Protein AF-A0A3D1EP72-F1 (afdb_monomer_lite)

pLDDT: mean 92.78, std 4.72, range [58.12, 98.5]

Radius of gyration: 27.72 Å; chains: 1; bounding box: 66×58×79 Å

Structure (mmCIF, N/CA/C/O backbone):
data_AF-A0A3D1EP72-F1
#
_entry.id   AF-A0A3D1EP72-F1
#
loop_
_atom_site.group_PDB
_atom_site.id
_atom_site.type_symbol
_atom_site.label_atom_id
_atom_site.label_alt_id
_atom_site.label_comp_id
_atom_site.label_asym_id
_atom_site.label_entity_id
_atom_site.label_seq_id
_atom_site.pdbx_PDB_ins_code
_atom_site.Cartn_x
_atom_site.Cartn_y
_atom_site.Cartn_z
_atom_site.occupancy
_atom_site.B_iso_or_equiv
_atom_site.auth_seq_id
_atom_site.auth_comp_id
_atom_site.auth_asym_id
_atom_site.auth_atom_id
_atom_site.pdbx_PDB_model_num
ATOM 1 N N . MET A 1 1 ? 26.477 16.596 -32.601 1.00 58.12 1 MET A N 1
ATOM 2 C CA . MET A 1 1 ? 25.358 15.646 -32.445 1.00 58.12 1 MET A CA 1
ATOM 3 C C . MET A 1 1 ? 25.048 15.569 -30.968 1.00 58.12 1 MET A C 1
ATOM 5 O O . MET A 1 1 ? 25.990 15.695 -30.195 1.00 58.12 1 MET A O 1
ATOM 9 N N . SER A 1 2 ? 23.780 15.452 -30.575 1.00 86.12 2 SER A N 1
ATOM 10 C CA . SER A 1 2 ? 23.451 15.186 -29.169 1.00 86.12 2 SER A CA 1
ATOM 11 C C . SER A 1 2 ? 23.993 13.808 -28.761 1.00 86.12 2 SER A C 1
ATOM 13 O O . SER A 1 2 ? 24.218 12.958 -29.628 1.00 86.12 2 SER A O 1
ATOM 15 N N . ALA A 1 3 ? 24.189 13.575 -27.459 1.00 90.81 3 ALA A N 1
ATOM 16 C CA . ALA A 1 3 ? 24.593 12.271 -26.920 1.00 90.81 3 ALA A CA 1
ATOM 17 C C . ALA A 1 3 ? 23.705 11.123 -27.440 1.00 90.81 3 ALA A C 1
ATOM 19 O O . ALA A 1 3 ? 24.202 10.058 -27.802 1.00 90.81 3 ALA A O 1
ATOM 20 N N . ILE A 1 4 ? 22.398 11.388 -27.559 1.00 96.12 4 ILE A N 1
ATOM 21 C CA . ILE A 1 4 ? 21.397 10.468 -28.111 1.00 96.12 4 ILE A CA 1
ATOM 22 C C . ILE A 1 4 ? 21.715 10.112 -29.570 1.00 96.12 4 ILE A C 1
ATOM 24 O O . ILE A 1 4 ? 21.797 8.931 -29.885 1.00 96.12 4 ILE A O 1
ATOM 28 N N . GLU A 1 5 ? 21.959 11.087 -30.457 1.00 96.56 5 GLU A N 1
ATOM 29 C CA . GLU A 1 5 ? 22.282 10.780 -31.864 1.00 96.56 5 GLU A CA 1
ATOM 30 C C . GLU A 1 5 ? 23.558 9.944 -32.001 1.00 96.56 5 GLU A C 1
ATOM 32 O O . GLU A 1 5 ? 23.618 9.043 -32.835 1.00 96.56 5 GLU A O 1
ATOM 37 N N . ASN A 1 6 ? 24.578 10.229 -31.182 1.00 94.81 6 ASN A N 1
ATOM 38 C CA . ASN A 1 6 ? 25.826 9.468 -31.201 1.00 94.81 6 ASN A CA 1
ATOM 39 C C . ASN A 1 6 ? 25.587 8.006 -30.791 1.00 94.81 6 ASN A C 1
ATOM 41 O O . ASN A 1 6 ? 26.115 7.098 -31.432 1.00 94.81 6 ASN A O 1
ATOM 45 N N . ALA A 1 7 ? 24.778 7.773 -29.754 1.00 97.19 7 ALA A N 1
ATOM 46 C CA . ALA A 1 7 ? 24.417 6.434 -29.299 1.00 97.19 7 ALA A CA 1
ATOM 47 C C . ALA A 1 7 ? 23.540 5.687 -30.322 1.00 97.19 7 ALA A C 1
ATOM 49 O O . ALA A 1 7 ? 23.811 4.526 -30.616 1.00 97.19 7 ALA A O 1
ATOM 50 N N . VAL A 1 8 ? 22.558 6.358 -30.935 1.00 97.94 8 VAL A N 1
ATOM 51 C CA . VAL A 1 8 ? 21.735 5.788 -32.019 1.00 97.94 8 VAL A CA 1
ATOM 52 C C . VAL A 1 8 ? 22.608 5.373 -33.203 1.00 97.94 8 VAL A C 1
ATOM 54 O O . VAL A 1 8 ? 22.496 4.251 -33.694 1.00 97.94 8 VAL A O 1
ATOM 57 N N . ALA A 1 9 ? 23.520 6.245 -33.640 1.00 96.88 9 ALA A N 1
ATOM 58 C CA . ALA A 1 9 ? 24.443 5.935 -34.728 1.00 96.88 9 ALA A CA 1
ATOM 59 C C . ALA A 1 9 ? 25.368 4.755 -34.385 1.00 96.88 9 ALA A C 1
ATOM 61 O O . ALA A 1 9 ? 25.644 3.930 -35.254 1.00 96.88 9 ALA A O 1
ATOM 62 N N . ALA A 1 10 ? 25.822 4.657 -33.131 1.00 96.62 10 ALA A N 1
ATOM 63 C CA . ALA A 1 10 ? 26.650 3.549 -32.666 1.00 96.62 10 ALA A CA 1
ATOM 64 C C . ALA A 1 10 ? 25.901 2.207 -32.729 1.00 96.62 10 ALA A C 1
ATOM 66 O O . ALA A 1 10 ? 26.446 1.245 -33.263 1.00 96.62 10 ALA A O 1
ATOM 67 N N . VAL A 1 11 ? 24.647 2.159 -32.262 1.00 97.31 11 VAL A N 1
ATOM 68 C CA . VAL A 1 11 ? 23.794 0.959 -32.337 1.00 97.31 11 VAL A CA 1
ATOM 69 C C . VAL A 1 11 ? 23.546 0.554 -33.792 1.00 97.31 11 VAL A C 1
ATOM 71 O O . VAL A 1 11 ? 23.787 -0.591 -34.165 1.00 97.31 11 VAL A O 1
ATOM 74 N N . LEU A 1 12 ? 23.123 1.493 -34.645 1.00 97.19 12 LEU A N 1
ATOM 75 C CA . LEU A 1 12 ? 22.796 1.211 -36.050 1.00 97.19 12 LEU A CA 1
ATOM 76 C C . LEU A 1 12 ? 24.017 0.807 -36.890 1.00 97.19 12 LEU A C 1
ATOM 78 O O . LEU A 1 12 ? 23.862 0.140 -37.914 1.00 97.19 12 LEU A O 1
ATOM 82 N N . ALA A 1 13 ? 25.230 1.180 -36.472 1.00 95.88 13 ALA A N 1
ATOM 83 C CA . ALA A 1 13 ? 26.457 0.739 -37.129 1.00 95.88 13 ALA A CA 1
ATOM 84 C C . ALA A 1 13 ? 26.689 -0.778 -36.984 1.00 95.88 13 ALA A C 1
ATOM 86 O O . ALA A 1 13 ? 27.198 -1.398 -37.917 1.00 95.88 13 ALA A O 1
ATOM 87 N N . GLU A 1 14 ? 26.299 -1.376 -35.853 1.00 93.38 14 GLU A N 1
ATOM 88 C CA . GLU A 1 14 ? 26.399 -2.826 -35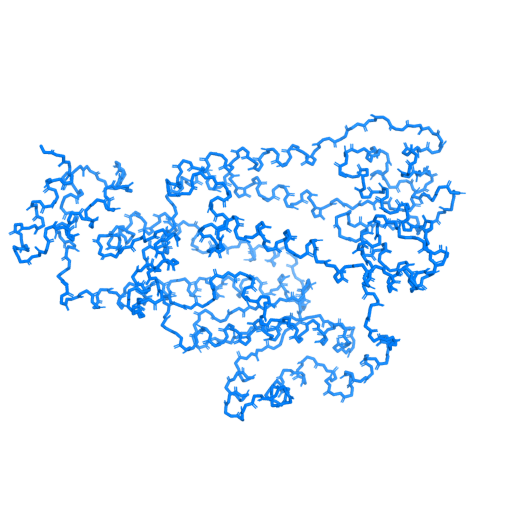.611 1.00 93.38 14 GLU A CA 1
ATOM 89 C C . GLU A 1 14 ? 25.090 -3.563 -35.956 1.00 93.38 14 GLU A C 1
ATOM 91 O O . GLU A 1 14 ? 25.120 -4.703 -36.418 1.00 93.38 14 GLU A O 1
ATOM 96 N N . HIS A 1 15 ? 23.946 -2.879 -35.849 1.00 92.06 15 HIS A N 1
ATOM 97 C CA . HIS A 1 15 ? 22.604 -3.418 -36.084 1.00 92.06 15 HIS A CA 1
ATOM 98 C C . HIS A 1 15 ? 21.866 -2.668 -37.201 1.00 92.06 15 HIS A C 1
ATOM 100 O O . HIS A 1 15 ? 20.798 -2.099 -36.997 1.00 92.06 15 HIS A O 1
ATOM 106 N N . SER A 1 16 ? 22.422 -2.687 -38.414 1.00 89.62 16 SER A N 1
ATOM 107 C CA . SER A 1 16 ? 21.894 -1.926 -39.567 1.00 89.62 16 SER A CA 1
ATOM 108 C C . SER A 1 16 ? 20.455 -2.254 -40.004 1.00 89.62 16 SER A C 1
ATOM 110 O O . SER A 1 16 ? 19.875 -1.496 -40.778 1.00 89.62 16 SER A O 1
ATOM 112 N N . GLN A 1 17 ? 19.885 -3.372 -39.542 1.00 89.38 17 GLN A N 1
ATOM 113 C CA . GLN A 1 17 ? 18.497 -3.767 -39.814 1.00 89.38 17 GLN A CA 1
ATOM 114 C C . GLN A 1 17 ? 17.515 -3.348 -38.710 1.00 89.38 17 GLN A C 1
ATOM 116 O O . GLN A 1 17 ? 16.314 -3.539 -38.884 1.00 89.38 17 GLN A O 1
ATOM 121 N N . ALA A 1 18 ? 18.004 -2.807 -37.590 1.00 91.75 18 ALA A N 1
ATOM 122 C CA . ALA A 1 18 ? 17.146 -2.346 -36.508 1.00 91.75 18 ALA A CA 1
ATOM 123 C C . ALA A 1 18 ? 16.313 -1.135 -36.946 1.00 91.75 18 ALA A C 1
ATOM 125 O O . ALA A 1 18 ? 16.773 -0.284 -37.717 1.00 91.75 18 ALA A O 1
ATOM 126 N N . ASP A 1 19 ? 15.094 -1.045 -36.423 1.00 94.69 19 ASP A N 1
ATOM 127 C CA . ASP A 1 19 ? 14.247 0.118 -36.638 1.00 94.69 19 ASP A CA 1
ATOM 128 C C . ASP A 1 19 ? 14.880 1.349 -35.966 1.00 94.69 19 ASP A C 1
ATOM 130 O O . ASP A 1 19 ? 15.217 1.350 -34.780 1.00 94.69 19 ASP A O 1
ATOM 134 N N . THR A 1 20 ? 15.082 2.413 -36.744 1.00 95.94 20 THR A N 1
ATOM 135 C CA . THR A 1 20 ? 15.734 3.635 -36.257 1.00 95.94 20 THR A CA 1
ATOM 136 C C . THR A 1 20 ? 14.903 4.355 -35.195 1.00 95.94 20 THR A C 1
ATOM 138 O O . THR A 1 20 ? 15.478 4.978 -34.299 1.00 95.94 20 THR A O 1
ATOM 141 N N . GLU A 1 21 ? 13.575 4.298 -35.282 1.00 95.94 21 GLU A N 1
ATOM 142 C CA . GLU A 1 21 ? 12.677 4.905 -34.300 1.00 95.94 21 GLU A CA 1
ATOM 143 C C . GLU A 1 21 ? 12.675 4.100 -32.995 1.00 95.94 21 GLU A C 1
ATOM 145 O O . GLU A 1 21 ? 12.781 4.705 -31.927 1.00 95.94 21 GLU A O 1
ATOM 150 N N . GLU A 1 22 ? 12.687 2.763 -33.066 1.00 94.75 22 GLU A N 1
ATOM 151 C CA . GLU A 1 22 ? 12.819 1.885 -31.887 1.00 94.75 22 GLU A CA 1
ATOM 152 C C . GLU A 1 22 ? 14.145 2.136 -31.154 1.00 94.75 22 GLU A C 1
ATOM 154 O O . GLU A 1 22 ? 14.159 2.395 -29.948 1.00 94.75 22 GLU A O 1
ATOM 159 N N . VAL A 1 23 ? 15.266 2.140 -31.889 1.00 97.00 23 VAL A N 1
ATOM 160 C CA . VAL A 1 23 ? 16.599 2.416 -31.324 1.00 97.00 23 VAL A CA 1
ATOM 161 C C . VAL A 1 23 ? 16.624 3.784 -30.651 1.00 97.00 23 VAL A C 1
ATOM 163 O O . VAL A 1 23 ? 17.111 3.934 -29.529 1.00 97.00 23 VAL A O 1
ATOM 166 N N . ARG A 1 24 ? 16.072 4.801 -31.315 1.00 97.31 24 ARG A N 1
ATOM 167 C CA . ARG A 1 24 ? 16.002 6.161 -30.782 1.00 97.31 24 ARG A CA 1
ATOM 168 C C . ARG A 1 24 ? 15.157 6.243 -29.517 1.00 97.31 24 ARG A C 1
ATOM 170 O O . ARG A 1 24 ? 15.577 6.915 -28.573 1.00 97.31 24 ARG A O 1
ATOM 177 N N . ALA A 1 25 ? 14.006 5.578 -29.481 1.00 95.31 25 ALA A N 1
ATOM 178 C CA . ALA A 1 25 ? 13.144 5.538 -28.307 1.00 95.31 25 ALA A CA 1
ATOM 179 C C . ALA A 1 25 ? 13.862 4.879 -27.118 1.00 95.31 25 ALA A C 1
ATOM 181 O O . ALA A 1 25 ? 13.932 5.469 -26.037 1.00 95.31 25 ALA A O 1
ATOM 182 N N . GLY A 1 26 ? 14.495 3.724 -27.340 1.00 96.12 26 GLY A N 1
ATOM 183 C CA . GLY A 1 26 ? 15.289 3.019 -26.334 1.00 96.12 26 GLY A CA 1
ATOM 184 C C . GLY A 1 26 ? 16.438 3.852 -25.769 1.00 96.12 26 GLY A C 1
ATOM 185 O O . GLY A 1 26 ? 16.554 4.029 -24.555 1.00 96.12 26 GLY A O 1
ATOM 186 N N . VAL A 1 27 ? 17.262 4.431 -26.647 1.00 97.62 27 VAL A N 1
ATOM 187 C CA . VAL A 1 27 ? 18.384 5.299 -26.251 1.00 97.62 27 VAL A CA 1
ATOM 188 C C . VAL A 1 27 ? 17.889 6.528 -25.486 1.00 97.62 27 VAL A C 1
ATOM 190 O O . VAL A 1 27 ? 18.516 6.937 -24.510 1.00 97.62 27 VAL A O 1
ATOM 193 N N . THR A 1 28 ? 16.752 7.105 -25.883 1.00 96.06 28 THR A N 1
ATOM 194 C CA . THR A 1 28 ? 16.162 8.253 -25.180 1.00 96.06 28 THR A CA 1
ATOM 195 C C . THR A 1 28 ? 15.764 7.876 -23.754 1.00 96.06 28 THR A C 1
ATOM 197 O O . THR A 1 28 ? 16.135 8.582 -22.819 1.00 96.06 28 THR A O 1
ATOM 200 N N . ARG A 1 29 ? 15.114 6.721 -23.551 1.00 93.62 29 ARG A N 1
ATOM 201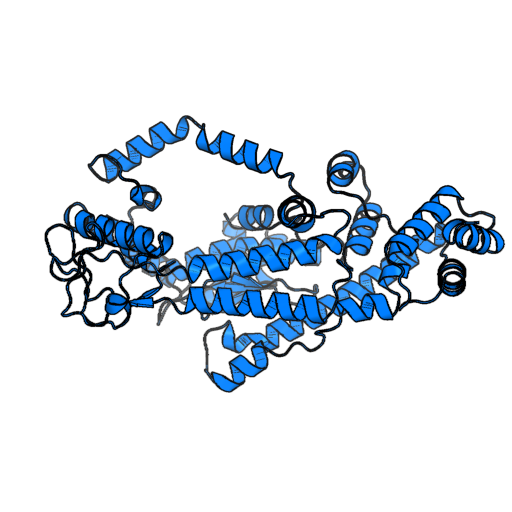 C CA . ARG A 1 29 ? 14.748 6.227 -22.210 1.00 93.62 29 ARG A CA 1
ATOM 202 C C . ARG A 1 29 ? 15.951 5.941 -21.313 1.00 93.62 29 ARG A C 1
ATOM 204 O O . ARG A 1 29 ? 15.831 6.064 -20.091 1.00 93.62 29 ARG A O 1
ATOM 211 N N . VAL A 1 30 ? 17.087 5.537 -21.889 1.00 95.69 30 VAL A N 1
ATOM 212 C CA . VAL A 1 30 ? 18.361 5.411 -21.162 1.00 95.69 30 VAL A CA 1
ATOM 213 C C . VAL A 1 30 ? 18.878 6.796 -20.777 1.00 95.69 30 VAL A C 1
ATOM 215 O O . VAL A 1 30 ? 19.142 7.037 -19.600 1.00 95.69 30 VAL A O 1
ATOM 218 N N . ALA A 1 31 ? 18.953 7.718 -21.739 1.00 94.81 31 ALA A N 1
ATOM 219 C CA . ALA A 1 31 ? 19.470 9.069 -21.539 1.00 94.81 31 ALA A CA 1
ATOM 220 C C . ALA A 1 31 ? 18.675 9.874 -20.495 1.00 94.81 31 ALA A C 1
ATOM 222 O O . ALA A 1 31 ? 19.276 10.601 -19.713 1.00 94.81 31 ALA A O 1
ATOM 223 N N . GLU A 1 32 ? 17.350 9.698 -20.419 1.00 91.00 32 GLU A N 1
ATOM 224 C CA . GLU A 1 32 ? 16.477 10.320 -19.404 1.00 91.00 32 GLU A CA 1
ATOM 225 C C . GLU A 1 32 ? 16.928 10.074 -17.962 1.00 91.00 32 GLU A C 1
ATOM 227 O O . GLU A 1 32 ? 16.617 10.860 -17.066 1.00 91.00 32 GLU A O 1
ATOM 232 N N . ARG A 1 33 ? 17.604 8.949 -17.722 1.00 89.62 33 ARG A N 1
ATOM 233 C CA . ARG A 1 33 ? 18.021 8.529 -16.387 1.00 89.62 33 ARG A CA 1
ATOM 234 C C . ARG A 1 33 ? 19.520 8.403 -16.242 1.00 89.62 33 ARG A C 1
ATOM 236 O O . ARG A 1 33 ? 19.943 8.089 -15.140 1.00 89.62 33 ARG A O 1
ATOM 243 N N . TRP A 1 34 ? 20.299 8.608 -17.297 1.00 93.50 34 TRP A N 1
ATOM 244 C CA . TRP A 1 34 ? 21.751 8.493 -17.257 1.00 93.50 34 TRP A CA 1
ATOM 245 C C . TRP A 1 34 ? 22.361 9.722 -16.582 1.00 93.50 34 TRP A C 1
ATOM 247 O O . TRP A 1 34 ? 22.047 10.856 -16.940 1.00 93.50 34 TRP A O 1
ATOM 257 N N . THR A 1 35 ? 23.231 9.507 -15.601 1.00 91.44 35 THR A N 1
ATOM 258 C CA . THR A 1 35 ? 23.919 10.574 -14.863 1.00 91.44 35 THR A CA 1
ATOM 259 C C . THR A 1 35 ? 25.431 10.379 -14.923 1.00 91.44 35 THR A C 1
ATOM 261 O O . THR A 1 35 ? 25.924 9.310 -15.281 1.00 91.44 35 THR A O 1
ATOM 264 N N . ASP A 1 36 ? 26.189 11.388 -14.489 1.00 91.94 36 ASP A N 1
ATOM 265 C CA . ASP A 1 36 ? 27.660 11.342 -14.452 1.00 91.94 36 ASP A CA 1
ATOM 266 C C . ASP A 1 36 ? 28.220 10.166 -13.623 1.00 91.94 36 ASP A C 1
ATOM 268 O O . ASP A 1 36 ? 29.367 9.760 -13.802 1.00 91.94 36 ASP A O 1
ATOM 272 N N . THR A 1 37 ? 27.418 9.590 -12.721 1.00 91.25 37 THR A N 1
ATOM 273 C CA . THR A 1 37 ? 27.792 8.400 -11.941 1.00 91.25 37 THR A CA 1
ATOM 274 C C . THR A 1 37 ? 27.775 7.105 -12.755 1.00 91.25 37 THR A C 1
ATOM 276 O O . THR A 1 37 ? 28.410 6.136 -12.347 1.00 91.25 37 THR A O 1
ATOM 279 N N . ASP A 1 38 ? 27.059 7.067 -13.882 1.00 94.12 38 ASP A N 1
ATOM 280 C CA . ASP A 1 38 ? 26.933 5.883 -14.747 1.00 94.12 38 ASP A CA 1
ATOM 281 C C . ASP A 1 38 ? 27.981 5.875 -15.879 1.00 94.12 38 ASP A C 1
ATOM 283 O O . ASP A 1 38 ? 28.318 4.814 -16.428 1.00 94.12 38 ASP A O 1
ATOM 287 N N . GLY A 1 39 ? 28.515 7.060 -16.197 1.00 95.94 39 GLY A N 1
ATOM 288 C CA . GLY A 1 39 ? 29.563 7.312 -17.181 1.00 95.94 39 GLY A CA 1
ATOM 289 C C . GLY A 1 39 ? 29.322 8.598 -17.976 1.00 95.94 39 GLY A C 1
ATOM 290 O O . GLY A 1 39 ? 28.270 9.222 -17.869 1.00 95.94 39 GLY A O 1
ATOM 291 N N . ASP A 1 40 ? 30.289 8.984 -18.801 1.00 96.31 40 ASP A N 1
ATOM 292 C CA . ASP A 1 40 ? 30.147 10.099 -19.741 1.00 96.31 40 ASP A CA 1
ATOM 293 C C . ASP A 1 40 ? 29.314 9.712 -20.986 1.00 96.31 40 ASP A C 1
ATOM 295 O O . ASP A 1 40 ? 28.867 8.571 -21.136 1.00 96.31 40 ASP A O 1
ATOM 299 N N . GLU A 1 41 ? 29.079 10.661 -21.903 1.00 95.69 41 GLU A N 1
ATOM 300 C CA . GLU A 1 41 ? 28.310 10.393 -23.132 1.00 95.69 41 GLU A CA 1
ATOM 301 C C . GLU A 1 41 ? 28.889 9.226 -23.969 1.00 95.69 41 GLU A C 1
ATOM 303 O O . GLU A 1 41 ? 28.107 8.384 -24.425 1.00 95.69 41 GLU A O 1
ATOM 308 N N . PRO A 1 42 ? 30.224 9.104 -24.165 1.00 96.38 42 PRO A N 1
ATOM 309 C CA . PRO A 1 42 ? 30.822 7.917 -24.776 1.00 96.38 42 PRO A CA 1
ATOM 310 C C . PRO A 1 42 ? 30.485 6.606 -24.058 1.00 96.38 42 PRO A C 1
ATOM 312 O O . PRO A 1 42 ? 30.192 5.615 -24.728 1.00 96.38 42 PRO A O 1
ATOM 315 N N . ALA A 1 43 ? 30.501 6.580 -22.722 1.00 97.44 43 ALA A N 1
ATOM 316 C CA . ALA A 1 43 ? 30.140 5.389 -21.956 1.00 97.44 43 ALA A CA 1
ATOM 317 C C . ALA A 1 43 ? 28.662 5.004 -22.133 1.00 97.44 43 ALA A C 1
ATOM 319 O O . ALA A 1 43 ? 28.355 3.815 -22.235 1.00 97.44 43 ALA A O 1
ATOM 320 N N . MET A 1 44 ? 27.756 5.984 -22.222 1.00 97.94 44 MET A N 1
ATOM 321 C CA . MET A 1 44 ? 26.342 5.736 -22.532 1.00 97.94 44 MET A CA 1
ATOM 322 C C . MET A 1 44 ? 26.172 5.147 -23.938 1.00 97.94 44 MET A C 1
ATOM 324 O O . MET A 1 44 ? 25.447 4.168 -24.119 1.00 97.94 44 MET A O 1
ATOM 328 N N . ALA A 1 45 ? 26.856 5.715 -24.936 1.00 97.25 45 ALA A N 1
ATOM 329 C CA . ALA A 1 45 ? 26.808 5.221 -26.310 1.00 97.25 45 ALA A CA 1
ATOM 330 C C . ALA A 1 45 ? 27.364 3.795 -26.426 1.00 97.25 45 ALA A C 1
ATOM 332 O O . ALA A 1 45 ? 26.753 2.953 -27.083 1.00 97.25 45 ALA A O 1
ATOM 333 N N . ALA A 1 46 ? 28.480 3.509 -25.746 1.00 97.50 46 ALA A N 1
ATOM 334 C CA . ALA A 1 46 ? 29.044 2.166 -25.664 1.00 97.50 46 ALA A CA 1
ATOM 335 C C . ALA A 1 46 ? 28.063 1.186 -25.010 1.00 97.50 46 ALA A C 1
ATOM 337 O O . ALA A 1 46 ? 27.817 0.124 -25.569 1.00 97.50 46 ALA A O 1
ATOM 338 N N . PHE A 1 47 ? 27.426 1.572 -23.898 1.00 98.25 47 PHE A N 1
ATOM 339 C CA . PHE A 1 47 ? 26.411 0.744 -23.248 1.00 98.25 47 PHE A CA 1
ATOM 340 C C . PHE A 1 47 ? 25.243 0.416 -24.187 1.00 98.25 47 PHE A C 1
ATOM 342 O O . PHE A 1 47 ? 24.893 -0.750 -24.339 1.00 98.25 47 PHE A O 1
ATOM 349 N N . CYS A 1 48 ? 24.654 1.421 -24.843 1.00 98.25 48 CYS A N 1
ATOM 350 C CA . CYS A 1 48 ? 23.514 1.198 -25.735 1.00 98.25 48 CYS A CA 1
ATOM 351 C C . CYS A 1 48 ? 23.879 0.266 -26.894 1.00 98.25 48 CYS A C 1
ATOM 353 O O . CYS A 1 48 ? 23.091 -0.602 -27.249 1.00 98.25 48 CYS A O 1
ATOM 355 N N . LYS A 1 49 ? 25.079 0.438 -27.455 1.00 97.38 49 LYS A N 1
ATOM 356 C CA . LYS A 1 49 ? 25.604 -0.385 -28.544 1.00 97.38 49 LYS A CA 1
ATOM 357 C C . LYS A 1 49 ? 25.867 -1.826 -28.099 1.00 97.38 49 LYS A C 1
ATOM 359 O O . LYS A 1 49 ? 25.324 -2.745 -28.695 1.00 97.38 49 LYS A O 1
ATOM 364 N N . ASP A 1 50 ? 26.642 -2.017 -27.033 1.00 97.38 50 ASP A N 1
ATOM 365 C CA . ASP A 1 50 ? 27.079 -3.340 -26.567 1.00 97.38 50 ASP A CA 1
ATOM 366 C C . ASP A 1 50 ? 25.921 -4.184 -25.998 1.00 97.38 50 ASP A C 1
ATOM 368 O O . ASP A 1 50 ? 26.012 -5.411 -25.936 1.00 97.38 50 ASP A O 1
ATOM 372 N N . HIS A 1 51 ? 24.833 -3.537 -25.570 1.00 97.44 51 HIS A N 1
ATOM 373 C CA . HIS A 1 51 ? 23.661 -4.189 -24.986 1.00 97.44 51 HIS A CA 1
ATOM 374 C C . HIS A 1 51 ? 22.408 -4.110 -25.864 1.00 97.44 51 HIS A C 1
ATOM 376 O O . HIS A 1 51 ? 21.313 -4.442 -25.390 1.00 97.44 51 HIS A O 1
ATOM 382 N N . TRP A 1 52 ? 22.532 -3.692 -27.128 1.00 97.81 52 TRP A N 1
ATOM 383 C CA . TRP A 1 52 ? 21.406 -3.755 -28.048 1.00 97.81 52 TRP A CA 1
ATOM 384 C C . TRP A 1 52 ? 21.048 -5.213 -28.351 1.00 97.81 52 TRP A C 1
ATOM 386 O O . TRP A 1 52 ? 21.903 -6.022 -28.702 1.00 97.81 52 TRP A O 1
ATOM 396 N N . VAL A 1 53 ? 19.769 -5.555 -28.207 1.00 96.69 53 VAL A N 1
ATOM 397 C CA . VAL A 1 53 ? 19.245 -6.888 -28.522 1.00 96.69 53 VAL A CA 1
ATOM 398 C C . VAL A 1 53 ? 18.268 -6.727 -29.691 1.00 96.69 53 VAL A C 1
ATOM 400 O O . VAL A 1 53 ? 17.402 -5.856 -29.611 1.00 96.69 53 VAL A O 1
ATOM 403 N N . PRO A 1 54 ? 18.406 -7.488 -30.790 1.00 93.56 54 PRO A N 1
ATOM 404 C CA . PRO A 1 54 ? 17.455 -7.462 -31.900 1.00 93.56 54 PRO A CA 1
ATOM 405 C C . PRO A 1 54 ? 16.049 -7.935 -31.501 1.00 93.56 54 PRO A C 1
ATOM 407 O O . PRO A 1 54 ? 15.875 -8.650 -30.511 1.00 93.56 54 PRO A O 1
ATOM 410 N N . ALA A 1 55 ? 15.038 -7.565 -32.291 1.00 91.06 55 ALA A N 1
ATOM 411 C CA . ALA A 1 55 ? 13.638 -7.885 -32.008 1.00 91.06 55 ALA A CA 1
ATOM 412 C C . ALA A 1 55 ? 13.381 -9.402 -31.910 1.00 91.06 55 ALA A C 1
ATOM 414 O O . ALA A 1 55 ? 12.614 -9.846 -31.057 1.00 91.06 55 ALA A O 1
ATOM 415 N N . GLU A 1 56 ? 14.063 -10.208 -32.727 1.00 92.38 56 GLU A N 1
ATOM 416 C CA . GLU A 1 56 ? 13.966 -11.670 -32.728 1.00 92.38 56 GLU A CA 1
ATOM 417 C C . GLU A 1 56 ? 14.462 -12.330 -31.430 1.00 92.38 56 GLU A C 1
ATOM 419 O O . GLU A 1 56 ? 13.962 -13.389 -31.055 1.00 92.38 56 GLU A O 1
ATOM 424 N N . ASP A 1 57 ? 15.382 -11.683 -30.709 1.00 95.25 57 ASP A N 1
ATOM 425 C CA . ASP A 1 57 ? 15.956 -12.176 -29.450 1.00 95.25 57 ASP A CA 1
ATOM 426 C C . ASP A 1 57 ? 15.314 -11.519 -28.211 1.00 95.25 57 ASP A C 1
ATOM 428 O O . ASP A 1 57 ? 15.610 -11.881 -27.065 1.00 95.25 57 ASP A O 1
ATOM 432 N N . ARG A 1 58 ? 14.398 -10.562 -28.421 1.00 94.25 58 ARG A N 1
ATOM 433 C CA . ARG A 1 58 ? 13.768 -9.747 -27.371 1.00 94.25 58 ARG A CA 1
ATOM 434 C C . ARG A 1 58 ? 13.028 -10.584 -26.333 1.00 94.25 58 ARG A C 1
ATOM 436 O O . ARG A 1 58 ? 13.130 -10.302 -25.140 1.00 94.25 58 ARG A O 1
ATOM 443 N N . GLN A 1 59 ? 12.337 -11.638 -26.768 1.00 96.25 59 GLN A N 1
ATOM 444 C CA . GLN A 1 59 ? 11.646 -12.561 -25.864 1.00 96.25 59 GLN A CA 1
ATOM 445 C C . GLN A 1 59 ? 12.629 -13.220 -24.886 1.00 96.25 59 GLN A C 1
ATOM 447 O O . GLN A 1 59 ? 12.386 -13.259 -23.684 1.00 96.25 59 GLN A O 1
ATOM 452 N N . GLY A 1 60 ? 13.791 -13.663 -25.376 1.00 97.38 60 GLY A N 1
ATOM 453 C CA . GLY A 1 60 ? 14.809 -14.273 -24.526 1.00 97.38 60 GLY A CA 1
ATOM 454 C C . GLY A 1 60 ? 15.388 -13.301 -23.494 1.00 97.38 60 GLY A C 1
ATOM 455 O O . GLY A 1 60 ? 15.770 -13.728 -22.400 1.00 97.38 60 GLY A O 1
ATOM 456 N N . LEU A 1 61 ? 15.464 -12.008 -23.815 1.00 97.12 61 LEU A N 1
ATOM 457 C CA . LEU A 1 61 ? 15.847 -10.982 -22.849 1.00 97.12 61 LEU A CA 1
ATOM 458 C C . LEU A 1 61 ? 14.750 -10.760 -21.799 1.00 97.12 61 LEU A C 1
ATOM 460 O O . LEU A 1 61 ? 15.063 -10.713 -20.608 1.00 97.12 61 LEU A O 1
ATOM 464 N N . ARG A 1 62 ? 13.488 -10.658 -22.234 1.00 97.06 62 ARG A N 1
ATOM 465 C CA . ARG A 1 62 ? 12.319 -10.493 -21.358 1.00 97.06 62 ARG A CA 1
ATOM 466 C C . ARG A 1 62 ? 12.273 -11.588 -20.302 1.00 97.06 62 ARG A C 1
ATOM 468 O O . ARG A 1 62 ? 12.275 -11.278 -19.117 1.00 97.06 62 ARG A O 1
ATOM 475 N N . ASP A 1 63 ? 12.335 -12.848 -20.724 1.00 96.75 63 ASP A N 1
ATOM 476 C CA . ASP A 1 63 ? 12.221 -13.997 -19.821 1.00 96.75 63 ASP A CA 1
ATOM 477 C C . ASP A 1 63 ? 13.366 -14.029 -18.793 1.00 96.75 63 ASP A C 1
ATOM 479 O O . ASP A 1 63 ? 13.160 -14.371 -17.629 1.00 96.75 63 ASP A O 1
ATOM 483 N N . ARG A 1 64 ? 14.582 -13.613 -19.183 1.00 97.06 64 ARG A N 1
ATOM 484 C CA . ARG A 1 64 ? 15.732 -13.514 -18.265 1.00 97.06 64 ARG A CA 1
ATOM 485 C C . ARG A 1 64 ? 15.559 -12.404 -17.236 1.00 97.06 64 ARG A C 1
ATOM 487 O O . ARG A 1 64 ? 15.869 -12.622 -16.068 1.00 97.06 64 ARG A O 1
ATOM 494 N N . LEU A 1 65 ? 15.107 -11.226 -17.665 1.00 96.38 65 LEU A N 1
ATOM 495 C CA . LEU A 1 65 ? 14.885 -10.086 -16.776 1.00 96.38 65 LEU A CA 1
ATOM 496 C C . LEU A 1 65 ? 13.721 -10.344 -15.821 1.00 96.38 65 LEU A C 1
ATOM 498 O O . LEU A 1 65 ? 13.861 -10.105 -14.626 1.00 96.38 65 LEU A O 1
ATOM 502 N N . GLU A 1 66 ? 12.620 -10.895 -16.328 1.00 96.19 66 GLU A N 1
ATOM 503 C CA . GLU A 1 66 ? 11.473 -11.308 -15.523 1.00 96.19 66 GLU A CA 1
ATOM 504 C C . GLU A 1 66 ? 11.877 -12.339 -14.469 1.00 96.19 66 GLU A C 1
ATOM 506 O O . GLU A 1 66 ? 11.638 -12.113 -13.285 1.00 96.19 66 GLU A O 1
ATOM 511 N N . THR A 1 67 ? 12.577 -13.403 -14.873 1.00 95.88 67 THR A N 1
ATOM 512 C CA . THR A 1 67 ? 13.086 -14.416 -13.936 1.00 95.88 67 THR A CA 1
ATOM 513 C C . THR A 1 67 ? 14.014 -13.789 -12.896 1.00 95.88 67 THR A C 1
ATOM 515 O O . THR A 1 67 ? 13.879 -14.046 -11.706 1.00 95.88 67 THR A O 1
ATOM 518 N N . ALA A 1 68 ? 14.968 -12.948 -13.306 1.00 95.31 68 ALA A N 1
ATOM 519 C CA . ALA A 1 68 ? 15.909 -12.340 -12.369 1.00 95.31 68 ALA A CA 1
ATOM 520 C C . ALA A 1 68 ? 15.200 -11.454 -11.331 1.00 95.31 68 ALA A C 1
ATOM 522 O O . ALA A 1 68 ? 15.483 -11.565 -10.138 1.00 95.31 68 ALA A O 1
ATOM 523 N N . LEU A 1 69 ? 14.271 -10.601 -11.772 1.00 94.44 69 LEU A N 1
ATOM 524 C CA . LEU A 1 69 ? 13.525 -9.708 -10.886 1.00 94.44 69 LEU A CA 1
ATOM 525 C C . LEU A 1 69 ? 12.595 -10.482 -9.952 1.00 94.44 69 LEU A C 1
ATOM 527 O O . LEU A 1 69 ? 12.594 -10.205 -8.754 1.00 94.44 69 LEU A O 1
ATOM 531 N N . GLU A 1 70 ? 11.874 -11.480 -10.468 1.00 95.38 70 GLU A N 1
ATOM 532 C CA . GLU A 1 70 ? 11.052 -12.384 -9.662 1.00 95.38 70 GLU A CA 1
ATOM 533 C C . GLU A 1 70 ? 11.892 -13.029 -8.558 1.00 95.38 70 GLU A C 1
ATOM 535 O O . GLU A 1 70 ? 11.569 -12.903 -7.380 1.00 95.38 70 GLU A O 1
ATOM 540 N N . GLN A 1 71 ? 13.000 -13.675 -8.924 1.00 96.06 71 GLN A N 1
ATOM 541 C CA . GLN A 1 71 ? 13.817 -14.428 -7.979 1.00 96.06 71 GLN A CA 1
ATOM 542 C C . GLN A 1 71 ? 14.436 -13.517 -6.913 1.00 96.06 71 GLN A C 1
ATOM 544 O O . GLN A 1 71 ? 14.386 -13.851 -5.730 1.00 96.06 71 GLN A O 1
ATOM 549 N N . ILE A 1 72 ? 14.965 -12.347 -7.290 1.00 94.69 72 ILE A N 1
ATOM 550 C CA . ILE A 1 72 ? 15.531 -11.388 -6.330 1.00 94.69 72 ILE A CA 1
ATOM 551 C C . ILE A 1 72 ? 14.445 -10.886 -5.375 1.00 94.69 72 ILE A C 1
ATOM 553 O O . ILE A 1 72 ? 14.613 -10.942 -4.156 1.00 94.69 72 ILE A O 1
ATOM 557 N N . HIS A 1 73 ? 13.333 -10.384 -5.914 1.00 93.44 73 HIS A N 1
ATOM 558 C CA . HIS A 1 73 ? 12.313 -9.726 -5.103 1.00 93.44 73 HIS A CA 1
ATOM 559 C C . HIS A 1 73 ? 11.589 -10.729 -4.212 1.00 93.44 73 HIS A C 1
ATOM 561 O O . HIS A 1 73 ? 11.345 -10.439 -3.040 1.00 93.44 73 HIS A O 1
ATOM 567 N N . ALA A 1 74 ? 11.292 -11.918 -4.732 1.00 94.81 74 ALA A N 1
ATOM 568 C CA . ALA A 1 74 ? 10.551 -12.916 -3.991 1.00 94.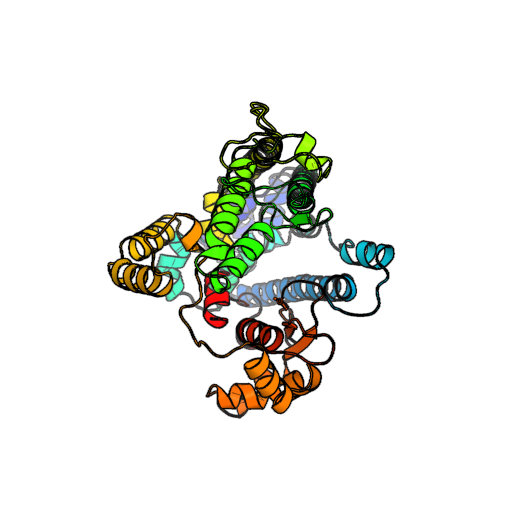81 74 ALA A CA 1
ATOM 569 C C . ALA A 1 74 ? 11.362 -13.515 -2.838 1.00 94.81 74 ALA A C 1
ATOM 571 O O . ALA A 1 74 ? 10.857 -13.601 -1.724 1.00 94.81 74 ALA A O 1
ATOM 572 N N . HIS A 1 75 ? 12.646 -13.824 -3.041 1.00 95.69 75 HIS A N 1
ATOM 573 C CA . HIS A 1 75 ? 13.487 -14.322 -1.948 1.00 95.69 75 HIS A CA 1
ATOM 574 C C . HIS A 1 75 ? 13.707 -13.272 -0.854 1.00 95.69 75 HIS A C 1
ATOM 576 O O . HIS A 1 75 ? 13.729 -13.609 0.329 1.00 95.69 75 HIS A O 1
ATOM 582 N N . LEU A 1 76 ? 13.835 -11.993 -1.222 1.00 95.19 76 LEU A N 1
ATOM 583 C CA . LEU A 1 76 ? 13.922 -10.908 -0.243 1.00 95.19 76 LEU A CA 1
ATOM 584 C C . LEU A 1 76 ? 12.602 -10.711 0.511 1.00 95.19 76 LEU A C 1
ATOM 586 O O . LEU A 1 76 ? 12.622 -10.446 1.714 1.00 95.19 76 LEU A O 1
ATOM 590 N N . TYR A 1 77 ? 11.465 -10.860 -0.174 1.00 93.88 77 TYR A N 1
ATOM 591 C CA . TYR A 1 77 ? 10.145 -10.821 0.449 1.00 93.88 77 TYR A CA 1
ATOM 592 C C . TYR A 1 77 ? 9.983 -11.947 1.477 1.00 93.88 77 TYR A C 1
ATOM 594 O O . TYR A 1 77 ? 9.631 -11.681 2.625 1.00 93.88 77 TYR A O 1
ATOM 602 N N . GLU A 1 78 ? 10.323 -13.181 1.108 1.00 93.94 78 GLU A N 1
ATOM 603 C CA . GLU A 1 78 ? 10.232 -14.338 2.002 1.00 93.94 78 GLU A CA 1
ATOM 604 C C . GLU A 1 78 ? 11.207 -14.251 3.176 1.00 93.94 78 GLU A C 1
ATOM 606 O O . GLU A 1 78 ? 10.827 -14.521 4.316 1.00 93.94 78 GLU A O 1
ATOM 611 N N . ALA A 1 79 ? 12.442 -13.793 2.940 1.00 94.69 79 ALA A N 1
ATOM 612 C CA . ALA A 1 79 ? 13.391 -13.528 4.017 1.00 94.69 79 ALA A CA 1
ATOM 613 C C . ALA A 1 79 ? 12.811 -12.520 5.021 1.00 94.69 79 ALA A C 1
ATOM 615 O O . ALA A 1 79 ? 12.844 -12.758 6.229 1.00 94.69 79 ALA A O 1
ATOM 616 N N . ARG A 1 80 ? 12.211 -11.426 4.530 1.00 93.31 80 ARG A N 1
ATOM 617 C CA . ARG A 1 80 ? 11.551 -10.425 5.378 1.00 93.31 80 ARG A CA 1
ATOM 618 C C . ARG A 1 80 ? 10.360 -11.012 6.136 1.00 93.31 80 ARG A C 1
ATOM 620 O O . ARG A 1 80 ? 10.213 -10.720 7.320 1.00 93.31 80 ARG A O 1
ATOM 627 N N . ARG A 1 81 ? 9.534 -11.842 5.495 1.00 92.12 81 ARG A N 1
ATOM 628 C CA . ARG A 1 81 ? 8.401 -12.516 6.148 1.00 92.12 81 ARG A CA 1
ATOM 629 C C . ARG A 1 81 ? 8.869 -13.376 7.321 1.00 92.12 81 ARG A C 1
ATOM 631 O O . ARG A 1 81 ? 8.298 -13.283 8.403 1.00 92.12 81 ARG A O 1
ATOM 638 N N . VAL A 1 82 ? 9.926 -14.168 7.129 1.00 92.38 82 VAL A N 1
ATOM 639 C CA . VAL A 1 82 ? 10.505 -15.009 8.190 1.00 92.38 82 VAL A CA 1
ATOM 640 C C . VAL A 1 82 ? 11.055 -14.156 9.333 1.00 92.38 82 VAL A C 1
ATOM 642 O O . VAL A 1 82 ? 10.743 -14.419 10.490 1.00 92.38 82 VAL A O 1
ATOM 645 N N . LEU A 1 83 ? 11.826 -13.111 9.021 1.00 93.50 83 LEU A N 1
ATOM 646 C CA . LEU A 1 83 ? 12.423 -12.217 10.021 1.00 93.50 83 LEU A CA 1
ATOM 647 C C . LEU A 1 83 ? 11.382 -11.481 10.873 1.00 93.50 83 LEU A C 1
ATOM 649 O O . LEU A 1 83 ? 11.642 -11.177 12.033 1.00 93.50 83 LEU A O 1
ATOM 653 N N . ARG A 1 84 ? 10.202 -11.221 10.307 1.00 91.56 84 ARG A N 1
ATOM 654 C CA . ARG A 1 84 ? 9.087 -10.547 10.980 1.00 91.56 84 ARG A CA 1
ATOM 655 C C . ARG A 1 84 ? 8.085 -11.489 11.640 1.00 91.56 84 ARG A C 1
ATOM 657 O O . ARG A 1 84 ? 7.147 -11.016 12.279 1.00 91.56 84 ARG A O 1
ATOM 664 N N . LYS A 1 85 ? 8.252 -12.810 11.512 1.00 90.81 85 LYS A N 1
ATOM 665 C CA . LYS A 1 85 ? 7.262 -13.780 12.003 1.00 90.81 85 LYS A CA 1
ATOM 666 C C . LYS A 1 85 ? 6.899 -13.530 13.469 1.00 90.81 85 LYS A C 1
ATOM 668 O O . LYS A 1 85 ? 5.718 -13.465 13.789 1.00 90.81 85 LYS A O 1
ATOM 673 N N . TRP A 1 86 ? 7.888 -13.334 14.336 1.00 91.31 86 TRP A N 1
ATOM 674 C CA . TRP A 1 86 ? 7.670 -13.199 15.782 1.00 91.31 86 TRP A CA 1
ATOM 675 C C . TRP A 1 86 ? 7.027 -11.873 16.198 1.00 91.31 86 TRP A C 1
ATOM 677 O O . TRP A 1 86 ? 6.283 -11.841 17.176 1.00 91.31 86 TRP A O 1
ATOM 687 N N . THR A 1 87 ? 7.243 -10.795 15.440 1.00 88.31 87 THR A N 1
ATOM 688 C CA . THR A 1 87 ? 6.570 -9.511 15.689 1.00 88.31 87 THR A CA 1
ATOM 689 C C . THR A 1 87 ? 5.140 -9.499 15.161 1.00 88.31 87 THR A C 1
ATOM 691 O O . THR A 1 87 ? 4.279 -8.838 15.738 1.00 88.31 87 THR A O 1
ATOM 694 N N . ASP A 1 88 ? 4.879 -10.223 14.070 1.00 89.56 88 ASP A N 1
ATOM 695 C CA . ASP A 1 88 ? 3.585 -10.190 13.391 1.00 89.56 88 ASP A CA 1
ATOM 696 C C . ASP A 1 88 ? 2.600 -11.258 13.914 1.00 89.56 88 ASP A C 1
ATOM 698 O O . ASP A 1 88 ? 1.387 -11.056 13.836 1.00 89.56 88 ASP A O 1
ATOM 702 N N . THR A 1 89 ? 3.092 -12.381 14.454 1.00 91.94 89 THR A N 1
ATOM 703 C CA . THR A 1 89 ? 2.269 -13.517 14.918 1.00 91.94 89 THR A CA 1
ATOM 704 C C . THR A 1 89 ? 2.250 -13.642 16.441 1.00 91.94 89 THR A C 1
ATOM 706 O O . THR A 1 89 ? 3.156 -13.187 17.146 1.00 91.94 89 THR A O 1
ATOM 709 N N . ARG A 1 90 ? 1.181 -14.236 16.974 1.00 89.12 90 ARG A N 1
ATOM 710 C CA . ARG A 1 90 ? 1.053 -14.557 18.397 1.00 89.12 90 ARG A CA 1
ATOM 711 C C . ARG A 1 90 ? 1.876 -15.809 18.712 1.00 89.12 90 ARG A C 1
ATOM 713 O O . ARG A 1 90 ? 1.771 -16.813 18.016 1.00 89.12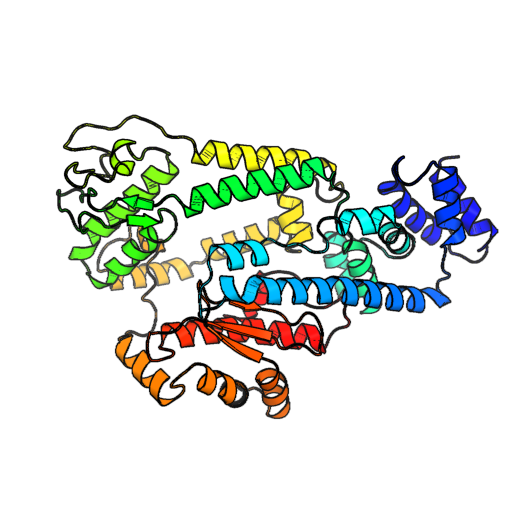 90 ARG A O 1
ATOM 720 N N . GLY A 1 91 ? 2.661 -15.767 19.785 1.00 86.44 91 GLY A N 1
ATOM 721 C CA . GLY A 1 91 ? 3.518 -16.876 20.207 1.00 86.44 91 GLY A CA 1
ATOM 722 C C . GLY A 1 91 ? 4.439 -16.482 21.361 1.00 86.44 91 GLY A C 1
ATOM 723 O O . GLY A 1 91 ? 4.144 -15.530 22.087 1.00 86.44 91 GLY A O 1
ATOM 724 N N . ASP A 1 92 ? 5.544 -17.212 21.517 1.00 83.94 92 ASP A N 1
ATOM 725 C CA . ASP A 1 92 ? 6.616 -16.855 22.454 1.00 83.94 92 ASP A CA 1
ATOM 726 C C . ASP A 1 92 ? 7.242 -15.502 22.071 1.00 83.94 92 ASP A C 1
ATOM 728 O O . ASP A 1 92 ? 7.441 -15.223 20.889 1.00 83.94 92 ASP A O 1
ATOM 732 N N . ASP A 1 93 ? 7.555 -14.671 23.072 1.00 81.94 93 ASP A N 1
ATOM 733 C CA . ASP A 1 93 ? 7.973 -13.277 22.874 1.00 81.94 93 ASP A CA 1
ATOM 734 C C . ASP A 1 93 ? 9.391 -13.026 23.406 1.00 81.94 93 ASP A C 1
ATOM 736 O O . ASP A 1 93 ? 9.692 -13.287 24.578 1.00 81.94 93 ASP A O 1
ATOM 740 N N . LEU A 1 94 ? 10.258 -12.480 22.551 1.00 92.19 94 LEU A N 1
ATOM 741 C CA . LEU A 1 94 ? 11.593 -11.990 22.888 1.00 92.19 94 LEU A CA 1
ATOM 742 C C . LEU A 1 94 ? 11.744 -10.548 22.368 1.00 92.19 94 LEU A C 1
ATOM 744 O O . LEU A 1 94 ? 12.537 -10.316 21.453 1.00 92.19 94 LEU A O 1
ATOM 748 N N . PRO A 1 95 ? 11.060 -9.554 22.974 1.00 85.62 95 PRO A N 1
ATOM 749 C CA . PRO A 1 95 ? 10.794 -8.252 22.355 1.00 85.62 95 PRO A CA 1
ATOM 750 C C . PRO A 1 95 ? 12.014 -7.573 21.733 1.00 85.62 95 PRO A C 1
ATOM 752 O O . PRO A 1 95 ? 11.986 -7.164 20.580 1.00 85.62 95 PRO A O 1
ATOM 755 N N . GLN A 1 96 ? 13.132 -7.497 22.465 1.00 90.06 96 GLN A N 1
ATOM 756 C CA . GLN A 1 96 ? 14.329 -6.818 21.960 1.00 90.06 96 GLN A CA 1
ATOM 757 C C . GLN A 1 96 ? 15.006 -7.568 20.805 1.00 90.06 96 GLN A C 1
ATOM 759 O O . GLN A 1 96 ? 15.672 -6.945 19.981 1.00 90.06 96 GLN A O 1
ATOM 764 N N . SER A 1 97 ? 14.899 -8.898 20.773 1.00 94.12 97 SER A N 1
ATOM 765 C CA . SER A 1 97 ? 15.473 -9.717 19.699 1.00 94.12 97 SER A CA 1
ATOM 766 C C . SER A 1 97 ? 14.550 -9.739 18.486 1.00 94.12 97 SER A C 1
ATOM 768 O O . SER A 1 97 ? 15.026 -9.585 17.364 1.00 94.12 97 SER A O 1
ATOM 770 N N . ASP A 1 98 ? 13.247 -9.853 18.720 1.00 92.81 98 ASP A N 1
ATOM 771 C CA . ASP A 1 98 ? 12.220 -9.859 17.682 1.00 92.81 98 ASP A CA 1
ATOM 772 C C . ASP A 1 98 ? 12.195 -8.516 16.942 1.00 92.81 98 ASP A C 1
ATOM 774 O O . ASP A 1 98 ? 12.245 -8.491 15.713 1.00 92.81 98 ASP A O 1
ATOM 778 N N . ASP A 1 99 ? 12.257 -7.398 17.675 1.00 87.31 99 ASP A N 1
ATOM 779 C CA . ASP A 1 99 ? 12.365 -6.056 17.092 1.00 87.31 99 ASP A CA 1
ATOM 780 C C . ASP A 1 99 ? 13.635 -5.893 16.248 1.00 87.31 99 ASP A C 1
ATOM 782 O O . ASP A 1 99 ? 13.604 -5.248 15.197 1.00 87.31 99 ASP A O 1
ATOM 786 N N . LEU A 1 100 ? 14.764 -6.458 16.695 1.00 91.19 100 LEU A N 1
ATOM 787 C CA . LEU A 1 100 ? 16.027 -6.394 15.959 1.00 91.19 100 LEU A CA 1
ATOM 788 C C . LEU A 1 100 ? 15.958 -7.205 14.657 1.00 91.19 100 LEU A C 1
ATOM 790 O O . LEU A 1 100 ? 16.432 -6.733 13.624 1.00 91.19 100 LEU A O 1
ATOM 794 N N . LEU A 1 101 ? 15.365 -8.402 14.696 1.00 93.81 101 LEU A N 1
ATOM 795 C CA . LEU A 1 101 ? 15.165 -9.248 13.517 1.00 93.81 101 LEU A CA 1
ATOM 796 C C . LEU A 1 101 ? 14.210 -8.588 12.517 1.00 93.81 101 LEU A C 1
ATOM 798 O O . LEU A 1 101 ? 14.536 -8.503 11.334 1.00 93.81 101 LEU A O 1
ATOM 802 N N . ALA A 1 102 ? 13.082 -8.052 12.986 1.00 90.00 102 ALA A N 1
ATOM 803 C CA . ALA A 1 102 ? 12.080 -7.407 12.141 1.00 90.00 102 ALA A CA 1
ATOM 804 C C . ALA A 1 102 ? 12.602 -6.149 11.420 1.00 90.00 102 ALA A C 1
ATOM 806 O O . ALA A 1 102 ? 12.106 -5.801 10.346 1.00 90.00 102 ALA A O 1
ATOM 807 N N . GLN A 1 103 ? 13.606 -5.474 11.990 1.00 87.19 103 GLN A N 1
ATOM 808 C CA . GLN A 1 103 ? 14.256 -4.296 11.402 1.00 87.19 103 GLN A CA 1
ATOM 809 C C . GLN A 1 103 ? 15.391 -4.632 10.424 1.00 87.19 103 GLN A C 1
ATOM 811 O O . GLN A 1 103 ? 15.892 -3.735 9.743 1.00 87.19 103 GLN A O 1
ATOM 816 N N . PHE A 1 104 ? 15.823 -5.892 10.337 1.00 89.81 104 PHE A N 1
ATOM 817 C CA . PHE A 1 104 ? 16.922 -6.276 9.460 1.00 89.81 104 PHE A CA 1
ATOM 818 C C . PHE A 1 104 ? 16.482 -6.302 7.987 1.00 89.81 104 PHE A C 1
ATOM 820 O O . PHE A 1 104 ? 15.642 -7.107 7.586 1.00 89.81 104 PHE A O 1
ATOM 827 N N . ASP A 1 105 ? 17.088 -5.442 7.163 1.00 88.44 105 ASP A N 1
ATOM 828 C CA . ASP A 1 105 ? 16.930 -5.460 5.706 1.00 88.44 105 ASP A CA 1
ATOM 829 C C . ASP A 1 105 ? 18.216 -5.989 5.041 1.00 88.44 105 ASP A C 1
ATOM 831 O O . ASP A 1 105 ? 19.233 -5.287 5.037 1.00 88.44 105 ASP A O 1
ATOM 835 N N . PRO A 1 106 ? 18.205 -7.209 4.466 1.00 90.88 106 PRO A N 1
ATOM 836 C CA . PRO A 1 106 ? 19.389 -7.795 3.843 1.00 90.88 106 PRO A CA 1
ATOM 837 C C . PRO A 1 106 ? 19.821 -7.099 2.542 1.00 90.88 106 PRO A C 1
ATOM 839 O O . PRO A 1 106 ? 20.917 -7.380 2.058 1.00 90.88 106 PRO A O 1
ATOM 842 N N . ALA A 1 107 ? 18.991 -6.225 1.958 1.00 90.50 107 ALA A N 1
ATOM 843 C CA . ALA A 1 107 ? 19.266 -5.576 0.676 1.00 90.50 107 ALA A CA 1
ATOM 844 C C . ALA A 1 107 ? 18.769 -4.117 0.638 1.00 90.50 107 ALA A C 1
ATOM 846 O O . ALA A 1 107 ? 18.105 -3.690 -0.310 1.00 90.50 107 ALA A O 1
ATOM 847 N N . ALA A 1 108 ? 19.113 -3.339 1.669 1.00 83.62 108 ALA A N 1
ATOM 848 C CA . ALA A 1 108 ? 18.649 -1.959 1.857 1.00 83.62 108 ALA A CA 1
ATOM 849 C C . ALA A 1 108 ? 18.993 -0.993 0.697 1.00 83.62 108 ALA A C 1
ATOM 851 O O . ALA A 1 108 ? 18.315 0.023 0.517 1.00 83.62 108 ALA A O 1
ATOM 852 N N . ASP A 1 109 ? 20.023 -1.298 -0.098 1.00 84.50 109 ASP A N 1
ATOM 853 C CA . ASP A 1 109 ? 20.481 -0.511 -1.247 1.00 84.50 109 ASP A CA 1
ATOM 854 C C . ASP A 1 109 ? 20.102 -1.125 -2.608 1.00 84.50 109 ASP A C 1
ATOM 856 O O . ASP A 1 109 ? 20.534 -0.614 -3.643 1.00 84.50 109 ASP A O 1
ATOM 860 N N . LEU A 1 110 ? 19.265 -2.175 -2.645 1.00 87.69 110 LEU A N 1
ATOM 861 C CA . LEU A 1 110 ? 18.929 -2.904 -3.877 1.00 87.69 110 LEU A CA 1
ATOM 862 C C . LEU A 1 110 ? 18.498 -1.974 -5.014 1.00 87.69 110 LEU A C 1
ATOM 864 O O . LEU A 1 110 ? 18.997 -2.093 -6.129 1.00 87.69 110 LEU A O 1
ATOM 868 N N . SER A 1 111 ? 17.601 -1.025 -4.734 1.00 84.69 111 SER A N 1
ATOM 869 C CA . SER A 1 111 ? 17.123 -0.077 -5.746 1.00 84.69 111 SER A CA 1
ATOM 870 C C . SER A 1 111 ? 18.275 0.703 -6.389 1.00 84.69 111 SER A C 1
ATOM 872 O O . SER A 1 111 ? 18.309 0.844 -7.609 1.00 84.69 111 SER A O 1
ATOM 874 N N . GLU A 1 112 ? 19.256 1.149 -5.603 1.00 84.25 112 GLU A N 1
ATOM 875 C CA . GLU A 1 112 ? 20.434 1.848 -6.116 1.00 84.25 112 GLU A CA 1
ATOM 876 C C . GLU A 1 112 ? 21.350 0.894 -6.898 1.00 84.25 112 GLU A C 1
ATOM 878 O O . GLU A 1 112 ? 21.843 1.246 -7.973 1.00 84.25 112 GLU A O 1
ATOM 883 N N . GLN A 1 113 ? 21.540 -0.332 -6.398 1.00 88.69 113 GLN A N 1
ATOM 884 C CA . GLN A 1 113 ? 22.349 -1.358 -7.058 1.00 88.69 113 GLN A CA 1
ATOM 885 C C . GLN A 1 113 ? 21.802 -1.729 -8.439 1.00 88.69 113 GLN A C 1
ATOM 887 O O . GLN A 1 113 ? 22.581 -1.856 -9.381 1.00 88.69 113 GLN A O 1
ATOM 892 N N . LEU A 1 114 ? 20.481 -1.819 -8.616 1.00 90.94 114 LEU A N 1
ATOM 893 C CA . LEU A 1 114 ? 19.878 -2.106 -9.923 1.00 90.94 114 LEU A CA 1
ATOM 894 C C . LEU A 1 114 ? 20.236 -1.048 -10.989 1.00 90.94 114 LEU A C 1
ATOM 896 O O . LEU A 1 114 ? 20.356 -1.380 -12.172 1.00 90.94 114 LEU A O 1
ATOM 900 N N . TRP A 1 115 ? 20.455 0.208 -10.582 1.00 91.44 115 TRP A N 1
ATOM 901 C CA . TRP A 1 115 ? 20.937 1.277 -11.466 1.00 91.44 115 TRP A CA 1
ATOM 902 C C . TRP A 1 115 ? 22.456 1.255 -11.630 1.00 91.44 115 TRP A C 1
ATOM 904 O O . TRP A 1 115 ? 22.935 1.281 -12.762 1.00 91.44 115 TRP A O 1
ATOM 914 N N . LYS A 1 116 ? 23.218 1.139 -10.531 1.00 90.81 116 LYS A N 1
ATOM 915 C CA . LYS A 1 116 ? 24.694 1.074 -10.561 1.00 90.81 116 LYS A CA 1
ATOM 916 C C . LYS A 1 116 ? 25.209 -0.079 -11.426 1.00 90.81 116 LYS A C 1
ATOM 918 O O . LYS A 1 116 ? 26.181 0.087 -12.156 1.00 90.81 116 LYS A O 1
ATOM 923 N N . GLN A 1 117 ? 24.535 -1.228 -11.376 1.00 93.19 117 GLN A N 1
ATOM 924 C CA . GLN A 1 117 ? 24.852 -2.415 -12.179 1.00 93.19 117 GLN A CA 1
ATOM 925 C C . GLN A 1 117 ? 24.190 -2.400 -13.569 1.00 93.19 117 GLN A C 1
ATOM 927 O O . GLN A 1 117 ? 24.279 -3.372 -14.312 1.00 93.19 117 GLN A O 1
ATOM 932 N N . LYS A 1 118 ? 23.532 -1.292 -13.936 1.00 95.62 118 LYS A N 1
ATOM 933 C CA . LYS A 1 118 ? 22.936 -1.018 -15.253 1.00 95.62 118 LYS A CA 1
ATOM 934 C C . LYS A 1 118 ? 21.793 -1.946 -15.688 1.00 95.62 118 LYS A C 1
ATOM 936 O O . LYS A 1 118 ? 21.398 -1.913 -16.852 1.00 95.62 118 LYS A O 1
ATOM 941 N N . LEU A 1 119 ? 21.189 -2.702 -14.767 1.00 94.94 119 LEU A N 1
ATOM 942 C CA . LEU A 1 119 ? 20.016 -3.538 -15.059 1.00 94.94 119 LEU A CA 1
ATOM 943 C C . LEU A 1 119 ? 18.797 -2.690 -15.444 1.00 94.94 119 LEU A C 1
ATOM 945 O O . LEU A 1 119 ? 18.119 -3.000 -16.423 1.00 94.94 119 LEU A O 1
ATOM 949 N N . GLY A 1 120 ? 18.570 -1.575 -14.741 1.00 94.44 120 GLY A N 1
ATOM 950 C CA . GLY A 1 120 ? 17.493 -0.641 -15.088 1.00 94.44 120 GLY A CA 1
ATOM 951 C C . GLY A 1 120 ? 17.663 -0.028 -16.483 1.00 94.44 120 GLY A C 1
ATOM 952 O O . GLY A 1 120 ? 16.687 0.128 -17.216 1.00 94.44 120 GLY A O 1
ATOM 953 N N . PHE A 1 121 ? 18.904 0.260 -16.894 1.00 96.25 121 PHE A N 1
ATOM 954 C CA . PHE A 1 121 ? 19.198 0.759 -18.241 1.00 96.25 121 PHE A CA 1
ATOM 955 C C . PHE A 1 121 ? 19.018 -0.315 -19.312 1.00 96.25 121 PHE A C 1
ATOM 957 O O . PHE A 1 121 ? 18.474 -0.012 -20.369 1.00 96.25 121 PHE A O 1
ATOM 964 N N . LEU A 1 122 ? 19.413 -1.563 -19.036 1.00 97.06 122 LEU A N 1
ATOM 965 C CA . LEU A 1 122 ? 19.200 -2.685 -19.954 1.00 97.06 122 LEU A CA 1
ATOM 966 C C . LEU A 1 122 ? 17.707 -2.885 -20.236 1.00 97.06 122 LEU A C 1
ATOM 968 O O . LEU A 1 122 ? 17.316 -3.063 -21.384 1.00 97.06 122 LEU A O 1
ATOM 972 N N . CYS A 1 123 ? 16.878 -2.811 -19.194 1.00 95.94 123 CYS A N 1
ATOM 973 C CA . CYS A 1 123 ? 15.430 -2.906 -19.326 1.00 95.94 123 CYS A CA 1
ATOM 974 C C . CYS A 1 123 ? 14.859 -1.732 -20.137 1.00 95.94 123 CYS A C 1
ATOM 976 O O . CYS A 1 123 ? 14.169 -1.941 -21.133 1.00 95.94 123 CYS A O 1
ATOM 978 N N . ARG A 1 124 ? 15.196 -0.488 -19.765 1.00 94.44 124 ARG A N 1
ATOM 979 C CA . ARG A 1 124 ? 14.682 0.723 -20.434 1.00 94.44 124 ARG A CA 1
ATOM 980 C C . ARG A 1 124 ? 15.156 0.889 -21.871 1.00 94.44 124 ARG A C 1
ATOM 982 O O . ARG A 1 124 ? 14.452 1.522 -22.651 1.00 94.44 124 ARG A O 1
ATOM 989 N N . LEU A 1 125 ? 16.308 0.335 -22.242 1.00 97.12 125 LEU A N 1
ATOM 990 C CA . LEU A 1 125 ? 16.761 0.350 -23.632 1.00 97.12 125 LEU A CA 1
ATOM 991 C C . LEU A 1 125 ? 15.764 -0.371 -24.550 1.00 97.12 125 LEU A C 1
ATOM 993 O O . LEU A 1 125 ? 15.613 0.012 -25.703 1.00 97.12 125 LEU A O 1
ATOM 997 N N . HIS A 1 126 ? 15.036 -1.355 -24.020 1.00 96.88 126 HIS A N 1
ATOM 998 C CA . HIS A 1 126 ? 14.300 -2.327 -24.825 1.00 96.88 126 HIS A CA 1
ATOM 999 C C . HIS A 1 126 ? 12.798 -2.333 -24.594 1.00 96.88 126 HIS A C 1
ATOM 1001 O O . HIS A 1 126 ? 12.056 -2.650 -25.516 1.00 96.88 126 HIS A O 1
ATOM 1007 N N . PHE A 1 127 ? 12.351 -1.968 -23.396 1.00 95.69 127 PHE A N 1
ATOM 1008 C CA . PHE A 1 127 ? 10.946 -2.041 -23.023 1.00 95.69 127 PHE A CA 1
ATOM 1009 C C . PHE A 1 127 ? 10.372 -0.665 -22.725 1.00 95.69 127 PHE A C 1
ATOM 1011 O O . PHE A 1 127 ? 10.985 0.160 -22.032 1.00 95.69 127 PHE A O 1
ATOM 1018 N N . ASP A 1 128 ? 9.185 -0.431 -23.272 1.00 90.62 128 ASP A N 1
ATOM 1019 C CA . ASP A 1 128 ? 8.462 0.815 -23.098 1.00 90.62 128 ASP A CA 1
ATOM 1020 C C . ASP A 1 128 ? 8.056 1.026 -21.636 1.00 90.62 128 ASP A C 1
ATOM 1022 O O . ASP A 1 128 ? 7.908 0.094 -20.851 1.00 90.62 128 ASP A O 1
ATOM 1026 N N . ASP A 1 129 ? 7.904 2.293 -21.271 1.00 88.81 129 ASP A N 1
ATOM 1027 C CA . ASP A 1 129 ? 7.498 2.740 -19.939 1.00 88.81 129 ASP A CA 1
ATOM 1028 C C . ASP A 1 129 ? 6.270 3.649 -20.122 1.00 88.81 129 ASP A C 1
ATOM 1030 O O . ASP A 1 129 ? 6.407 4.876 -20.045 1.00 88.81 129 ASP A O 1
ATOM 1034 N N . PRO A 1 130 ? 5.111 3.087 -20.519 1.00 92.50 130 PRO A N 1
ATOM 1035 C CA . PRO A 1 130 ? 3.920 3.869 -20.836 1.00 92.50 130 PRO A CA 1
ATOM 1036 C C . PRO A 1 130 ? 3.388 4.583 -19.589 1.00 92.50 130 PRO A C 1
ATOM 1038 O O . PRO A 1 130 ? 3.553 4.105 -18.465 1.00 92.50 130 PRO A O 1
ATOM 1041 N N . ASP A 1 131 ? 2.762 5.742 -19.789 1.00 92.19 131 ASP A N 1
ATOM 1042 C CA . ASP A 1 131 ? 2.006 6.409 -18.729 1.00 92.19 131 ASP A CA 1
ATOM 1043 C C . ASP A 1 131 ? 0.614 5.779 -18.559 1.00 92.19 131 ASP A C 1
ATOM 1045 O O . ASP A 1 131 ? 0.155 4.991 -19.393 1.00 92.19 131 ASP A O 1
ATOM 1049 N N . LEU A 1 132 ? -0.074 6.135 -17.469 1.00 93.75 132 LEU A N 1
ATOM 1050 C CA . LEU A 1 132 ? -1.395 5.583 -17.172 1.00 93.75 132 LEU A CA 1
ATOM 1051 C C . LEU A 1 132 ? -2.409 5.877 -18.289 1.00 93.75 132 LEU A C 1
ATOM 1053 O O . LEU A 1 132 ? -3.222 5.018 -18.618 1.00 93.75 132 LEU A O 1
ATOM 1057 N N . ALA A 1 133 ? -2.357 7.062 -18.903 1.00 94.75 133 ALA A N 1
ATOM 1058 C CA . ALA A 1 133 ? -3.275 7.424 -19.982 1.00 94.75 133 ALA A CA 1
ATOM 1059 C C . ALA A 1 133 ? -3.135 6.475 -21.184 1.00 94.75 133 ALA A C 1
ATOM 1061 O O . ALA A 1 133 ? -4.139 6.003 -21.719 1.00 94.75 133 ALA A O 1
ATOM 1062 N N . THR A 1 134 ? -1.899 6.144 -21.557 1.00 95.19 134 THR A N 1
ATOM 1063 C CA . THR A 1 134 ? -1.595 5.174 -22.613 1.00 95.19 134 THR A CA 1
ATOM 1064 C C . THR A 1 134 ? -2.046 3.769 -22.209 1.00 95.19 134 THR A C 1
ATOM 1066 O O . THR A 1 134 ? -2.715 3.091 -22.987 1.00 95.19 134 THR A O 1
ATOM 1069 N N . MET A 1 135 ? -1.755 3.344 -20.973 1.00 94.88 135 MET A N 1
ATOM 1070 C CA . MET A 1 135 ? -2.178 2.036 -20.452 1.00 94.88 135 MET A CA 1
ATOM 1071 C C . MET A 1 135 ? -3.705 1.870 -20.475 1.00 94.88 135 MET A C 1
ATOM 1073 O O . MET A 1 135 ? -4.197 0.823 -20.884 1.00 94.88 135 MET A O 1
ATOM 1077 N N . LEU A 1 136 ? -4.467 2.897 -20.091 1.00 95.25 136 LEU A N 1
ATOM 1078 C CA . LEU A 1 136 ? -5.933 2.858 -20.111 1.00 95.25 136 LEU A CA 1
ATOM 1079 C C . LEU A 1 136 ? -6.498 2.867 -21.538 1.00 95.25 136 LEU A C 1
ATOM 1081 O O . LEU A 1 136 ? -7.466 2.162 -21.821 1.00 95.25 136 LEU A O 1
ATOM 1085 N N . ALA A 1 137 ? -5.907 3.654 -22.440 1.00 97.00 137 ALA A N 1
ATOM 1086 C CA . ALA A 1 137 ? -6.387 3.782 -23.813 1.00 97.00 137 ALA A CA 1
ATOM 1087 C C . ALA A 1 137 ? -6.067 2.552 -24.678 1.00 97.00 137 ALA A C 1
ATOM 1089 O O . ALA A 1 137 ? -6.888 2.142 -25.499 1.00 97.00 137 ALA A O 1
ATOM 1090 N N . GLU A 1 138 ? -4.881 1.967 -24.506 1.00 96.94 138 GLU A N 1
ATOM 1091 C CA . GLU A 1 138 ? -4.344 0.950 -25.415 1.00 96.94 138 GLU A CA 1
ATOM 1092 C C . GLU A 1 138 ? -4.209 -0.431 -24.766 1.00 96.94 138 GLU A C 1
ATOM 1094 O O . GLU A 1 138 ? -4.246 -1.445 -25.469 1.00 96.94 138 GLU A O 1
ATOM 1099 N N . GLY A 1 139 ? -4.115 -0.500 -23.435 1.00 95.12 139 GLY A N 1
ATOM 1100 C CA . GLY A 1 139 ? -3.791 -1.718 -22.689 1.00 95.12 139 GLY A CA 1
ATOM 1101 C C . GLY A 1 139 ? -4.788 -2.862 -22.859 1.00 95.12 139 GLY A C 1
ATOM 1102 O O . GLY A 1 139 ? -4.404 -4.029 -22.797 1.00 95.12 139 GLY A O 1
ATOM 1103 N N . GLY A 1 140 ? -6.052 -2.556 -23.174 1.00 95.75 140 GLY A N 1
ATOM 1104 C CA . GLY A 1 140 ? -7.056 -3.569 -23.520 1.00 95.75 140 GLY A CA 1
ATOM 1105 C C . GLY A 1 140 ? -6.750 -4.341 -24.814 1.00 95.75 140 GLY A C 1
ATOM 1106 O O . GLY A 1 140 ? -7.321 -5.406 -25.037 1.00 95.75 140 GLY A O 1
ATOM 1107 N N . SER A 1 141 ? -5.853 -3.824 -25.661 1.00 96.94 141 SER A N 1
ATOM 1108 C CA . SER A 1 141 ? -5.393 -4.467 -26.901 1.00 96.94 141 SER A CA 1
ATOM 1109 C C . SER A 1 141 ? -4.013 -5.120 -26.782 1.00 96.94 141 SER A C 1
ATOM 1111 O O . SER A 1 141 ? -3.588 -5.827 -27.699 1.00 96.94 141 SER A O 1
ATOM 1113 N N . TRP A 1 142 ? -3.306 -4.893 -25.672 1.00 96.56 142 TRP A N 1
ATOM 1114 C CA . TRP A 1 142 ? -1.957 -5.403 -25.470 1.00 96.56 142 TRP A CA 1
ATOM 1115 C C . TRP A 1 142 ? -1.956 -6.902 -25.177 1.00 96.56 142 TRP A C 1
ATOM 1117 O O . TRP A 1 142 ? -2.759 -7.430 -24.407 1.00 96.56 142 TRP A O 1
ATOM 1127 N N . SER A 1 143 ? -0.990 -7.593 -25.770 1.00 95.38 143 SER A N 1
ATOM 1128 C CA . SER A 1 143 ? -0.640 -8.961 -25.401 1.00 95.38 143 SER A CA 1
ATOM 1129 C C . SER A 1 143 ? -0.040 -9.031 -23.988 1.00 95.38 143 SER A C 1
ATOM 1131 O O . SER A 1 143 ? 0.467 -8.043 -23.455 1.00 95.38 143 SER A O 1
ATOM 1133 N N . SER A 1 144 ? -0.017 -10.228 -23.390 1.00 94.44 144 SER A N 1
ATOM 1134 C CA . SER A 1 144 ? 0.665 -10.465 -22.105 1.00 94.44 144 SER A CA 1
ATOM 1135 C C . SER A 1 144 ? 2.160 -10.131 -22.145 1.00 94.44 144 SER A C 1
ATOM 1137 O O . SER A 1 144 ? 2.749 -9.818 -21.117 1.00 94.44 144 SER A O 1
ATOM 1139 N N . ASP A 1 145 ? 2.777 -10.200 -23.323 1.00 95.00 145 ASP A N 1
ATOM 1140 C CA . ASP A 1 145 ? 4.169 -9.815 -23.545 1.00 95.00 145 ASP A CA 1
ATOM 1141 C C . ASP A 1 145 ? 4.365 -8.297 -23.473 1.00 95.00 145 ASP A C 1
ATOM 1143 O O . ASP A 1 145 ? 5.269 -7.835 -22.787 1.00 95.00 145 ASP A O 1
ATOM 1147 N N . GLN A 1 146 ? 3.483 -7.522 -24.106 1.00 95.25 146 GLN A N 1
ATOM 1148 C CA . GLN A 1 146 ? 3.524 -6.056 -24.040 1.00 95.25 146 GLN A CA 1
ATOM 1149 C C . GLN A 1 146 ? 3.236 -5.543 -22.626 1.00 95.25 146 GLN A C 1
ATOM 1151 O O . GLN A 1 146 ? 3.898 -4.626 -22.147 1.00 95.25 146 GLN A O 1
ATOM 1156 N N . TRP A 1 147 ? 2.294 -6.177 -21.923 1.00 95.44 147 TRP A N 1
ATOM 1157 C CA . TRP A 1 147 ? 2.070 -5.888 -20.510 1.00 95.44 147 TRP A CA 1
ATOM 1158 C C . TRP A 1 147 ? 3.305 -6.205 -19.660 1.00 95.44 147 TRP A C 1
ATOM 1160 O O . TRP A 1 147 ? 3.665 -5.410 -18.794 1.00 95.44 147 TRP A O 1
ATOM 1170 N N . ALA A 1 148 ? 3.980 -7.332 -19.909 1.00 95.56 148 ALA A N 1
ATOM 1171 C CA . ALA A 1 148 ? 5.206 -7.672 -19.192 1.00 95.56 148 ALA A CA 1
ATOM 1172 C C . ALA A 1 148 ? 6.309 -6.641 -19.441 1.00 95.56 148 ALA A C 1
ATOM 1174 O O . ALA A 1 148 ? 6.957 -6.218 -18.491 1.00 95.56 148 ALA A O 1
ATOM 1175 N N . ASP A 1 149 ? 6.478 -6.191 -20.684 1.00 95.25 149 ASP A N 1
ATOM 1176 C CA . ASP A 1 149 ? 7.460 -5.167 -21.047 1.00 95.25 149 ASP A CA 1
ATOM 1177 C C . ASP A 1 149 ? 7.241 -3.875 -20.247 1.00 95.25 149 ASP A C 1
ATOM 1179 O O . ASP A 1 149 ? 8.176 -3.376 -19.611 1.00 95.25 149 ASP A O 1
ATOM 1183 N N . ALA A 1 150 ? 5.994 -3.397 -20.180 1.00 94.25 150 ALA A N 1
ATOM 1184 C CA . ALA A 1 150 ? 5.635 -2.231 -19.376 1.00 94.25 150 ALA A CA 1
ATOM 1185 C C . ALA A 1 150 ? 5.967 -2.433 -17.884 1.00 94.25 150 ALA A C 1
ATOM 1187 O O . ALA A 1 150 ? 6.613 -1.583 -17.266 1.00 94.25 150 ALA A O 1
ATOM 1188 N N . ARG A 1 151 ? 5.593 -3.583 -17.302 1.00 93.75 151 ARG A N 1
ATOM 1189 C CA . ARG A 1 151 ? 5.835 -3.890 -15.880 1.00 93.75 151 ARG A CA 1
ATOM 1190 C C . ARG A 1 151 ? 7.313 -4.038 -15.539 1.00 93.75 151 ARG A C 1
ATOM 1192 O O . ARG A 1 151 ? 7.756 -3.524 -14.512 1.00 93.75 151 ARG A O 1
ATOM 1199 N N . LEU A 1 152 ? 8.093 -4.678 -16.408 1.00 94.50 152 LEU A N 1
ATOM 1200 C CA . LEU A 1 152 ? 9.540 -4.806 -16.239 1.00 94.50 152 LEU A CA 1
ATOM 1201 C C . LEU A 1 152 ? 10.214 -3.432 -16.248 1.00 94.50 152 LEU A C 1
ATOM 1203 O O . LEU A 1 152 ? 11.051 -3.156 -15.388 1.00 94.50 152 LEU A O 1
ATOM 1207 N N . SER A 1 153 ? 9.817 -2.543 -17.164 1.00 91.00 153 SER A N 1
ATOM 1208 C CA . SER A 1 153 ? 10.370 -1.185 -17.244 1.00 91.00 153 SER A CA 1
ATOM 1209 C C . SER A 1 153 ? 10.051 -0.348 -15.995 1.00 91.00 153 SER A C 1
ATOM 1211 O O . SER A 1 153 ? 10.906 0.396 -15.500 1.00 91.00 153 SER A O 1
ATOM 1213 N N . GLN A 1 154 ? 8.852 -0.523 -15.429 1.00 90.00 154 GLN A N 1
ATOM 1214 C CA . GLN A 1 154 ? 8.386 0.167 -14.220 1.00 90.00 154 GLN A CA 1
ATOM 1215 C C . GLN A 1 154 ? 9.019 -0.367 -12.917 1.00 90.00 154 GLN A C 1
ATOM 1217 O O . GLN A 1 154 ? 9.159 0.389 -11.950 1.00 90.00 154 GLN A O 1
ATOM 1222 N N . ALA A 1 155 ? 9.465 -1.630 -12.883 1.00 90.00 155 ALA A N 1
ATOM 1223 C CA . ALA A 1 155 ? 9.943 -2.313 -11.671 1.00 90.00 155 ALA A CA 1
ATOM 1224 C C . ALA A 1 155 ? 11.152 -1.647 -10.977 1.00 90.00 155 ALA A C 1
ATOM 1226 O O . ALA A 1 155 ? 11.385 -1.854 -9.786 1.00 90.00 155 ALA A O 1
ATOM 1227 N N . PHE A 1 156 ? 11.920 -0.825 -11.695 1.00 87.88 156 PHE A N 1
ATOM 1228 C CA . PHE A 1 156 ? 13.146 -0.197 -11.190 1.00 87.88 156 PHE A CA 1
ATOM 1229 C C . PHE A 1 156 ? 12.916 1.109 -10.402 1.00 87.88 156 PHE A C 1
ATOM 1231 O O . PHE A 1 156 ? 13.862 1.647 -9.815 1.00 87.88 156 PHE A O 1
ATOM 1238 N N . GLY A 1 157 ? 11.678 1.624 -10.363 1.00 83.50 157 GLY A N 1
ATOM 1239 C CA . GLY A 1 157 ? 11.293 2.791 -9.557 1.00 83.50 157 GLY A CA 1
ATOM 1240 C C . GLY A 1 157 ? 12.003 4.089 -9.956 1.00 83.50 157 GLY A C 1
ATOM 1241 O O . GLY A 1 157 ? 12.539 4.195 -11.054 1.00 83.50 157 GLY A O 1
ATOM 1242 N N . ALA A 1 158 ? 11.999 5.109 -9.093 1.00 85.38 158 ALA A N 1
ATOM 1243 C CA . ALA A 1 158 ? 12.732 6.370 -9.288 1.00 85.38 158 ALA A CA 1
ATOM 1244 C C . ALA A 1 158 ? 14.170 6.295 -8.736 1.00 85.38 158 ALA A C 1
ATOM 1246 O O . ALA A 1 158 ? 14.427 5.581 -7.769 1.00 85.38 158 ALA A O 1
ATOM 1247 N N . ARG A 1 159 ? 15.105 7.072 -9.308 1.00 85.56 159 ARG A N 1
ATOM 1248 C CA . ARG A 1 159 ? 16.499 7.173 -8.824 1.00 85.56 159 ARG A CA 1
ATOM 1249 C C . ARG A 1 159 ? 16.611 8.200 -7.692 1.00 85.56 159 ARG A C 1
ATOM 1251 O O . ARG A 1 159 ? 17.062 9.319 -7.915 1.00 85.56 159 ARG A O 1
ATOM 1258 N N . ILE A 1 160 ? 16.162 7.838 -6.493 1.00 85.81 160 ILE A N 1
ATOM 1259 C CA . ILE A 1 160 ? 16.204 8.727 -5.321 1.00 85.81 160 ILE A CA 1
ATOM 1260 C C . ILE A 1 160 ? 17.582 8.624 -4.639 1.00 85.81 160 ILE A C 1
ATOM 1262 O O . ILE A 1 160 ? 18.018 7.505 -4.360 1.00 85.81 160 ILE A O 1
ATOM 1266 N N . PRO A 1 161 ? 18.255 9.745 -4.316 1.00 86.25 161 PRO A N 1
ATOM 1267 C CA . PRO A 1 161 ? 19.485 9.737 -3.527 1.00 86.25 161 PRO A CA 1
ATOM 1268 C C . PRO A 1 161 ? 19.310 9.034 -2.177 1.00 86.25 161 PRO A C 1
ATOM 1270 O O . PRO A 1 161 ? 18.277 9.181 -1.517 1.00 86.25 161 PRO A O 1
ATOM 1273 N N . ALA A 1 162 ? 20.324 8.277 -1.756 1.00 83.19 162 ALA A N 1
ATOM 1274 C CA . ALA A 1 162 ? 20.258 7.467 -0.541 1.00 83.19 162 ALA A CA 1
ATOM 1275 C C . ALA A 1 162 ? 19.967 8.306 0.716 1.00 83.19 162 ALA A C 1
ATOM 1277 O O . ALA A 1 162 ? 19.125 7.918 1.524 1.00 83.19 162 ALA A O 1
ATOM 1278 N N . ASP A 1 163 ? 20.581 9.485 0.837 1.00 88.44 163 ASP A N 1
ATOM 1279 C CA . ASP A 1 163 ? 20.387 10.424 1.947 1.00 88.44 163 ASP A CA 1
ATOM 1280 C C . ASP A 1 163 ? 18.956 10.986 1.993 1.00 88.44 163 ASP A C 1
ATOM 1282 O O . ASP A 1 163 ? 18.341 11.054 3.060 1.00 88.44 163 ASP A O 1
ATOM 1286 N N . LEU A 1 164 ? 18.381 11.328 0.834 1.00 90.69 164 LEU A N 1
ATOM 1287 C CA . LEU A 1 164 ? 16.987 11.766 0.737 1.00 90.69 164 LEU A CA 1
ATOM 1288 C C . LEU A 1 164 ? 16.019 10.624 1.081 1.00 90.69 164 LEU A C 1
ATOM 1290 O O . LEU A 1 164 ? 15.034 10.839 1.792 1.00 90.69 164 LEU A O 1
ATOM 1294 N N . SER A 1 165 ? 16.307 9.410 0.606 1.00 87.06 165 SER A N 1
ATOM 1295 C CA . SER A 1 165 ? 15.524 8.208 0.901 1.00 87.06 165 SER A CA 1
ATOM 1296 C C . SER A 1 165 ? 15.537 7.879 2.399 1.00 87.06 165 SER A C 1
ATOM 1298 O O . SER A 1 165 ? 14.479 7.693 3.003 1.00 87.06 165 SER A O 1
ATOM 1300 N N . GLU A 1 166 ? 16.712 7.875 3.032 1.00 87.31 166 GLU A N 1
ATOM 1301 C CA . GLU A 1 166 ? 16.881 7.670 4.476 1.00 87.31 166 GLU A CA 1
ATOM 1302 C C . GLU A 1 166 ? 16.150 8.746 5.286 1.00 87.31 166 GLU A C 1
ATOM 1304 O O . GLU A 1 166 ? 15.356 8.427 6.173 1.00 87.31 166 GLU A O 1
ATOM 1309 N N . ARG A 1 167 ? 16.321 10.024 4.929 1.00 93.75 167 ARG A N 1
ATOM 1310 C CA . ARG A 1 167 ? 15.633 11.127 5.607 1.00 93.75 167 ARG A CA 1
ATOM 1311 C C . ARG A 1 167 ? 14.113 11.018 5.490 1.00 93.75 167 ARG A C 1
ATOM 1313 O O . ARG A 1 167 ? 13.413 11.252 6.473 1.00 93.75 167 ARG A O 1
ATOM 1320 N N . SER A 1 168 ? 13.600 10.632 4.321 1.00 92.81 168 SER A N 1
ATOM 1321 C CA . SER A 1 168 ? 12.172 10.363 4.117 1.00 92.81 168 SER A CA 1
ATOM 1322 C C . SER A 1 168 ? 11.672 9.241 5.035 1.00 92.81 168 SER A C 1
ATOM 1324 O O . SER A 1 168 ? 10.657 9.415 5.712 1.00 92.81 168 SER A O 1
ATOM 1326 N N . ARG A 1 169 ? 12.425 8.135 5.160 1.00 88.88 169 ARG A N 1
ATOM 1327 C CA . ARG A 1 169 ? 12.104 7.047 6.102 1.00 88.88 169 ARG A CA 1
ATOM 1328 C C . ARG A 1 169 ? 12.108 7.521 7.555 1.00 88.88 169 ARG A C 1
ATOM 1330 O O . ARG A 1 169 ? 11.172 7.203 8.280 1.00 88.88 169 ARG A O 1
ATOM 1337 N N . HIS A 1 170 ? 13.096 8.311 7.979 1.00 90.69 170 HIS A N 1
ATOM 1338 C CA . HIS A 1 170 ? 13.155 8.850 9.344 1.00 90.69 170 HIS A CA 1
ATOM 1339 C C . HIS A 1 170 ? 11.982 9.790 9.653 1.00 90.69 170 HIS A C 1
ATOM 1341 O O . HIS A 1 170 ? 11.370 9.670 10.713 1.00 90.69 170 HIS A O 1
ATOM 1347 N N . ILE A 1 171 ? 11.621 10.683 8.725 1.00 96.06 171 ILE A N 1
ATOM 1348 C CA . ILE A 1 171 ? 10.454 11.569 8.867 1.00 96.06 171 ILE A CA 1
ATOM 1349 C C . ILE A 1 171 ? 9.157 10.739 8.923 1.00 96.06 171 ILE A C 1
ATOM 1351 O O . ILE A 1 171 ? 8.295 11.001 9.765 1.00 96.06 171 ILE A O 1
ATOM 1355 N N . GLY A 1 172 ? 9.045 9.702 8.078 1.00 93.38 172 GLY A N 1
ATOM 1356 C CA . GLY A 1 172 ? 8.004 8.659 8.099 1.00 93.38 172 GLY A CA 1
ATOM 1357 C C . GLY A 1 172 ? 7.841 7.992 9.456 1.00 93.38 172 GLY A C 1
ATOM 1358 O O . GLY A 1 172 ? 6.753 7.986 10.036 1.00 93.38 172 GLY A O 1
ATOM 1359 N N . HIS A 1 173 ? 8.943 7.457 9.970 1.00 87.94 173 HIS A N 1
ATOM 1360 C CA . HIS A 1 173 ? 8.986 6.742 11.233 1.00 87.94 173 HIS A CA 1
ATOM 1361 C C . HIS A 1 173 ? 8.647 7.656 12.413 1.00 87.94 173 HIS A C 1
ATOM 1363 O O . HIS A 1 173 ? 7.804 7.296 13.226 1.00 87.94 173 HIS A O 1
ATOM 1369 N N . ALA A 1 174 ? 9.224 8.861 12.480 1.00 91.75 174 ALA A N 1
ATOM 1370 C CA . ALA A 1 174 ? 8.934 9.821 13.543 1.00 91.75 174 ALA A CA 1
ATOM 1371 C C . ALA A 1 174 ? 7.446 10.207 13.591 1.00 91.75 174 ALA A C 1
ATOM 1373 O O . ALA A 1 174 ? 6.861 10.236 14.671 1.00 91.75 174 ALA A O 1
ATOM 1374 N N . ALA A 1 175 ? 6.820 10.450 12.433 1.00 93.75 175 ALA A N 1
ATOM 1375 C CA . ALA A 1 175 ? 5.387 10.736 12.366 1.00 93.75 175 ALA A CA 1
ATOM 1376 C C . ALA A 1 175 ? 4.537 9.523 12.787 1.00 93.75 175 ALA A C 1
ATOM 1378 O O . ALA A 1 175 ? 3.610 9.672 13.580 1.00 93.75 175 ALA A O 1
ATOM 1379 N N . SER A 1 176 ? 4.874 8.323 12.303 1.00 88.69 176 SER A N 1
ATOM 1380 C CA . SER A 1 176 ? 4.146 7.087 12.632 1.00 88.69 176 SER A CA 1
ATOM 1381 C C . SER A 1 176 ? 4.230 6.767 14.124 1.00 88.69 176 SER A C 1
ATOM 1383 O O . SER A 1 176 ? 3.206 6.529 14.759 1.00 88.69 176 SER A O 1
ATOM 1385 N N . LYS A 1 177 ? 5.439 6.854 14.693 1.00 86.50 177 LYS A N 1
ATOM 1386 C CA . LYS A 1 177 ? 5.705 6.672 16.120 1.00 86.50 177 LYS A CA 1
ATOM 1387 C C . LYS A 1 177 ? 4.913 7.666 16.963 1.00 86.50 177 LYS A C 1
ATOM 1389 O O . LYS A 1 177 ? 4.241 7.266 17.909 1.00 86.50 177 LYS A O 1
ATOM 1394 N N . TRP A 1 178 ? 4.947 8.948 16.591 1.00 90.69 178 TRP A N 1
ATOM 1395 C CA . TRP A 1 178 ? 4.184 9.976 17.291 1.00 90.69 178 TRP A CA 1
ATOM 1396 C C . TRP A 1 178 ? 2.692 9.621 17.323 1.00 90.69 178 TRP A C 1
ATOM 1398 O O . TRP A 1 178 ? 2.111 9.583 18.405 1.00 90.69 178 TRP A O 1
ATOM 1408 N N . VAL A 1 179 ? 2.098 9.265 16.175 1.00 87.81 179 VAL A N 1
ATOM 1409 C CA . VAL A 1 179 ? 0.679 8.877 16.073 1.00 87.81 179 VAL A CA 1
ATOM 1410 C C . VAL A 1 179 ? 0.347 7.647 16.927 1.00 87.81 179 VAL A C 1
ATOM 1412 O O . VAL A 1 179 ? -0.689 7.663 17.599 1.00 87.81 179 VAL A O 1
ATOM 1415 N N . SER A 1 180 ? 1.197 6.612 16.924 1.00 84.69 180 SER A N 1
ATOM 1416 C CA . SER A 1 180 ? 0.977 5.360 17.667 1.00 84.69 180 SER A CA 1
ATOM 1417 C C . SER A 1 180 ? 1.163 5.491 19.180 1.00 84.69 180 SER A C 1
ATOM 1419 O O . SER A 1 180 ? 0.598 4.708 19.934 1.00 84.69 180 SER A O 1
ATOM 1421 N N . GLU A 1 181 ? 1.947 6.466 19.644 1.00 86.69 181 GLU A N 1
ATOM 1422 C CA . GLU A 1 181 ? 2.233 6.650 21.073 1.00 86.69 181 GLU A CA 1
ATOM 1423 C C . GLU A 1 181 ? 1.243 7.594 21.776 1.00 86.69 181 GLU A C 1
ATOM 1425 O O . GLU A 1 181 ? 1.160 7.581 23.006 1.00 86.69 181 GLU A O 1
ATOM 1430 N N . GLN A 1 182 ? 0.444 8.362 21.027 1.00 89.88 182 GLN A N 1
ATOM 1431 C CA . GLN A 1 182 ? -0.532 9.320 21.564 1.00 89.88 182 GLN A CA 1
ATOM 1432 C C . GLN A 1 182 ? -1.737 8.628 22.243 1.00 89.88 182 GLN A C 1
ATOM 1434 O O . GLN A 1 182 ? -2.823 8.481 21.674 1.00 89.88 182 GLN A O 1
ATOM 1439 N N . HIS A 1 183 ? -1.562 8.226 23.499 1.00 92.94 183 HIS A N 1
ATOM 1440 C CA . HIS A 1 183 ? -2.615 7.650 24.333 1.00 92.94 183 HIS A CA 1
ATOM 1441 C C . HIS A 1 183 ? -3.209 8.715 25.254 1.00 92.94 183 HIS A C 1
ATOM 1443 O O . HIS A 1 183 ? -2.548 9.161 26.191 1.00 92.94 183 HIS A O 1
ATOM 1449 N N . ILE A 1 184 ? -4.461 9.102 25.012 1.00 93.88 184 ILE A N 1
ATOM 1450 C CA . ILE A 1 184 ? -5.179 10.078 25.835 1.00 93.88 184 ILE A CA 1
ATOM 1451 C C . ILE A 1 184 ? -5.587 9.404 27.148 1.00 93.88 184 ILE A C 1
ATOM 1453 O O . ILE A 1 184 ? -6.309 8.402 27.108 1.00 93.88 184 ILE A O 1
ATOM 1457 N N . PRO A 1 185 ? -5.178 9.935 28.314 1.00 94.81 185 PRO A N 1
ATOM 1458 C CA . PRO A 1 185 ? -5.692 9.490 29.604 1.00 94.81 185 PRO A CA 1
ATOM 1459 C C . PRO A 1 185 ? -7.140 9.956 29.776 1.00 94.81 185 PRO A C 1
ATOM 1461 O O . PRO A 1 185 ? -7.412 11.118 30.070 1.00 94.81 185 PRO A O 1
ATOM 1464 N N . VAL A 1 186 ? -8.091 9.050 29.559 1.00 96.19 186 VAL A N 1
ATOM 1465 C CA . VAL A 1 186 ? -9.520 9.390 29.566 1.00 96.19 186 VAL A CA 1
ATOM 1466 C C . VAL A 1 186 ? -10.148 9.348 30.958 1.00 96.19 186 VAL A C 1
ATOM 1468 O O . VAL A 1 186 ? -11.254 9.844 31.121 1.00 96.19 186 VAL A O 1
ATOM 1471 N N . GLY A 1 187 ? -9.448 8.859 31.988 1.00 95.69 187 GLY A N 1
ATOM 1472 C CA . GLY A 1 187 ? -9.967 8.820 33.367 1.00 95.69 187 GLY A CA 1
ATOM 1473 C C . GLY A 1 187 ? -10.367 10.186 33.958 1.00 95.69 187 GLY A C 1
ATOM 1474 O O . GLY A 1 187 ? -11.197 10.262 34.864 1.00 95.69 187 GLY A O 1
ATOM 1475 N N . GLY A 1 188 ? -9.803 11.284 33.439 1.00 95.00 188 GLY A N 1
ATOM 1476 C CA . GLY A 1 188 ? -10.184 12.658 33.796 1.00 95.00 188 GLY A CA 1
ATOM 1477 C C . GLY A 1 188 ? -11.268 13.275 32.903 1.00 95.00 188 GLY A C 1
ATOM 1478 O O . GLY A 1 188 ? -11.751 14.364 33.209 1.00 95.00 188 GLY A O 1
ATOM 1479 N N . VAL A 1 189 ? -11.659 12.620 31.804 1.00 96.94 189 VAL A N 1
ATOM 1480 C CA . VAL A 1 189 ? -12.667 13.139 30.868 1.00 96.94 189 VAL A CA 1
ATOM 1481 C C . VAL A 1 189 ? -14.040 13.104 31.525 1.00 96.94 189 VAL A C 1
ATOM 1483 O O . VAL A 1 189 ? -14.451 12.081 32.074 1.00 96.94 189 VAL A O 1
ATOM 1486 N N . VAL A 1 190 ? -14.763 14.218 31.430 1.00 97.62 190 VAL A N 1
ATOM 1487 C CA . VAL A 1 190 ? -16.157 14.316 31.858 1.00 97.62 190 VAL A CA 1
ATOM 1488 C C . VAL A 1 190 ? -17.079 14.709 30.715 1.00 97.62 190 VAL A C 1
ATOM 1490 O O . VAL A 1 190 ? -16.697 15.429 29.791 1.00 97.62 190 VAL A O 1
ATOM 1493 N N . THR A 1 191 ? -18.318 14.244 30.789 1.00 97.25 191 THR A N 1
ATOM 1494 C CA . THR A 1 191 ? -19.398 14.650 29.892 1.00 97.25 191 THR A CA 1
ATOM 1495 C C . THR A 1 191 ? -19.810 16.105 30.149 1.00 97.25 191 THR A C 1
ATOM 1497 O O . THR A 1 191 ? -19.406 16.733 31.131 1.00 97.25 191 THR A O 1
ATOM 1500 N N . ALA A 1 192 ? -20.639 16.672 29.266 1.00 94.12 192 ALA A N 1
ATOM 1501 C CA . ALA A 1 192 ? -21.108 18.054 29.404 1.00 94.12 192 ALA A CA 1
ATOM 1502 C C . ALA A 1 192 ? -21.903 18.303 30.703 1.00 94.12 192 ALA A C 1
ATOM 1504 O O . ALA A 1 192 ? -21.861 19.405 31.246 1.00 94.12 192 ALA A O 1
ATOM 1505 N N . ASP A 1 193 ? -22.591 17.280 31.206 1.00 92.94 193 ASP A N 1
ATOM 1506 C CA . ASP A 1 193 ? -23.317 17.259 32.478 1.00 92.94 193 ASP A CA 1
ATOM 1507 C C . ASP A 1 193 ? -22.439 16.870 33.686 1.00 92.94 193 ASP A C 1
ATOM 1509 O O . ASP A 1 193 ? -22.918 16.873 34.819 1.00 92.94 193 ASP A O 1
ATOM 1513 N N . GLY A 1 194 ? -21.146 16.603 33.471 1.00 93.25 194 GLY A N 1
ATOM 1514 C CA . GLY A 1 194 ? -20.154 16.391 34.526 1.00 93.25 194 GLY A CA 1
ATOM 1515 C C . GLY A 1 194 ? -19.986 14.943 34.993 1.00 93.25 194 GLY A C 1
ATOM 1516 O O . GLY A 1 194 ? -19.319 14.717 36.003 1.00 93.25 194 GLY A O 1
ATOM 1517 N N . GLN A 1 195 ? -20.556 13.961 34.290 1.00 94.25 195 GLN A N 1
ATOM 1518 C CA . GLN A 1 195 ? -20.315 12.547 34.583 1.00 94.25 195 GLN A CA 1
ATOM 1519 C C . GLN A 1 195 ? -18.898 12.145 34.175 1.00 94.25 195 GLN A C 1
ATOM 1521 O O . GLN A 1 195 ? -18.390 12.615 33.162 1.00 94.25 195 GLN A O 1
ATOM 1526 N N . ALA A 1 196 ? -18.272 11.251 34.942 1.00 94.31 196 ALA A N 1
ATOM 1527 C CA . ALA A 1 196 ? -16.957 10.682 34.648 1.00 94.31 196 ALA A CA 1
ATOM 1528 C C . ALA A 1 196 ? -17.126 9.197 34.267 1.00 94.31 196 ALA A C 1
ATOM 1530 O O . ALA A 1 196 ? -17.252 8.367 35.167 1.00 94.31 196 ALA A O 1
ATOM 1531 N N . PRO A 1 197 ? -17.187 8.855 32.967 1.00 93.38 197 PRO A N 1
ATOM 1532 C CA . PRO A 1 197 ? -17.576 7.514 32.520 1.00 93.38 197 PRO A CA 1
ATOM 1533 C C . PRO A 1 197 ? -16.418 6.504 32.457 1.00 93.38 197 PRO A C 1
ATOM 1535 O O . PRO A 1 197 ? -16.649 5.340 32.140 1.00 93.38 197 PRO A O 1
ATOM 1538 N N . PHE A 1 198 ? -15.178 6.927 32.726 1.00 95.69 198 PHE A N 1
ATOM 1539 C CA . PHE A 1 198 ? -13.983 6.094 32.577 1.00 95.69 198 PHE A CA 1
ATOM 1540 C C . PHE A 1 198 ? -13.284 5.835 33.908 1.00 95.69 198 PHE A C 1
ATOM 1542 O O . PHE A 1 198 ? -13.236 6.703 34.782 1.00 95.69 198 PHE A O 1
ATOM 1549 N N . GLU A 1 199 ? -12.667 4.658 34.013 1.00 95.50 199 GLU A N 1
ATOM 1550 C CA . GLU A 1 199 ? -11.777 4.331 35.124 1.00 95.50 199 GLU A CA 1
ATOM 1551 C C . GLU A 1 199 ? -10.570 5.290 35.173 1.00 95.50 199 GLU A C 1
ATOM 1553 O O . GLU A 1 199 ? -10.073 5.702 34.117 1.00 95.50 199 GLU A O 1
ATOM 1558 N N . PRO A 1 200 ? -10.065 5.648 36.371 1.00 93.94 200 PRO A N 1
ATOM 1559 C CA . PRO A 1 200 ? -9.033 6.675 36.531 1.00 93.94 200 PRO A CA 1
ATOM 1560 C C . PRO A 1 200 ? -7.746 6.453 35.722 1.00 93.94 200 PRO A C 1
ATOM 1562 O O . PRO A 1 200 ? -7.124 7.414 35.280 1.00 93.94 200 PRO A O 1
ATOM 1565 N N . ASP A 1 201 ? -7.332 5.205 35.525 1.00 93.88 201 ASP A N 1
ATOM 1566 C CA . ASP A 1 201 ? -6.099 4.825 34.831 1.00 93.88 201 ASP A CA 1
ATOM 1567 C C . ASP A 1 201 ? -6.305 4.504 33.341 1.00 93.88 201 ASP A C 1
ATOM 1569 O O . ASP A 1 201 ? -5.336 4.225 32.626 1.00 93.88 201 ASP A O 1
ATOM 1573 N N . ARG A 1 202 ? -7.548 4.578 32.843 1.00 95.25 202 ARG A N 1
ATOM 1574 C CA . ARG A 1 202 ? -7.882 4.244 31.457 1.00 95.25 202 ARG A CA 1
ATOM 1575 C C . ARG A 1 202 ? -7.206 5.209 30.487 1.00 95.25 202 ARG A C 1
ATOM 1577 O O . ARG A 1 202 ? -7.329 6.433 30.587 1.00 95.25 202 ARG A O 1
ATOM 1584 N N . LYS A 1 203 ? -6.553 4.634 29.479 1.00 94.88 203 LYS A N 1
ATOM 1585 C CA . LYS A 1 203 ? -5.959 5.353 28.353 1.00 94.88 203 LYS A CA 1
ATOM 1586 C C . LYS A 1 203 ? -6.488 4.795 27.045 1.00 94.88 203 LYS A C 1
ATOM 1588 O O . LYS A 1 203 ? -6.622 3.583 26.908 1.00 94.88 203 LYS A O 1
ATOM 1593 N N . LEU A 1 204 ? -6.755 5.678 26.092 1.00 94.19 204 LEU A N 1
ATOM 1594 C CA . LEU A 1 204 ? -7.201 5.309 24.753 1.00 94.19 204 LEU A CA 1
ATOM 1595 C C . LEU A 1 204 ? -6.262 5.923 23.721 1.00 94.19 204 LEU A C 1
ATOM 1597 O O . LEU A 1 204 ? -5.971 7.117 23.767 1.00 94.19 204 LEU A O 1
ATOM 1601 N N . LEU A 1 205 ? -5.805 5.112 22.769 1.00 90.69 205 LEU A N 1
ATOM 1602 C CA . LEU A 1 205 ? -5.108 5.601 21.586 1.00 90.69 205 LEU A CA 1
ATOM 1603 C C . LEU A 1 205 ? -6.029 6.557 20.820 1.00 90.69 205 LEU A C 1
ATOM 1605 O O . LEU A 1 205 ? -7.106 6.178 20.359 1.00 90.69 205 LEU A O 1
ATOM 1609 N N . TRP A 1 206 ? -5.602 7.808 20.699 1.00 86.81 206 TRP A N 1
ATOM 1610 C CA . TRP A 1 206 ? -6.468 8.918 20.303 1.00 86.81 206 TRP A CA 1
ATOM 1611 C C . TRP A 1 206 ? -7.130 8.792 18.925 1.00 86.81 206 TRP A C 1
ATOM 1613 O O . TRP A 1 206 ? -8.261 9.229 18.748 1.00 86.81 206 TRP A O 1
ATOM 1623 N N . HIS A 1 207 ? -6.426 8.222 17.944 1.00 78.94 207 HIS A N 1
ATOM 1624 C CA . HIS A 1 207 ? -6.865 8.162 16.549 1.00 78.94 207 HIS A CA 1
ATOM 1625 C C . HIS A 1 207 ? -7.625 6.872 16.214 1.00 78.94 207 HIS A C 1
ATOM 1627 O O . HIS A 1 207 ? -8.163 6.760 15.116 1.00 78.94 207 HIS A O 1
ATOM 1633 N N . TRP A 1 208 ? -7.649 5.906 17.138 1.00 84.56 208 TRP A N 1
ATOM 1634 C CA . TRP A 1 208 ? -8.268 4.600 16.924 1.00 84.56 208 TRP A CA 1
ATOM 1635 C C . TRP A 1 208 ? -9.179 4.211 18.088 1.00 84.56 208 TRP A C 1
ATOM 1637 O O . TRP A 1 208 ? -10.396 4.250 17.948 1.00 84.56 208 TRP A O 1
ATOM 1647 N N . LEU A 1 209 ? -8.626 3.948 19.274 1.00 91.25 209 LEU A N 1
ATOM 1648 C CA . LEU A 1 209 ? -9.398 3.443 20.416 1.00 91.25 209 LEU A CA 1
ATOM 1649 C C . LEU A 1 209 ? -10.435 4.435 20.968 1.00 91.25 209 LEU A C 1
ATOM 1651 O O . LEU A 1 209 ? -11.414 4.005 21.562 1.00 91.25 209 LEU A O 1
ATOM 1655 N N . VAL A 1 210 ? -10.271 5.747 20.765 1.00 94.44 210 VAL A N 1
ATOM 1656 C CA . VAL A 1 210 ? -11.318 6.734 21.113 1.00 94.44 210 VAL A CA 1
ATOM 1657 C C . VAL A 1 210 ? -12.561 6.563 20.233 1.00 94.44 210 VAL A C 1
ATOM 1659 O O . VAL A 1 210 ? -13.680 6.653 20.736 1.00 94.44 210 VAL A O 1
ATOM 1662 N N . ARG A 1 211 ? -12.374 6.288 18.935 1.00 93.00 211 ARG A N 1
ATOM 1663 C CA . ARG A 1 211 ? -13.468 5.974 18.007 1.00 93.00 211 ARG A CA 1
ATOM 1664 C C . ARG A 1 211 ? -14.126 4.648 18.380 1.00 93.00 211 ARG A C 1
ATOM 1666 O O . ARG A 1 211 ? -15.347 4.584 18.412 1.00 93.00 211 ARG A O 1
ATOM 1673 N N . GLU A 1 212 ? -13.331 3.623 18.683 1.00 90.62 212 GLU A N 1
ATOM 1674 C CA . GLU A 1 212 ? -13.841 2.308 19.102 1.00 90.62 212 GLU A CA 1
ATOM 1675 C C . GLU A 1 212 ? -14.672 2.396 20.379 1.00 90.62 212 GLU A C 1
ATOM 1677 O O . GLU A 1 212 ? -15.777 1.866 20.447 1.00 90.62 212 GLU A O 1
ATOM 1682 N N . GLU A 1 213 ? -14.178 3.137 21.370 1.00 92.94 213 GLU A N 1
ATOM 1683 C CA . GLU A 1 213 ? -14.920 3.396 22.597 1.00 92.94 213 GLU A CA 1
ATOM 1684 C C . GLU A 1 213 ? -16.225 4.146 22.300 1.00 92.94 213 GLU A C 1
ATOM 1686 O O . GLU A 1 213 ? -17.257 3.768 22.836 1.00 92.94 213 GLU A O 1
ATOM 1691 N N . LEU A 1 214 ? -16.217 5.156 21.417 1.00 94.12 214 LEU A N 1
ATOM 1692 C CA . LEU A 1 214 ? -17.430 5.874 20.997 1.00 94.12 214 LEU A CA 1
ATOM 1693 C C . LEU A 1 214 ? -18.447 4.934 20.342 1.00 94.12 214 LEU A C 1
ATOM 1695 O O . LEU A 1 214 ? -19.634 4.987 20.672 1.00 94.12 214 LEU A O 1
ATOM 1699 N N . ARG A 1 215 ? -17.978 4.077 19.433 1.00 91.19 215 ARG A N 1
ATOM 1700 C CA . ARG A 1 215 ? -18.789 3.087 18.720 1.00 91.19 215 ARG A CA 1
ATOM 1701 C C . ARG A 1 215 ? -19.422 2.089 19.687 1.00 91.19 215 ARG A C 1
ATOM 1703 O O . ARG A 1 215 ? -20.627 1.877 19.637 1.00 91.19 215 ARG A O 1
ATOM 1710 N N . GLY A 1 216 ? -18.651 1.593 20.654 1.00 88.19 216 GLY A N 1
ATOM 1711 C CA . GLY A 1 216 ? -19.144 0.686 21.693 1.00 88.19 216 GLY A CA 1
ATOM 1712 C C . GLY A 1 216 ? -20.264 1.263 22.569 1.00 88.19 216 GLY A C 1
ATOM 1713 O O . GLY A 1 216 ? -20.961 0.502 23.231 1.00 88.19 216 GLY A O 1
ATOM 1714 N N . ARG A 1 217 ? -20.485 2.586 22.563 1.00 91.94 217 ARG A N 1
ATOM 1715 C CA . ARG A 1 217 ? -21.573 3.234 23.318 1.00 91.94 217 ARG A CA 1
ATOM 1716 C C . ARG A 1 217 ? -22.923 3.258 22.607 1.00 91.94 217 ARG A C 1
ATOM 1718 O O . ARG A 1 217 ? -23.889 3.684 23.234 1.00 91.94 217 ARG A O 1
ATOM 1725 N N . TYR A 1 218 ? -23.036 2.811 21.351 1.00 90.50 218 TYR A N 1
ATOM 1726 C CA . TYR A 1 218 ? -24.353 2.721 20.700 1.00 90.50 218 TYR A CA 1
ATOM 1727 C C . TYR A 1 218 ? -25.271 1.706 21.392 1.00 90.50 218 TYR A C 1
ATOM 1729 O O . TYR A 1 218 ? -26.447 2.007 21.604 1.00 90.50 218 TYR A O 1
ATOM 1737 N N . GLY A 1 219 ? -24.719 0.584 21.864 1.00 85.25 219 GLY A N 1
ATOM 1738 C CA . GLY A 1 219 ? -25.460 -0.428 22.626 1.00 85.25 219 GLY A CA 1
ATOM 1739 C C . GLY A 1 219 ? -26.013 0.059 23.975 1.00 85.25 219 GLY A C 1
ATOM 1740 O O . GLY A 1 219 ? -26.979 -0.512 24.480 1.00 85.25 219 GLY A O 1
ATOM 1741 N N . ASP A 1 220 ? -25.465 1.148 24.531 1.00 87.06 220 ASP A N 1
ATOM 1742 C CA . ASP A 1 220 ? -25.933 1.772 25.781 1.00 87.06 220 ASP A CA 1
ATOM 1743 C C . ASP A 1 220 ? -27.148 2.710 25.553 1.00 87.06 220 ASP A C 1
ATOM 1745 O O . ASP A 1 220 ? -27.681 3.318 26.489 1.00 87.06 220 ASP A O 1
ATOM 1749 N N . GLY A 1 221 ? -27.600 2.875 24.304 1.00 87.31 221 GLY A N 1
ATOM 1750 C CA . GLY A 1 221 ? -28.755 3.696 23.944 1.00 87.31 221 GLY A CA 1
ATOM 1751 C C . GLY A 1 221 ? -28.637 5.153 24.415 1.00 87.31 221 GLY A C 1
ATOM 1752 O O . GLY A 1 221 ? -27.618 5.821 24.231 1.00 87.31 221 GLY A O 1
ATOM 1753 N N . ALA A 1 222 ? -29.699 5.677 25.034 1.00 89.75 222 ALA A N 1
ATOM 1754 C CA . ALA A 1 222 ? -29.750 7.073 25.478 1.00 89.75 222 ALA A CA 1
ATOM 1755 C C . ALA A 1 222 ? -28.715 7.416 26.570 1.00 89.75 222 ALA A C 1
ATOM 1757 O O . ALA A 1 222 ? -28.315 8.577 26.675 1.00 89.75 222 ALA A O 1
ATOM 1758 N N . GLU A 1 223 ? -28.276 6.433 27.363 1.00 90.38 223 GLU A N 1
ATOM 1759 C CA . GLU A 1 223 ? -27.276 6.627 28.423 1.00 90.38 223 GLU A CA 1
ATOM 1760 C C . GLU A 1 223 ? -25.851 6.735 27.858 1.00 90.38 223 GLU A C 1
ATOM 1762 O O . GLU A 1 223 ? -25.016 7.432 28.433 1.00 90.38 223 GLU A O 1
ATOM 1767 N N . GLY A 1 224 ? -25.582 6.125 26.698 1.00 93.06 224 GLY A N 1
ATOM 1768 C CA . GLY A 1 224 ? -24.288 6.212 26.014 1.00 93.06 224 GLY A CA 1
ATOM 1769 C C . GLY A 1 224 ? -24.032 7.558 25.329 1.00 93.06 224 GLY A C 1
ATOM 1770 O O . GLY A 1 224 ? -22.884 7.992 25.201 1.00 93.06 224 GLY A O 1
ATOM 1771 N N . LEU A 1 225 ? -25.088 8.270 24.921 1.00 95.75 225 LEU A N 1
ATOM 1772 C CA . LEU A 1 225 ? -24.983 9.482 24.099 1.00 95.75 225 LEU A CA 1
ATOM 1773 C C . LEU A 1 225 ? -24.127 10.615 24.713 1.00 95.75 225 LEU A C 1
ATOM 1775 O O . LEU A 1 225 ? -23.320 11.208 23.987 1.00 95.75 225 LEU A O 1
ATOM 1779 N N . PRO A 1 226 ? -24.232 10.957 26.015 1.00 97.31 226 PRO A N 1
ATOM 1780 C CA . PRO A 1 226 ? -23.352 11.957 26.624 1.00 97.31 226 PRO A CA 1
ATOM 1781 C C . PRO A 1 226 ? -21.865 11.590 26.521 1.00 97.31 226 PRO A C 1
ATOM 1783 O O . PRO A 1 226 ? -21.029 12.470 26.295 1.00 97.31 226 PRO A O 1
ATOM 1786 N N . VAL A 1 227 ? -21.540 10.297 26.633 1.00 97.00 227 VAL A N 1
ATOM 1787 C CA . VAL A 1 227 ? -20.172 9.774 26.504 1.00 97.00 227 VAL A CA 1
ATOM 1788 C C . VAL A 1 227 ? -19.703 9.856 25.052 1.00 97.00 227 VAL A C 1
ATOM 1790 O O . VAL A 1 227 ? -18.596 10.333 24.800 1.00 97.00 227 VAL A O 1
ATOM 1793 N N . GLN A 1 228 ? -20.560 9.495 24.089 1.00 96.81 228 GLN A N 1
ATOM 1794 C CA . GLN A 1 228 ? -20.267 9.629 22.656 1.00 96.81 228 GLN A CA 1
ATOM 1795 C C . GLN A 1 228 ? -19.909 11.069 22.280 1.00 96.81 228 GLN A C 1
ATOM 1797 O O . GLN A 1 228 ? -18.870 11.311 21.668 1.00 96.81 228 GLN A O 1
ATOM 1802 N N . ARG A 1 229 ? -20.711 12.049 22.717 1.00 97.62 229 ARG A N 1
ATOM 1803 C CA . ARG A 1 229 ? -20.453 13.480 22.472 1.00 97.62 229 ARG A CA 1
ATOM 1804 C C . ARG A 1 229 ? -19.149 13.962 23.109 1.00 97.62 229 ARG A C 1
ATOM 1806 O O . ARG A 1 229 ? -18.431 14.775 22.515 1.00 97.62 229 ARG A O 1
ATOM 1813 N N . ALA A 1 230 ? -18.831 13.472 24.309 1.00 97.56 230 ALA A N 1
ATOM 1814 C CA . ALA A 1 230 ? -17.569 13.782 24.970 1.00 97.56 230 ALA A CA 1
ATOM 1815 C C . ALA A 1 230 ? -16.382 13.247 24.154 1.00 97.56 230 ALA A C 1
ATOM 1817 O O . ALA A 1 230 ? -15.479 14.015 23.833 1.00 97.56 230 ALA A O 1
ATOM 1818 N N . LEU A 1 231 ? -16.417 11.977 23.737 1.00 97.19 231 LEU A N 1
ATOM 1819 C CA . LEU A 1 231 ? -15.368 11.353 22.920 1.00 97.19 231 LEU A CA 1
ATOM 1820 C C . LEU A 1 231 ? -15.243 11.987 21.525 1.00 97.19 231 LEU A C 1
ATOM 1822 O O . LEU A 1 231 ? -14.129 12.219 21.057 1.00 97.19 231 LEU A O 1
ATOM 1826 N N . ALA A 1 232 ? -16.358 12.356 20.890 1.00 96.38 232 ALA A N 1
ATOM 1827 C CA . ALA A 1 232 ? -16.354 13.112 19.637 1.00 96.38 232 ALA A CA 1
ATOM 1828 C C . ALA A 1 232 ? -15.638 14.463 19.800 1.00 96.38 232 ALA A C 1
ATOM 1830 O O . ALA A 1 232 ? -14.809 14.843 18.970 1.00 96.38 232 ALA A O 1
ATOM 1831 N N . SER A 1 233 ? -15.889 15.153 20.917 1.00 96.56 233 SER A N 1
ATOM 1832 C CA . SER A 1 233 ? -15.186 16.392 21.257 1.00 96.56 233 SER A CA 1
ATOM 1833 C C . SER A 1 233 ? -13.700 16.144 21.522 1.00 96.56 233 SER A C 1
ATOM 1835 O O . SER A 1 233 ? -12.879 16.924 21.051 1.00 96.56 233 SER A O 1
ATOM 1837 N N . VAL A 1 234 ? -13.329 15.053 22.208 1.00 96.00 234 VAL A N 1
ATOM 1838 C CA . VAL A 1 234 ? -11.919 14.661 22.404 1.00 96.00 234 VAL A CA 1
ATOM 1839 C C . VAL A 1 234 ? -11.208 14.522 21.056 1.00 96.00 234 VAL A C 1
ATOM 1841 O O . VAL A 1 234 ? -10.154 15.131 20.871 1.00 96.00 234 VAL A O 1
ATOM 1844 N N . MET A 1 235 ? -11.795 13.795 20.096 1.00 94.62 235 MET A N 1
ATOM 1845 C CA . MET A 1 235 ? -11.231 13.657 18.746 1.00 94.62 235 MET A CA 1
ATOM 1846 C C . MET A 1 235 ? -11.080 15.016 18.050 1.00 94.62 235 MET A C 1
ATOM 1848 O O . MET A 1 235 ? -10.017 15.308 17.500 1.00 94.62 235 MET A O 1
ATOM 1852 N N . GLY A 1 236 ? -12.103 15.874 18.128 1.00 93.50 236 GLY A N 1
ATOM 1853 C CA . GLY A 1 236 ? -12.059 17.234 17.586 1.00 93.50 236 GLY A CA 1
ATOM 1854 C C . GLY A 1 236 ? -10.926 18.073 18.185 1.00 93.50 236 GLY A C 1
ATOM 1855 O O . GLY A 1 236 ? -10.107 18.618 17.447 1.00 93.50 236 GLY A O 1
ATOM 1856 N N . ARG A 1 237 ? -10.797 18.102 19.520 1.00 94.19 237 ARG A N 1
ATOM 1857 C CA . ARG A 1 237 ? -9.716 18.830 20.214 1.00 94.19 237 ARG A CA 1
ATOM 1858 C C . ARG A 1 237 ? -8.341 18.311 19.841 1.00 94.19 237 ARG A C 1
ATOM 1860 O O . ARG A 1 237 ? -7.398 19.091 19.752 1.00 94.19 237 ARG A O 1
ATOM 1867 N N . ALA A 1 238 ? -8.215 17.015 19.605 1.00 91.88 238 ALA A N 1
ATOM 1868 C CA . ALA A 1 238 ? -6.955 16.434 19.192 1.00 91.88 238 ALA A CA 1
ATOM 1869 C C . ALA A 1 238 ? -6.554 16.862 17.769 1.00 91.88 238 ALA A C 1
ATOM 1871 O O . ALA A 1 238 ? -5.381 17.124 17.511 1.00 91.88 238 ALA A O 1
ATOM 1872 N N . ILE A 1 239 ? -7.517 16.968 16.846 1.00 91.88 239 ILE A N 1
ATOM 1873 C CA . ILE A 1 239 ? -7.283 17.494 15.490 1.00 91.88 239 ILE A CA 1
ATOM 1874 C C . ILE A 1 239 ? -6.911 18.979 15.546 1.00 91.88 239 ILE A C 1
ATOM 1876 O O . ILE A 1 239 ? -5.993 19.411 14.853 1.00 91.88 239 ILE A O 1
ATOM 1880 N N . GLU A 1 240 ? -7.589 19.756 16.387 1.00 92.25 240 GLU A N 1
ATOM 1881 C CA . GLU A 1 240 ? -7.306 21.181 16.585 1.00 92.25 240 GLU A CA 1
ATOM 1882 C C . GLU A 1 240 ? -5.959 21.445 17.278 1.00 92.25 240 GLU A C 1
ATOM 1884 O O . GLU A 1 240 ? -5.488 22.578 17.258 1.00 92.25 240 GLU A O 1
ATOM 1889 N N . GLY A 1 241 ? -5.348 20.436 17.911 1.00 92.19 241 GLY A N 1
ATOM 1890 C CA . GLY A 1 241 ? -4.176 20.640 18.761 1.00 92.19 241 GLY A CA 1
ATOM 1891 C C . GLY A 1 241 ? -4.517 21.361 20.066 1.00 92.19 241 GLY A C 1
ATOM 1892 O O . GLY A 1 241 ? -3.734 22.153 20.562 1.00 92.19 241 GLY A O 1
ATOM 1893 N N . ARG A 1 242 ? -5.718 21.160 20.616 1.00 93.75 242 ARG A N 1
ATOM 1894 C CA . ARG A 1 242 ? -6.246 21.915 21.770 1.00 93.75 242 ARG A CA 1
ATOM 1895 C C . ARG A 1 242 ? -6.508 21.070 23.009 1.00 93.75 242 ARG A C 1
ATOM 1897 O O . ARG A 1 242 ? -7.138 21.554 23.954 1.00 93.75 242 ARG A O 1
ATOM 1904 N N . ILE A 1 243 ? -6.026 19.826 23.020 1.00 92.50 243 ILE A N 1
ATOM 1905 C CA . ILE A 1 243 ? -6.000 19.014 24.239 1.00 92.50 243 ILE A CA 1
ATOM 1906 C C . ILE A 1 243 ? -5.056 19.700 25.238 1.00 92.50 243 ILE A C 1
ATOM 1908 O O . ILE A 1 243 ? -3.889 19.917 24.909 1.00 92.50 243 ILE A O 1
ATOM 1912 N N . PRO A 1 244 ? -5.524 20.052 26.446 1.00 92.50 244 PRO A N 1
ATOM 1913 C CA . PRO A 1 244 ? -4.669 20.694 27.435 1.00 92.50 244 PRO A CA 1
ATOM 1914 C C . PRO A 1 244 ? -3.464 19.821 27.808 1.00 92.50 244 PRO A C 1
ATOM 1916 O O . PRO A 1 244 ? -3.612 18.621 28.037 1.00 92.50 244 PRO A O 1
ATOM 1919 N N . ALA A 1 245 ? -2.288 20.434 27.978 1.00 89.50 245 ALA A N 1
ATOM 1920 C CA . ALA A 1 245 ? -1.057 19.731 28.364 1.00 89.50 245 ALA A CA 1
ATOM 1921 C C . ALA A 1 245 ? -1.224 18.868 29.632 1.00 89.50 245 ALA A C 1
ATOM 1923 O O . ALA A 1 245 ? -0.697 17.764 29.728 1.00 89.50 245 ALA A O 1
ATOM 1924 N N . THR A 1 246 ? -2.018 19.349 30.587 1.00 89.31 246 THR A N 1
ATOM 1925 C CA . THR A 1 246 ? -2.301 18.673 31.857 1.00 89.31 246 THR A CA 1
ATOM 1926 C C . THR A 1 246 ? -3.182 17.432 31.724 1.00 89.31 246 THR A C 1
ATOM 1928 O O . THR A 1 246 ? -3.161 16.594 32.619 1.00 89.31 246 THR A O 1
ATOM 1931 N N . VAL A 1 247 ? -3.934 17.266 30.629 1.00 91.50 247 VAL A N 1
ATOM 1932 C CA . VAL A 1 247 ? -4.662 16.012 30.360 1.00 91.50 247 VAL A CA 1
ATOM 1933 C C . VAL A 1 247 ? -3.671 14.882 30.088 1.00 91.50 247 VAL A C 1
ATOM 1935 O O . VAL A 1 247 ? -3.855 13.768 30.574 1.00 91.50 247 VAL A O 1
ATOM 1938 N N . TRP A 1 248 ? -2.572 15.176 29.389 1.00 90.00 248 TRP A N 1
ATOM 1939 C CA . TRP A 1 248 ? -1.522 14.199 29.091 1.00 90.00 248 TRP A CA 1
ATOM 1940 C C . TRP A 1 248 ? -0.744 13.740 30.331 1.00 90.00 248 TRP A C 1
ATOM 1942 O O . TRP A 1 248 ? -0.180 12.648 30.321 1.00 90.00 248 TRP A O 1
ATOM 1952 N N . GLU A 1 249 ? -0.759 14.519 31.420 1.00 88.25 249 GLU A N 1
ATOM 1953 C CA . GLU A 1 249 ? -0.199 14.107 32.718 1.00 88.25 249 GLU A CA 1
ATOM 1954 C C . GLU A 1 249 ? -0.955 12.909 33.320 1.00 88.25 249 GLU A C 1
ATOM 1956 O O . GLU A 1 249 ? -0.401 12.183 34.145 1.00 88.25 249 GLU A O 1
ATOM 1961 N N . GLY A 1 250 ? -2.206 12.680 32.901 1.00 88.00 250 GLY A N 1
ATOM 1962 C CA . GLY A 1 250 ? -3.015 11.545 33.339 1.00 88.00 250 GLY A CA 1
ATOM 1963 C C . GLY A 1 250 ? -3.559 11.649 34.761 1.00 88.00 250 GLY A C 1
ATOM 1964 O O . GLY A 1 250 ? -3.906 10.631 35.355 1.00 88.00 250 GLY A O 1
ATOM 1965 N N . ASP A 1 251 ? -3.646 12.858 35.315 1.00 89.56 251 ASP A N 1
ATOM 1966 C CA . ASP A 1 251 ? -4.268 13.085 36.618 1.00 89.56 251 ASP A CA 1
ATOM 1967 C C . ASP A 1 251 ? -5.800 13.069 36.504 1.00 89.56 251 ASP A C 1
ATOM 1969 O O . ASP A 1 251 ? -6.432 14.078 36.194 1.00 89.56 251 ASP A O 1
ATOM 1973 N N . ALA A 1 252 ? -6.408 11.917 36.795 1.00 90.31 252 ALA A N 1
ATOM 1974 C CA . ALA A 1 252 ? -7.859 11.733 36.757 1.00 90.31 252 ALA A CA 1
ATOM 1975 C C . ALA A 1 252 ? -8.641 12.595 37.770 1.00 90.31 252 ALA A C 1
ATOM 1977 O O . ALA A 1 252 ? -9.875 12.644 37.700 1.00 90.31 252 ALA A O 1
ATOM 1978 N N . GLN A 1 253 ? -7.972 13.259 38.724 1.00 90.69 253 GLN A N 1
ATOM 1979 C CA . GLN A 1 253 ? -8.628 14.214 39.624 1.00 90.69 253 GLN A CA 1
ATOM 1980 C C . GLN A 1 253 ? -8.963 15.528 38.918 1.00 90.69 253 GLN A C 1
ATOM 1982 O O . GLN A 1 253 ? -9.952 16.161 39.279 1.00 90.69 253 GLN A O 1
ATOM 1987 N N . LYS A 1 254 ? -8.192 15.902 37.893 1.00 92.56 254 LYS A N 1
ATOM 1988 C CA . LYS A 1 254 ? -8.472 17.067 37.051 1.00 92.56 254 LYS A CA 1
ATOM 1989 C C . LYS A 1 254 ? -9.579 16.706 36.066 1.00 92.56 254 LYS A C 1
ATOM 1991 O O . LYS A 1 254 ? -9.381 15.867 35.185 1.00 92.56 254 LYS A O 1
ATOM 1996 N N . LYS A 1 255 ? -10.757 17.312 36.211 1.00 95.88 255 LYS A N 1
ATOM 1997 C CA . LYS A 1 255 ? -11.921 16.993 35.376 1.00 95.88 255 LYS A CA 1
ATOM 1998 C C . LYS A 1 255 ? -11.916 17.837 34.115 1.00 95.88 255 LYS A C 1
ATOM 2000 O O . LYS A 1 255 ? -12.142 19.045 34.161 1.00 95.88 255 LYS A O 1
ATOM 2005 N N . TRP A 1 256 ? -11.663 17.194 32.980 1.00 97.19 256 TRP A N 1
ATOM 2006 C CA . TRP A 1 256 ? -11.631 17.839 31.675 1.00 97.19 256 TRP A CA 1
ATOM 2007 C C . TRP A 1 256 ? -12.952 17.644 30.934 1.00 97.19 256 TRP A C 1
ATOM 2009 O O . TRP A 1 256 ? -13.321 16.524 30.589 1.00 97.19 256 TRP A O 1
ATOM 2019 N N . ASN A 1 257 ? -13.652 18.744 30.662 1.00 97.50 257 ASN A N 1
ATOM 2020 C CA . ASN A 1 257 ? -14.806 18.769 29.773 1.00 97.50 257 ASN A CA 1
ATOM 2021 C C . ASN A 1 257 ? -14.319 19.107 28.350 1.00 97.50 257 ASN A C 1
ATOM 2023 O O . ASN A 1 257 ? -13.991 20.270 28.086 1.00 97.50 257 ASN A O 1
ATOM 2027 N N . PRO A 1 258 ? -14.276 18.141 27.415 1.00 96.56 258 PRO A N 1
ATOM 2028 C CA . PRO A 1 258 ? -13.718 18.350 26.080 1.00 96.56 258 PRO A CA 1
ATOM 2029 C C . PRO A 1 258 ? -14.600 19.246 25.197 1.00 96.56 258 PRO A C 1
ATOM 2031 O O . PRO A 1 258 ? -14.087 19.942 24.317 1.00 96.56 258 PRO A O 1
ATOM 2034 N N . ALA A 1 259 ? -15.914 19.289 25.451 1.00 95.56 259 ALA A N 1
ATOM 2035 C CA . ALA A 1 259 ? -16.843 20.133 24.704 1.00 95.56 259 ALA A CA 1
ATOM 2036 C C . ALA A 1 259 ? -16.578 21.620 24.991 1.00 95.56 259 ALA A C 1
ATOM 2038 O O . ALA A 1 259 ? -16.367 22.404 24.065 1.00 95.56 259 ALA A O 1
ATOM 2039 N N . ALA A 1 260 ? -16.491 21.996 26.270 1.00 95.88 260 ALA A N 1
ATOM 2040 C CA . ALA A 1 260 ? -16.139 23.356 26.692 1.00 95.88 260 ALA A CA 1
ATOM 2041 C C . ALA A 1 260 ? -14.625 23.647 26.630 1.00 95.88 260 ALA A C 1
ATOM 2043 O O . ALA A 1 260 ? -14.216 24.801 26.720 1.00 95.88 260 ALA A O 1
ATOM 2044 N N . ASN A 1 261 ? -13.807 22.602 26.485 1.00 95.88 261 ASN A N 1
ATOM 2045 C CA . ASN A 1 261 ? -12.354 22.610 26.642 1.00 95.88 261 ASN A CA 1
ATOM 2046 C C . ASN A 1 261 ? -11.881 23.231 27.967 1.00 95.88 261 ASN A C 1
ATOM 2048 O O . ASN A 1 261 ? -10.975 24.066 27.995 1.00 95.88 261 ASN A O 1
ATOM 2052 N N . THR A 1 262 ? -12.520 22.841 29.070 1.00 96.06 262 THR A N 1
ATOM 2053 C CA . THR A 1 262 ? -12.218 23.355 30.411 1.00 96.06 262 THR A CA 1
ATOM 2054 C C . THR A 1 262 ? -11.687 22.258 31.322 1.00 96.06 262 THR A C 1
ATOM 2056 O O . THR A 1 262 ? -12.154 21.123 31.264 1.00 96.06 262 THR A O 1
ATOM 2059 N N . ILE A 1 263 ? -10.737 22.601 32.189 1.00 95.19 263 ILE A N 1
ATOM 2060 C CA . ILE A 1 263 ? -10.280 21.750 33.293 1.00 95.19 263 ILE A CA 1
ATOM 2061 C C . ILE A 1 263 ? -10.785 22.356 34.589 1.00 95.19 263 ILE A C 1
ATOM 2063 O O . ILE A 1 263 ? -10.465 23.504 34.892 1.00 95.19 263 ILE A O 1
ATOM 2067 N N . ASP A 1 264 ? -11.605 21.607 35.322 1.00 93.81 264 ASP A N 1
ATOM 2068 C CA . ASP A 1 264 ? -12.238 22.055 36.567 1.00 93.81 264 ASP A CA 1
ATOM 2069 C C . ASP A 1 264 ? -12.937 23.425 36.410 1.00 93.81 264 ASP A C 1
ATOM 2071 O O . ASP A 1 264 ? -12.934 24.273 37.302 1.00 93.81 264 ASP A O 1
ATOM 2075 N N . GLY A 1 265 ? -13.521 23.662 35.228 1.00 92.31 265 GLY A N 1
ATOM 2076 C CA . GLY A 1 265 ? -14.206 24.907 34.865 1.00 92.31 265 GLY A CA 1
ATOM 2077 C C . GLY A 1 265 ? -13.308 26.030 34.327 1.00 92.31 265 GLY A C 1
ATOM 2078 O O . GLY A 1 265 ? -13.831 27.047 33.875 1.00 92.31 265 GLY A O 1
ATOM 2079 N N . VAL A 1 266 ? -11.985 25.858 34.311 1.00 94.00 266 VAL A N 1
ATOM 2080 C CA . VAL A 1 266 ? -11.031 26.830 33.753 1.00 94.00 266 VAL A CA 1
ATOM 2081 C C . VAL A 1 266 ? -10.764 26.518 32.283 1.00 94.00 266 VAL A C 1
ATOM 2083 O O . VAL A 1 266 ? -10.380 25.401 31.948 1.00 94.00 266 VAL A O 1
ATOM 2086 N N . ALA A 1 267 ? -10.967 27.493 31.395 1.00 93.56 267 ALA A N 1
ATOM 2087 C CA . ALA A 1 267 ? -10.760 27.320 29.956 1.00 93.56 267 ALA A CA 1
ATOM 2088 C C . ALA A 1 267 ? -9.284 27.080 29.602 1.00 93.56 267 ALA A C 1
ATOM 2090 O O . ALA A 1 267 ? -8.397 27.752 30.129 1.00 93.56 267 ALA A O 1
ATOM 2091 N N . ASN A 1 268 ? -9.039 26.150 28.676 1.00 89.88 268 ASN A N 1
ATOM 2092 C CA . ASN A 1 268 ? -7.745 25.973 28.030 1.00 89.88 268 ASN A CA 1
ATOM 2093 C C . ASN A 1 268 ? -7.737 26.647 26.651 1.00 89.88 268 ASN A C 1
ATOM 2095 O O . ASN A 1 268 ? -8.493 26.263 25.757 1.00 89.88 268 ASN A O 1
ATOM 2099 N N . GLU A 1 269 ? -6.833 27.609 26.477 1.00 87.44 269 GLU A N 1
ATOM 2100 C CA . GLU A 1 269 ? -6.589 28.301 25.203 1.00 87.44 269 GLU A CA 1
ATOM 2101 C C . GLU A 1 269 ? -5.247 27.906 24.566 1.00 87.44 269 GLU A C 1
ATOM 2103 O O . GLU A 1 269 ? -4.907 28.406 23.497 1.00 87.44 269 GLU A O 1
ATOM 2108 N N . ALA A 1 270 ? -4.470 27.028 25.213 1.00 88.88 270 ALA A N 1
ATOM 2109 C CA . ALA A 1 270 ? -3.181 26.590 24.694 1.00 88.88 270 ALA A CA 1
ATOM 2110 C C . ALA A 1 270 ? -3.341 25.696 23.456 1.00 88.88 270 ALA A C 1
ATOM 2112 O O . ALA A 1 270 ? -4.260 24.873 23.386 1.00 88.88 270 ALA A O 1
ATOM 2113 N N . GLU A 1 271 ? -2.399 25.840 22.526 1.00 89.88 271 GLU A N 1
ATOM 2114 C CA . GLU A 1 271 ? -2.313 25.060 21.294 1.00 89.88 271 GLU A CA 1
ATOM 2115 C C . GLU A 1 271 ? -1.021 24.232 21.276 1.00 89.88 271 GLU A C 1
ATOM 2117 O O . GLU A 1 271 ? 0.059 24.725 21.602 1.00 89.88 271 GLU A O 1
ATOM 2122 N N . ASP A 1 272 ? -1.149 22.975 20.869 1.00 89.75 272 ASP A N 1
ATOM 2123 C CA . ASP A 1 272 ? -0.086 22.030 20.561 1.00 89.75 272 ASP A CA 1
ATOM 2124 C C . ASP A 1 272 ? -0.191 21.648 19.081 1.00 89.75 272 ASP A C 1
ATOM 2126 O O . ASP A 1 272 ? -1.076 20.904 18.650 1.00 89.75 272 ASP A O 1
ATOM 2130 N N . LEU A 1 273 ? 0.727 22.190 18.285 1.00 91.25 273 LEU A N 1
ATOM 2131 C CA . LEU A 1 273 ? 0.738 22.020 16.838 1.00 91.25 273 LEU A CA 1
ATOM 2132 C C . LEU A 1 273 ? 1.646 20.870 16.378 1.00 91.25 273 LEU A C 1
ATOM 2134 O O . LEU A 1 273 ? 1.856 20.735 15.171 1.00 91.25 273 LEU A O 1
ATOM 2138 N N . ALA A 1 274 ? 2.133 20.006 17.282 1.00 91.75 274 ALA A N 1
ATOM 2139 C CA . ALA A 1 274 ? 3.030 18.895 16.942 1.00 91.75 274 ALA A CA 1
ATOM 2140 C C . ALA A 1 274 ? 2.482 18.016 15.801 1.00 91.75 274 ALA A C 1
ATOM 2142 O O . ALA A 1 274 ? 3.218 17.641 14.883 1.00 91.75 274 ALA A O 1
ATOM 2143 N N . ARG A 1 275 ? 1.160 17.764 15.779 1.00 91.44 275 ARG A N 1
ATOM 2144 C CA . ARG A 1 275 ? 0.478 17.059 14.673 1.00 91.44 275 ARG A CA 1
ATOM 2145 C C . ARG A 1 275 ? 0.783 17.700 13.314 1.00 91.44 275 ARG A C 1
ATOM 2147 O O . ARG A 1 275 ? 1.116 17.010 12.350 1.00 91.44 275 ARG A O 1
ATOM 2154 N N . TYR A 1 276 ? 0.638 19.020 13.235 1.00 93.81 276 TYR A N 1
ATOM 2155 C CA . TYR A 1 276 ? 0.822 19.791 12.008 1.00 93.81 276 TYR A CA 1
ATOM 2156 C C . TYR A 1 276 ? 2.299 19.936 11.643 1.00 93.81 276 TYR A C 1
ATOM 2158 O O . TYR A 1 276 ? 2.624 19.949 10.460 1.00 93.81 276 TYR A O 1
ATOM 2166 N N . GLU A 1 277 ? 3.204 19.976 12.622 1.00 96.00 277 GLU A N 1
ATOM 2167 C CA . GLU A 1 277 ? 4.650 19.953 12.379 1.00 96.00 277 GLU A CA 1
ATOM 2168 C C . GLU A 1 277 ? 5.087 18.642 11.715 1.00 96.00 277 GLU A C 1
ATOM 2170 O O . GLU A 1 277 ? 5.782 18.671 10.694 1.00 96.00 277 GLU A O 1
ATOM 2175 N N . HIS A 1 278 ? 4.616 17.498 12.225 1.00 95.50 278 HIS A N 1
ATOM 2176 C CA . HIS A 1 278 ? 4.847 16.194 11.600 1.00 95.50 278 HIS A CA 1
ATOM 2177 C C . HIS A 1 278 ? 4.260 16.129 10.187 1.00 95.50 278 HIS A C 1
ATOM 2179 O O . HIS A 1 278 ? 4.937 15.679 9.257 1.00 95.50 278 HIS A O 1
ATOM 2185 N N . TRP A 1 279 ? 3.032 16.618 9.994 1.00 94.62 279 TRP A N 1
ATOM 2186 C CA . TRP A 1 279 ? 2.409 16.655 8.670 1.00 94.62 279 TRP A CA 1
ATOM 2187 C C . TRP A 1 279 ? 3.176 17.557 7.693 1.00 94.62 279 TRP A C 1
ATOM 2189 O O . TRP A 1 279 ? 3.418 17.175 6.548 1.00 94.62 279 TRP A O 1
ATOM 2199 N N . LEU A 1 280 ? 3.636 18.725 8.138 1.00 97.06 280 LEU A N 1
ATOM 2200 C CA . LEU A 1 280 ? 4.397 19.650 7.306 1.00 97.06 280 LEU A CA 1
ATOM 2201 C C . LEU A 1 280 ? 5.787 19.100 6.958 1.00 97.06 280 LEU A C 1
ATOM 2203 O O . LEU A 1 280 ? 6.266 19.314 5.844 1.00 97.06 280 LEU A O 1
ATOM 2207 N N . ALA A 1 281 ? 6.428 18.367 7.871 1.00 97.31 281 ALA A N 1
ATOM 2208 C CA . ALA A 1 281 ? 7.676 17.661 7.587 1.00 97.31 281 ALA A CA 1
ATOM 2209 C C . ALA A 1 281 ? 7.484 16.593 6.496 1.00 97.31 281 ALA A C 1
ATOM 2211 O O . ALA A 1 281 ? 8.276 16.541 5.554 1.00 97.31 281 ALA A O 1
ATOM 2212 N N . GLN A 1 282 ? 6.404 15.804 6.579 1.00 95.81 282 GLN A N 1
ATOM 2213 C CA . GLN A 1 282 ? 6.006 14.850 5.534 1.00 95.81 282 GLN A CA 1
ATOM 2214 C C . GLN A 1 282 ? 5.767 15.552 4.195 1.00 95.81 282 GLN A C 1
ATOM 2216 O O . GLN A 1 282 ? 6.296 15.137 3.168 1.00 95.81 282 GLN A O 1
ATOM 2221 N N . PHE A 1 283 ? 5.006 16.646 4.201 1.00 95.94 283 PHE A N 1
ATOM 2222 C CA . PHE A 1 283 ? 4.712 17.414 2.996 1.00 95.94 283 PHE A CA 1
ATOM 2223 C C . PHE A 1 283 ? 5.992 17.928 2.321 1.00 95.94 283 PHE A C 1
ATOM 2225 O O . PHE A 1 283 ? 6.197 17.697 1.132 1.00 95.94 283 PHE A O 1
ATOM 2232 N N . ARG A 1 284 ? 6.891 18.556 3.086 1.00 97.25 284 ARG A N 1
ATOM 2233 C CA . ARG A 1 284 ? 8.149 19.115 2.566 1.00 97.25 284 ARG A CA 1
ATOM 2234 C C . ARG A 1 284 ? 9.060 18.047 1.969 1.00 97.25 284 ARG A C 1
ATOM 2236 O O . ARG A 1 284 ? 9.546 18.234 0.859 1.00 97.25 284 ARG A O 1
ATOM 2243 N N . VAL A 1 285 ? 9.258 16.915 2.654 1.00 96.50 285 VAL A N 1
ATOM 2244 C CA . VAL A 1 285 ? 10.125 15.854 2.111 1.00 96.50 285 VAL A CA 1
ATOM 2245 C C . VAL A 1 285 ? 9.534 15.234 0.845 1.00 96.50 285 VAL A C 1
ATOM 2247 O O . VAL A 1 285 ? 10.275 14.870 -0.064 1.00 96.50 285 VAL A O 1
ATOM 2250 N N . GLN A 1 286 ? 8.205 15.166 0.735 1.00 95.12 286 GLN A N 1
ATOM 2251 C CA . GLN A 1 286 ? 7.562 14.725 -0.497 1.00 95.12 286 GLN A CA 1
ATOM 2252 C C . GLN A 1 286 ? 7.756 15.707 -1.660 1.00 95.12 286 GLN A C 1
ATOM 2254 O O . GLN A 1 286 ? 7.975 15.244 -2.776 1.00 95.12 286 GLN A O 1
ATOM 2259 N N . GLN A 1 287 ? 7.752 17.022 -1.412 1.00 95.50 287 GLN A N 1
ATOM 2260 C CA . GLN A 1 287 ? 8.078 18.017 -2.444 1.00 95.50 287 GLN A CA 1
ATOM 2261 C C . GLN A 1 287 ? 9.515 17.870 -2.957 1.00 95.50 287 GLN A C 1
ATOM 2263 O O . GLN A 1 287 ? 9.777 18.037 -4.143 1.00 95.50 287 GLN A O 1
ATOM 2268 N N . GLU A 1 288 ? 10.460 17.528 -2.081 1.00 95.75 288 GLU A N 1
ATOM 2269 C CA . GLU A 1 288 ? 11.839 17.250 -2.500 1.00 95.75 288 GLU A CA 1
ATOM 2270 C C . GLU A 1 288 ? 11.938 15.974 -3.350 1.00 95.75 288 GLU A C 1
ATOM 2272 O O . GLU A 1 288 ? 12.741 15.909 -4.282 1.00 95.75 288 GLU A O 1
ATOM 2277 N N . LEU A 1 289 ? 11.099 14.971 -3.066 1.00 94.06 289 LEU A N 1
ATOM 2278 C CA . LEU A 1 289 ? 11.019 13.747 -3.862 1.00 94.06 289 LEU A CA 1
ATOM 2279 C C . LEU A 1 289 ? 10.433 13.986 -5.258 1.00 94.06 289 LEU A C 1
ATOM 2281 O O . LEU A 1 289 ? 10.825 13.274 -6.178 1.00 94.06 289 LEU A O 1
ATOM 2285 N N . ASP A 1 290 ? 9.551 14.974 -5.441 1.00 94.94 290 ASP A N 1
ATOM 2286 C CA . ASP A 1 290 ? 8.880 15.258 -6.720 1.00 94.94 290 ASP A CA 1
ATOM 2287 C C . ASP A 1 290 ? 9.869 15.410 -7.896 1.00 94.94 290 ASP A C 1
ATOM 2289 O O . ASP A 1 290 ? 9.592 14.941 -9.001 1.00 94.94 290 ASP A O 1
ATOM 2293 N N . LEU A 1 291 ? 11.064 15.962 -7.648 1.00 92.19 291 LEU A N 1
ATOM 2294 C CA . LEU A 1 291 ? 12.130 16.140 -8.647 1.00 92.19 291 LEU A CA 1
ATOM 2295 C C . LEU A 1 291 ? 12.633 14.827 -9.267 1.00 92.19 291 LEU A C 1
ATOM 2297 O O . LEU A 1 291 ? 13.147 14.829 -10.384 1.00 92.19 291 LEU A O 1
ATOM 2301 N N . TYR A 1 292 ? 12.488 13.709 -8.556 1.00 90.56 292 TYR A N 1
ATOM 2302 C CA . TYR A 1 292 ? 12.962 12.392 -8.989 1.00 90.56 292 TYR A CA 1
ATOM 2303 C C . TYR A 1 292 ? 11.877 11.576 -9.705 1.00 90.56 2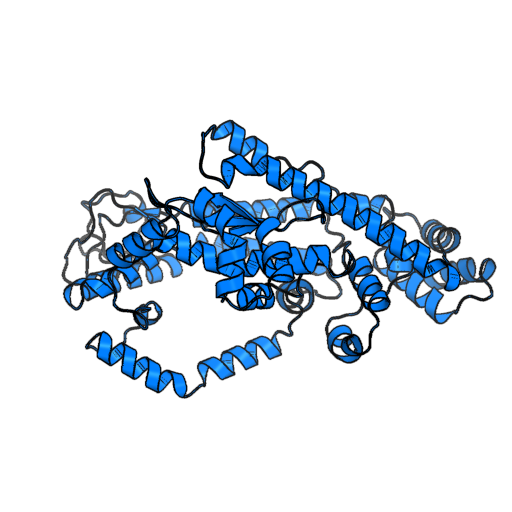92 TYR A C 1
ATOM 2305 O O . TYR A 1 292 ? 12.145 10.466 -10.169 1.00 90.56 292 TYR A O 1
ATOM 2313 N N . TYR A 1 293 ? 10.668 12.129 -9.837 1.00 90.75 293 TYR A N 1
ATOM 2314 C CA . TYR A 1 293 ? 9.538 11.520 -10.535 1.00 90.75 293 TYR A CA 1
ATOM 2315 C C . TYR A 1 293 ? 9.077 12.419 -11.690 1.00 90.75 293 TYR A C 1
ATOM 2317 O O . TYR A 1 293 ? 7.996 12.996 -11.621 1.00 90.75 293 TYR A O 1
ATOM 2325 N N . PRO A 1 294 ? 9.844 12.530 -12.788 1.00 87.00 294 PRO A N 1
ATOM 2326 C CA . PRO A 1 294 ? 9.527 13.462 -13.875 1.00 87.00 294 PRO A CA 1
ATOM 2327 C C . PRO A 1 294 ? 8.160 13.205 -14.531 1.00 87.00 294 PRO A C 1
ATOM 2329 O O . PRO A 1 294 ? 7.515 14.147 -14.978 1.00 87.00 294 PRO A O 1
ATOM 2332 N N . LYS A 1 295 ? 7.692 11.948 -14.544 1.00 87.69 295 LYS A N 1
ATOM 2333 C CA . LYS A 1 295 ? 6.353 11.571 -15.033 1.00 87.69 295 LYS A CA 1
ATOM 2334 C C . LYS A 1 295 ? 5.230 11.828 -14.021 1.00 87.69 295 LYS A C 1
ATOM 2336 O O . LYS A 1 295 ? 4.085 11.985 -14.417 1.00 87.69 295 LYS A O 1
ATOM 2341 N N . HIS A 1 296 ? 5.560 11.898 -12.730 1.00 92.62 296 HIS A N 1
ATOM 2342 C CA . HIS A 1 296 ? 4.606 12.083 -11.632 1.00 92.62 296 HIS A CA 1
ATOM 2343 C C . HIS A 1 296 ? 5.169 13.069 -10.587 1.00 92.62 296 HIS A C 1
ATOM 2345 O O . HIS A 1 296 ? 5.466 12.669 -9.452 1.00 92.62 296 HIS A O 1
ATOM 2351 N N . PRO A 1 297 ? 5.344 14.358 -10.944 1.00 93.50 297 PRO A N 1
ATOM 2352 C CA . PRO A 1 297 ? 6.072 15.338 -10.134 1.00 93.50 297 PRO A CA 1
ATOM 2353 C C . PRO A 1 297 ? 5.224 15.901 -8.981 1.00 93.50 297 PRO A C 1
ATOM 2355 O O . PRO A 1 297 ? 5.375 17.055 -8.594 1.00 93.50 297 PRO A O 1
ATOM 2358 N N . THR A 1 298 ? 4.288 15.109 -8.458 1.00 94.62 298 THR A N 1
ATOM 2359 C CA . THR A 1 298 ? 3.489 15.412 -7.269 1.00 94.62 298 THR A CA 1
ATOM 2360 C C . THR A 1 298 ? 3.178 14.120 -6.518 1.00 94.62 298 THR A C 1
ATOM 2362 O O . THR A 1 298 ? 3.112 13.035 -7.106 1.00 94.62 298 THR A O 1
ATOM 2365 N N . VAL A 1 299 ? 2.920 14.218 -5.210 1.00 93.38 299 VAL A N 1
ATOM 2366 C CA . VAL A 1 299 ? 2.429 13.075 -4.416 1.00 93.38 299 VAL A CA 1
ATOM 2367 C C . VAL A 1 299 ? 1.133 12.512 -4.987 1.00 93.38 299 VAL A C 1
ATOM 2369 O O . VAL A 1 299 ? 0.977 11.295 -5.016 1.00 93.38 299 VAL A O 1
ATOM 2372 N N . LEU A 1 300 ? 0.217 13.375 -5.435 1.00 93.50 300 LEU A N 1
ATOM 2373 C CA . LEU A 1 300 ? -1.069 12.947 -5.984 1.00 93.50 300 LEU A CA 1
ATOM 2374 C C . LEU A 1 300 ? -0.865 12.120 -7.254 1.00 93.50 300 LEU A C 1
ATOM 2376 O O . LEU A 1 300 ? -1.324 10.985 -7.287 1.00 93.50 300 LEU A O 1
ATOM 2380 N N . GLY A 1 301 ? -0.061 12.594 -8.211 1.00 94.12 301 GLY A N 1
ATOM 2381 C CA . GLY A 1 301 ? 0.273 11.819 -9.412 1.00 94.12 301 GLY A CA 1
ATOM 2382 C C . GLY A 1 301 ? 0.956 10.488 -9.082 1.00 94.12 301 GLY A C 1
ATOM 2383 O O . GLY A 1 301 ? 0.653 9.461 -9.679 1.00 94.12 301 GLY A O 1
ATOM 2384 N N . ARG A 1 302 ? 1.825 10.444 -8.060 1.00 93.75 302 ARG A N 1
ATOM 2385 C CA . ARG A 1 302 ? 2.415 9.170 -7.608 1.00 93.75 302 ARG A CA 1
ATOM 2386 C C . ARG A 1 302 ? 1.393 8.224 -6.983 1.00 93.75 302 ARG A C 1
ATOM 2388 O O . ARG A 1 302 ? 1.514 7.016 -7.146 1.00 93.75 302 ARG A O 1
ATOM 2395 N N . ARG A 1 303 ? 0.431 8.736 -6.212 1.00 92.88 303 ARG A N 1
ATOM 2396 C CA . ARG A 1 303 ? -0.576 7.900 -5.544 1.00 92.88 303 ARG A CA 1
ATOM 2397 C C . ARG A 1 303 ? -1.643 7.420 -6.519 1.00 92.88 303 ARG A C 1
ATOM 2399 O O . ARG A 1 303 ? -1.969 6.242 -6.479 1.00 92.88 303 ARG A O 1
ATOM 2406 N N . PHE A 1 304 ? -2.173 8.301 -7.356 1.00 93.50 304 PHE A N 1
ATOM 2407 C CA . PHE A 1 304 ? -3.246 7.988 -8.294 1.00 93.50 304 PHE A CA 1
ATOM 2408 C C . PHE A 1 304 ? -2.711 7.305 -9.547 1.00 93.50 304 PHE A C 1
ATOM 2410 O O . PHE A 1 304 ? -3.044 6.147 -9.780 1.00 93.50 304 PHE A O 1
ATOM 2417 N N . ASP A 1 305 ? -1.808 7.954 -10.280 1.00 92.69 305 ASP A N 1
ATOM 2418 C CA . ASP A 1 305 ? -1.425 7.459 -11.602 1.00 92.69 305 ASP A CA 1
ATOM 2419 C C . ASP A 1 305 ? -0.450 6.279 -11.536 1.00 92.69 305 ASP A C 1
ATOM 2421 O O . ASP A 1 305 ? -0.588 5.326 -12.293 1.00 92.69 305 ASP A O 1
ATOM 2425 N N . LEU A 1 306 ? 0.534 6.339 -10.628 1.00 90.25 306 LEU A N 1
ATOM 2426 C CA . LEU A 1 306 ? 1.603 5.334 -10.544 1.00 90.25 306 LEU A CA 1
ATOM 2427 C C . LEU A 1 306 ? 1.277 4.159 -9.612 1.00 90.25 306 LEU A C 1
ATOM 2429 O O . LEU A 1 306 ? 1.610 3.027 -9.928 1.00 90.25 306 LEU A O 1
ATOM 2433 N N . GLN A 1 307 ? 0.717 4.413 -8.425 1.00 90.88 307 GLN A N 1
ATOM 2434 C CA . GLN A 1 307 ? 0.505 3.355 -7.424 1.00 90.88 307 GLN A CA 1
ATOM 2435 C C . GLN A 1 307 ? -0.883 2.729 -7.478 1.00 90.88 307 GLN A C 1
ATOM 2437 O O . GLN A 1 307 ? -1.010 1.530 -7.263 1.00 90.88 307 GLN A O 1
ATOM 2442 N N . ARG A 1 308 ? -1.927 3.542 -7.668 1.00 91.12 308 ARG A N 1
ATOM 2443 C CA . ARG A 1 308 ? -3.308 3.053 -7.747 1.00 91.12 308 ARG A CA 1
ATOM 2444 C C . ARG A 1 308 ? -3.719 2.734 -9.175 1.00 91.12 308 ARG A C 1
ATOM 2446 O O . ARG A 1 308 ? -4.652 1.967 -9.352 1.00 91.12 308 ARG A O 1
ATOM 2453 N N . GLU A 1 309 ? -3.068 3.333 -10.165 1.00 92.81 309 GLU A N 1
ATOM 2454 C CA . GLU A 1 309 ? -3.439 3.213 -11.578 1.00 92.81 309 GLU A CA 1
ATOM 2455 C C . GLU A 1 309 ? -4.904 3.584 -11.839 1.00 92.81 309 GLU A C 1
ATOM 2457 O O . GLU A 1 309 ? -5.579 2.996 -12.678 1.00 92.81 309 GLU A O 1
ATOM 2462 N N . ILE A 1 310 ? -5.406 4.568 -11.088 1.00 92.62 310 ILE A N 1
ATOM 2463 C CA . ILE A 1 310 ? -6.751 5.122 -11.249 1.00 92.62 310 ILE A CA 1
ATOM 2464 C C . ILE A 1 310 ? -6.608 6.645 -11.287 1.00 92.62 310 ILE A C 1
ATOM 2466 O O . ILE A 1 310 ? -6.068 7.206 -10.326 1.00 92.62 310 ILE A O 1
ATOM 2470 N N . PRO A 1 311 ? -7.101 7.327 -12.338 1.00 93.75 311 PRO A N 1
ATOM 2471 C CA . PRO A 1 311 ? -7.059 8.781 -12.413 1.00 93.75 311 PRO A CA 1
ATOM 2472 C C . PRO A 1 311 ? -7.747 9.440 -11.211 1.00 93.75 311 PRO A C 1
ATOM 2474 O O . PRO A 1 311 ? -8.838 9.037 -10.803 1.00 93.75 311 PRO A O 1
ATOM 2477 N N . GLU A 1 312 ? -7.152 10.508 -10.672 1.00 93.88 312 GLU A N 1
ATOM 2478 C CA . GLU A 1 312 ? -7.729 11.263 -9.546 1.00 93.88 312 GLU A CA 1
ATOM 2479 C C . GLU A 1 312 ? -9.162 11.730 -9.843 1.00 93.88 312 GLU A C 1
ATOM 2481 O O . GLU A 1 312 ? -10.049 11.611 -8.999 1.00 93.88 312 GLU A O 1
ATOM 2486 N N . THR A 1 313 ? -9.406 12.203 -11.066 1.00 95.06 313 THR A N 1
ATOM 2487 C CA . THR A 1 313 ? -10.719 12.687 -11.508 1.00 95.06 313 THR A CA 1
ATOM 2488 C C . THR A 1 313 ? -11.791 11.602 -11.484 1.00 95.06 313 THR A C 1
ATOM 2490 O O . THR A 1 313 ? -12.947 11.901 -11.196 1.00 95.06 313 THR A O 1
ATOM 2493 N N . GLU A 1 314 ? -11.425 10.351 -11.760 1.00 94.25 314 GLU A N 1
ATOM 2494 C CA . GLU A 1 314 ? -12.349 9.220 -11.706 1.00 94.25 314 GLU A CA 1
ATOM 2495 C C . GLU A 1 314 ? -12.696 8.867 -10.259 1.00 94.25 314 GLU A C 1
ATOM 2497 O O . GLU A 1 314 ? -13.868 8.692 -9.933 1.00 94.25 314 GLU A O 1
ATOM 2502 N N . VAL A 1 315 ? -11.705 8.865 -9.361 1.00 93.12 315 VAL A N 1
ATOM 2503 C CA . VAL A 1 315 ? -11.950 8.646 -7.927 1.00 93.12 315 VAL A CA 1
ATOM 2504 C C . VAL A 1 315 ? -12.838 9.742 -7.340 1.00 93.12 315 VAL A C 1
ATOM 2506 O O . VAL A 1 315 ? -13.771 9.431 -6.601 1.00 93.12 315 VAL A O 1
ATOM 2509 N N . VAL A 1 316 ? -12.594 11.011 -7.684 1.00 95.56 316 VAL A N 1
ATOM 2510 C CA . VAL A 1 316 ? -13.456 12.127 -7.263 1.00 95.56 316 VAL A CA 1
ATOM 2511 C C . VAL A 1 316 ? -14.884 11.914 -7.759 1.00 95.56 316 VAL A C 1
ATOM 2513 O O . VAL A 1 316 ? -15.806 11.966 -6.952 1.00 95.56 316 VAL A O 1
ATOM 2516 N N . ALA A 1 317 ? -15.073 11.584 -9.040 1.00 96.50 317 ALA A N 1
ATOM 2517 C CA . ALA A 1 317 ? -16.400 11.348 -9.604 1.00 96.50 317 ALA A CA 1
ATOM 2518 C C . ALA A 1 317 ? -17.130 10.162 -8.944 1.00 96.50 317 ALA A C 1
ATOM 2520 O O . ALA A 1 317 ? -18.338 10.234 -8.713 1.00 96.50 317 ALA A O 1
ATOM 2521 N N . LEU A 1 318 ? -16.417 9.079 -8.610 1.00 94.31 318 LEU A N 1
ATOM 2522 C CA . LEU A 1 318 ? -16.976 7.935 -7.881 1.00 94.31 318 LEU A CA 1
ATOM 2523 C C . LEU A 1 318 ? -17.428 8.334 -6.472 1.00 94.31 318 LEU A C 1
ATOM 2525 O O . LEU A 1 318 ? -18.542 7.997 -6.068 1.00 94.31 318 LEU A O 1
ATOM 2529 N N . ILE A 1 319 ? -16.598 9.082 -5.740 1.00 94.75 319 ILE A N 1
ATOM 2530 C CA . ILE A 1 319 ? -16.937 9.576 -4.400 1.00 94.75 319 ILE A CA 1
ATOM 2531 C C . ILE A 1 319 ? -18.129 10.531 -4.470 1.00 94.75 319 ILE A C 1
ATOM 2533 O O . ILE A 1 319 ? -19.074 10.358 -3.708 1.00 94.75 319 ILE A O 1
ATOM 2537 N N . GLU A 1 320 ? -18.128 11.497 -5.391 1.00 96.12 320 GLU A N 1
ATOM 2538 C CA . GLU A 1 320 ? -19.252 12.418 -5.597 1.00 96.12 320 GLU A CA 1
ATOM 2539 C C . GLU A 1 320 ? -20.535 11.654 -5.937 1.00 96.12 320 GLU A C 1
ATOM 2541 O O . GLU A 1 320 ? -21.568 11.914 -5.333 1.00 96.12 320 GLU A O 1
ATOM 2546 N N . THR A 1 321 ? -20.467 10.636 -6.801 1.00 95.62 321 THR A N 1
ATOM 2547 C CA . THR A 1 321 ? -21.624 9.789 -7.141 1.00 95.62 321 THR A CA 1
ATOM 2548 C C . THR A 1 321 ? -22.190 9.065 -5.917 1.00 95.62 321 THR A C 1
ATOM 2550 O O . THR A 1 321 ? -23.407 9.015 -5.734 1.00 95.62 321 THR A O 1
ATOM 2553 N N . LEU A 1 322 ? -21.326 8.502 -5.066 1.00 91.31 322 LEU A N 1
ATOM 2554 C CA . LEU A 1 322 ? -21.748 7.841 -3.828 1.00 91.31 322 LEU A CA 1
ATOM 2555 C C . LEU A 1 322 ? -22.337 8.842 -2.834 1.00 91.31 322 LEU A C 1
ATOM 2557 O O . LEU A 1 322 ? -23.402 8.591 -2.270 1.00 91.31 322 LEU A O 1
ATOM 2561 N N . LEU A 1 323 ? -21.669 9.984 -2.652 1.00 90.50 323 LEU A N 1
ATOM 2562 C CA . LEU A 1 323 ? -22.121 11.044 -1.762 1.00 90.50 323 LEU A CA 1
ATOM 2563 C C . LEU A 1 323 ? -23.449 11.630 -2.226 1.00 90.50 323 LEU A C 1
ATOM 2565 O O . LEU A 1 323 ? -24.276 11.900 -1.365 1.00 90.50 323 LEU A O 1
ATOM 2569 N N . ASP A 1 324 ? -23.686 11.767 -3.533 1.00 92.81 324 ASP A N 1
ATOM 2570 C CA . ASP A 1 324 ? -24.910 12.306 -4.140 1.00 92.81 324 ASP A CA 1
ATOM 2571 C C . ASP A 1 324 ? -26.052 11.289 -4.273 1.00 92.81 324 ASP A C 1
ATOM 2573 O O . ASP A 1 324 ? -27.190 11.671 -4.564 1.00 92.81 324 ASP A O 1
ATOM 2577 N N . SER A 1 325 ? -25.787 10.006 -4.015 1.00 94.56 325 SER A N 1
ATOM 2578 C CA . SER A 1 325 ? -26.791 8.948 -4.102 1.00 94.56 325 SER A CA 1
ATOM 2579 C C . SER A 1 325 ? -27.974 9.211 -3.171 1.00 94.56 325 SER A C 1
ATOM 2581 O O . SER A 1 325 ? -27.822 9.380 -1.959 1.00 94.56 325 SER A O 1
ATOM 2583 N N . THR A 1 326 ? -29.191 9.167 -3.719 1.00 93.50 326 THR A N 1
ATOM 2584 C CA . THR A 1 326 ? -30.423 9.326 -2.931 1.00 93.50 326 THR A CA 1
ATOM 2585 C C . THR A 1 326 ? -30.653 8.175 -1.958 1.00 93.50 326 THR A C 1
ATOM 2587 O O . THR A 1 326 ? -31.381 8.364 -0.988 1.00 93.50 326 THR A O 1
ATOM 2590 N N . ALA A 1 327 ? -30.009 7.020 -2.172 1.00 90.56 327 ALA A N 1
ATOM 2591 C CA . ALA A 1 327 ? -30.064 5.880 -1.254 1.00 90.56 327 ALA A CA 1
ATOM 2592 C C . ALA A 1 327 ? -29.565 6.241 0.155 1.00 90.56 327 ALA A C 1
ATOM 2594 O O . ALA A 1 327 ? -29.977 5.618 1.131 1.00 90.56 327 ALA A O 1
ATOM 2595 N N . ARG A 1 328 ? -28.729 7.285 0.280 1.00 87.94 328 ARG A N 1
ATOM 2596 C CA . ARG A 1 328 ? -28.297 7.792 1.585 1.00 87.94 328 ARG A CA 1
ATOM 2597 C C . ARG A 1 328 ? -29.476 8.267 2.433 1.00 87.94 328 ARG A C 1
ATOM 2599 O O . ARG A 1 328 ? -29.415 8.128 3.639 1.00 87.94 328 ARG A O 1
ATOM 2606 N N . ASN A 1 329 ? -30.536 8.816 1.836 1.00 90.31 329 ASN A N 1
ATOM 2607 C CA . ASN A 1 329 ? -31.667 9.335 2.608 1.00 90.31 329 ASN A CA 1
ATOM 2608 C C . ASN A 1 329 ? -32.404 8.185 3.301 1.00 90.31 329 ASN A C 1
ATOM 2610 O O . ASN A 1 329 ? -32.597 8.234 4.508 1.00 90.31 329 ASN A O 1
ATOM 2614 N N . ASP A 1 330 ? -32.699 7.118 2.555 1.00 91.06 330 ASP A N 1
ATOM 2615 C CA . ASP A 1 330 ? -33.343 5.920 3.101 1.00 91.06 330 ASP A CA 1
ATOM 2616 C C . ASP A 1 330 ? -32.464 5.263 4.182 1.00 91.06 330 ASP A C 1
ATOM 2618 O O . ASP A 1 330 ? -32.965 4.812 5.210 1.00 91.06 330 ASP A O 1
ATOM 2622 N N . LEU A 1 331 ? -31.140 5.241 3.981 1.00 89.81 331 LEU A N 1
ATOM 2623 C CA . LEU A 1 331 ? -30.193 4.753 4.985 1.00 89.81 331 LEU A CA 1
ATOM 2624 C C . LEU A 1 331 ? -30.207 5.617 6.255 1.00 89.81 331 LEU A C 1
ATOM 2626 O O . LEU A 1 331 ? -30.263 5.075 7.356 1.00 89.81 331 LEU A O 1
ATOM 2630 N N . LEU A 1 332 ? -30.161 6.945 6.120 1.00 91.50 332 LEU A N 1
ATOM 2631 C CA . LEU A 1 332 ? -30.176 7.865 7.259 1.00 91.50 332 LEU A CA 1
ATOM 2632 C C . LEU A 1 332 ? -31.495 7.758 8.035 1.00 91.50 332 LEU A C 1
ATOM 2634 O O . LEU A 1 332 ? -31.445 7.726 9.260 1.00 91.50 332 LEU A O 1
ATOM 2638 N N . ASP A 1 333 ? -32.634 7.586 7.356 1.00 92.75 333 ASP A N 1
ATOM 2639 C CA . ASP A 1 333 ? -33.933 7.334 7.997 1.00 92.75 333 ASP A CA 1
ATOM 2640 C C . ASP A 1 333 ? -33.910 6.038 8.833 1.00 92.75 333 ASP A C 1
ATOM 2642 O O . ASP A 1 333 ? -34.430 5.997 9.951 1.00 92.75 333 ASP A O 1
ATOM 2646 N N . VAL A 1 334 ? -33.277 4.971 8.323 1.00 92.31 334 VAL A N 1
ATOM 2647 C CA . VAL A 1 334 ? -33.097 3.707 9.062 1.00 92.31 334 VAL A CA 1
ATOM 2648 C C . VAL A 1 334 ? -32.212 3.906 10.293 1.00 92.31 334 VAL A C 1
ATOM 2650 O O . VAL A 1 334 ? -32.544 3.401 11.369 1.00 92.31 334 VAL A O 1
ATOM 2653 N N . VAL A 1 335 ? -31.109 4.647 10.159 1.00 93.31 335 VAL A N 1
ATOM 2654 C CA . VAL A 1 335 ? -30.201 4.940 11.278 1.00 93.31 335 VAL A CA 1
ATOM 2655 C C . VAL A 1 335 ? -30.902 5.802 12.333 1.00 93.31 335 VAL A C 1
ATOM 2657 O O . VAL A 1 335 ? -30.858 5.461 13.514 1.00 93.31 335 VAL A O 1
ATOM 2660 N N . GLU A 1 336 ? -31.622 6.856 11.939 1.00 94.38 336 GLU A N 1
ATOM 2661 C CA . GLU A 1 336 ? -32.416 7.688 12.858 1.00 94.38 336 GLU A CA 1
ATOM 2662 C C . GLU A 1 336 ? -33.470 6.870 13.600 1.00 94.38 336 GLU A C 1
ATOM 2664 O O . GLU A 1 336 ? -33.631 7.013 14.816 1.00 94.38 336 GLU A O 1
ATOM 2669 N N . ALA A 1 337 ? -34.166 5.977 12.892 1.00 92.88 337 ALA A N 1
ATOM 2670 C CA . ALA A 1 337 ? -35.160 5.099 13.491 1.00 92.88 337 ALA A CA 1
ATOM 2671 C C . ALA A 1 337 ? -34.540 4.130 14.511 1.00 92.88 337 ALA A C 1
ATOM 2673 O O . ALA A 1 337 ? -35.122 3.935 15.580 1.00 92.88 337 ALA A O 1
ATOM 2674 N N . LYS A 1 338 ? -33.365 3.553 14.217 1.00 91.19 338 LYS A N 1
ATOM 2675 C CA . LYS A 1 338 ? -32.634 2.670 15.145 1.00 91.19 338 LYS A CA 1
ATOM 2676 C C . LYS A 1 338 ? -32.111 3.424 16.370 1.00 91.19 338 LYS A C 1
ATOM 2678 O O . LYS A 1 338 ? -32.242 2.929 17.485 1.00 91.19 338 LYS A O 1
ATOM 2683 N N . LEU A 1 339 ? -31.573 4.630 16.184 1.00 92.69 339 LEU A N 1
ATOM 2684 C CA . LEU A 1 339 ? -31.057 5.459 17.278 1.00 92.69 339 LEU A CA 1
ATOM 2685 C C . LEU A 1 339 ? -32.167 6.098 18.128 1.00 92.69 339 LEU A C 1
ATOM 2687 O O . LEU A 1 339 ? -31.931 6.456 19.283 1.00 92.69 339 LEU A O 1
ATOM 2691 N N . GLY A 1 340 ? -33.366 6.286 17.569 1.00 93.75 340 GLY A N 1
ATOM 2692 C CA . GLY A 1 340 ? -34.494 6.926 18.251 1.00 93.75 340 GLY A CA 1
ATOM 2693 C C . GLY A 1 340 ? -34.297 8.426 18.511 1.00 93.75 340 GLY A C 1
ATOM 2694 O O . GLY A 1 340 ? -34.941 8.988 19.401 1.00 93.75 340 GLY A O 1
ATOM 2695 N N . ARG A 1 341 ? -33.400 9.081 17.763 1.00 95.50 341 ARG A N 1
ATOM 2696 C CA . ARG A 1 341 ? -33.074 10.513 17.868 1.00 95.50 341 ARG A CA 1
ATOM 2697 C C . ARG A 1 341 ? -32.562 11.069 16.530 1.00 95.50 341 ARG A C 1
ATOM 2699 O O . ARG A 1 341 ? -32.116 10.278 15.703 1.00 95.50 341 ARG A O 1
ATOM 2706 N N . PRO A 1 342 ? -32.556 12.404 16.339 1.00 95.75 342 PRO A N 1
ATOM 2707 C CA . PRO A 1 342 ? -31.888 13.018 15.194 1.00 95.75 342 PRO A CA 1
ATOM 2708 C C . PRO A 1 342 ? -30.395 12.677 15.144 1.00 95.75 342 PRO A C 1
ATOM 2710 O O . PRO A 1 342 ? -29.757 12.543 16.200 1.00 95.75 342 PRO A O 1
ATOM 2713 N N . LEU A 1 343 ? -29.847 12.591 13.930 1.00 95.88 343 LEU A N 1
ATOM 2714 C CA . LEU A 1 343 ? -28.421 12.321 13.735 1.00 95.88 343 LEU A CA 1
ATOM 2715 C C . LEU A 1 343 ? -27.529 13.478 14.199 1.00 95.88 343 LEU A C 1
ATOM 2717 O O . LEU A 1 343 ? -27.828 14.662 14.030 1.00 95.88 343 LEU A O 1
ATOM 2721 N N . GLU A 1 344 ? -26.376 13.103 14.729 1.00 96.12 344 GLU A N 1
ATOM 2722 C CA . GLU A 1 344 ? -25.246 13.946 15.086 1.00 96.12 344 GLU A CA 1
ATOM 2723 C C . GLU A 1 344 ? -24.012 13.516 14.284 1.00 96.12 344 GLU A C 1
ATOM 2725 O O . GLU A 1 344 ? -23.942 12.412 13.753 1.00 96.12 344 GLU A O 1
ATOM 2730 N N . ALA A 1 345 ? -23.004 14.385 14.181 1.00 94.25 345 ALA A N 1
ATOM 2731 C CA . ALA A 1 345 ? -21.853 14.138 13.306 1.00 94.25 345 ALA A CA 1
ATOM 2732 C C . ALA A 1 345 ? -21.086 12.838 13.629 1.00 94.25 345 ALA A C 1
ATOM 2734 O O . ALA A 1 345 ? -20.496 12.238 12.734 1.00 94.25 345 ALA A O 1
ATOM 2735 N N . HIS A 1 346 ? -21.085 12.392 14.891 1.00 94.38 346 HIS A N 1
ATOM 2736 C CA . HIS A 1 346 ? -20.435 11.141 15.290 1.00 94.38 346 HIS A CA 1
ATOM 2737 C C . HIS A 1 346 ? -21.211 9.879 14.885 1.00 94.38 346 HIS A C 1
ATOM 2739 O O . HIS A 1 346 ? -20.638 8.791 14.944 1.00 94.38 346 HIS A O 1
ATOM 2745 N N . ASP A 1 347 ? -22.454 10.009 14.409 1.00 95.25 347 ASP A N 1
ATOM 2746 C CA . ASP A 1 347 ? -23.269 8.887 13.914 1.00 95.25 347 ASP A CA 1
ATOM 2747 C C . ASP A 1 347 ? -22.765 8.297 12.599 1.00 95.25 347 ASP A C 1
ATOM 2749 O O . ASP A 1 347 ? -23.195 7.218 12.206 1.00 95.25 347 ASP A O 1
ATOM 2753 N N . VAL A 1 348 ? -21.758 8.919 11.978 1.00 91.75 348 VAL A N 1
ATOM 2754 C CA . VAL A 1 348 ? -20.974 8.301 10.897 1.00 91.75 348 VAL A CA 1
ATOM 2755 C C . VAL A 1 348 ? -20.326 6.971 11.317 1.00 91.75 348 VAL A C 1
ATOM 2757 O O . VAL A 1 348 ? -19.972 6.169 10.461 1.00 91.75 348 VAL A O 1
ATOM 2760 N N . TYR A 1 349 ? -20.169 6.730 12.624 1.00 91.56 349 TYR A N 1
ATOM 2761 C CA . TYR A 1 349 ? -19.625 5.487 13.177 1.00 91.56 349 TYR A CA 1
ATOM 2762 C C . TYR A 1 349 ? -20.695 4.453 13.564 1.00 91.56 349 TYR A C 1
ATOM 2764 O O . TYR A 1 349 ? -20.353 3.449 14.184 1.00 91.56 349 TYR A O 1
ATOM 2772 N N . PHE A 1 350 ? -21.977 4.696 13.275 1.00 90.75 350 PHE A N 1
ATOM 2773 C CA . PHE A 1 350 ? -23.030 3.712 13.520 1.00 90.75 350 PHE A CA 1
ATOM 2774 C C . PHE A 1 350 ? -22.980 2.596 12.466 1.00 90.75 350 PHE A C 1
ATOM 2776 O O . PHE A 1 350 ? -23.086 2.867 11.272 1.00 90.75 350 PHE A O 1
ATOM 2783 N N . GLU A 1 351 ? -22.851 1.342 12.905 1.00 84.12 351 GLU A N 1
ATOM 2784 C CA . GLU A 1 351 ? -22.671 0.182 12.014 1.00 84.12 351 GLU A CA 1
ATOM 2785 C C . GLU A 1 351 ? -23.660 -0.973 12.262 1.00 84.12 351 GLU A C 1
ATOM 2787 O O . GLU A 1 351 ? -23.628 -1.975 11.553 1.00 84.12 351 GLU A O 1
ATOM 2792 N N . GLU A 1 352 ? -24.590 -0.833 13.213 1.00 78.44 352 GLU A N 1
ATOM 2793 C CA . GLU A 1 352 ? -25.564 -1.873 13.594 1.00 78.44 352 GLU A CA 1
ATOM 2794 C C . GLU A 1 352 ? -26.747 -1.964 12.603 1.00 78.44 352 GLU A C 1
ATOM 2796 O O . GLU A 1 352 ? -27.928 -1.849 12.953 1.00 78.44 352 GLU A O 1
ATOM 2801 N N . LEU A 1 353 ? -26.423 -2.140 11.321 1.00 78.94 353 LEU A N 1
ATOM 2802 C CA . LEU A 1 353 ? -27.378 -2.302 10.220 1.00 78.94 353 LEU A CA 1
ATOM 2803 C C . LEU A 1 353 ? -27.707 -3.777 9.928 1.00 78.94 353 LEU A C 1
ATOM 2805 O O . LEU A 1 353 ? -28.706 -4.049 9.263 1.00 78.94 353 LEU A O 1
ATOM 2809 N N . GLY A 1 354 ? -26.855 -4.698 10.394 1.00 68.06 354 GLY A N 1
ATOM 2810 C CA . GLY A 1 354 ? -26.895 -6.134 10.107 1.00 68.06 354 GLY A CA 1
ATOM 2811 C C . GLY A 1 354 ? -27.640 -6.986 11.142 1.00 68.06 354 GLY A C 1
ATOM 2812 O O . GLY A 1 354 ? -28.637 -6.563 11.715 1.00 68.06 354 GLY A O 1
ATOM 2813 N N . ASP A 1 355 ? -27.171 -8.224 11.314 1.00 65.50 355 ASP A N 1
ATOM 2814 C CA . ASP A 1 355 ? -27.766 -9.250 12.178 1.00 65.50 355 ASP A CA 1
ATOM 2815 C C . ASP A 1 355 ? -27.685 -8.873 13.667 1.00 65.50 355 ASP A C 1
ATOM 2817 O O . ASP A 1 355 ? -26.606 -8.600 14.186 1.00 65.50 355 ASP A O 1
ATOM 2821 N N . ASP A 1 356 ? -28.825 -8.903 14.361 1.00 68.38 356 ASP A N 1
ATOM 2822 C CA . ASP A 1 356 ? -28.941 -8.530 15.776 1.00 68.38 356 ASP A CA 1
ATOM 2823 C C . ASP A 1 356 ? -28.527 -9.675 16.739 1.00 68.38 356 ASP A C 1
ATOM 2825 O O . ASP A 1 356 ? -28.730 -9.580 17.957 1.00 68.38 356 ASP A O 1
ATOM 2829 N N . ARG A 1 357 ? -28.004 -10.804 16.226 1.00 78.19 357 ARG A N 1
ATOM 2830 C CA . ARG A 1 357 ? -27.555 -11.926 17.066 1.00 78.19 357 ARG A CA 1
ATOM 2831 C C . ARG A 1 357 ? -26.412 -11.503 18.000 1.00 78.19 357 ARG A C 1
ATOM 2833 O O . ARG A 1 357 ? -25.421 -10.937 17.549 1.00 78.19 357 ARG A O 1
ATOM 2840 N N . PRO A 1 358 ? -26.483 -11.837 19.303 1.00 78.69 358 PRO A N 1
ATOM 2841 C CA . PRO A 1 358 ? -25.401 -11.532 20.235 1.00 78.69 358 PRO A CA 1
ATOM 2842 C C . PRO A 1 358 ? -24.099 -12.257 19.864 1.00 78.69 358 PRO A C 1
ATOM 2844 O O . PRO A 1 358 ? -24.139 -13.456 19.586 1.00 78.69 358 PRO A O 1
ATOM 2847 N N . SER A 1 359 ? -22.940 -11.601 19.998 1.00 79.12 359 SER A N 1
ATOM 2848 C CA . SER A 1 359 ? -21.624 -12.185 19.663 1.00 79.12 359 SER A CA 1
ATOM 2849 C C . SER A 1 359 ? -21.384 -13.558 20.302 1.00 79.12 359 SER A C 1
ATOM 2851 O O . SER A 1 359 ? -20.931 -14.470 19.627 1.00 79.12 359 SER A O 1
ATOM 2853 N N . ARG A 1 360 ? -21.825 -13.774 21.554 1.00 84.62 360 ARG A N 1
ATOM 2854 C CA . ARG A 1 360 ? -21.714 -15.079 22.246 1.00 84.62 360 ARG A CA 1
ATOM 2855 C C . ARG A 1 360 ? -22.385 -16.245 21.508 1.00 84.62 360 ARG A C 1
ATOM 2857 O O . ARG A 1 360 ? -22.030 -17.400 21.721 1.00 84.62 360 ARG A O 1
ATOM 2864 N N . GLU A 1 361 ? -23.444 -15.961 20.752 1.00 89.88 361 GLU A N 1
ATOM 2865 C CA . GLU A 1 361 ? -24.161 -16.965 19.969 1.00 89.88 361 GLU A CA 1
ATOM 2866 C C . GLU A 1 361 ? -23.374 -17.295 18.702 1.00 89.88 361 GLU A C 1
ATOM 2868 O O . GLU A 1 361 ? -23.200 -18.468 18.381 1.00 89.88 361 GLU A O 1
ATOM 2873 N N . LEU A 1 362 ? -22.837 -16.271 18.037 1.00 90.50 362 LEU A N 1
ATOM 2874 C CA . LEU A 1 362 ? -21.960 -16.427 16.880 1.00 90.50 362 LEU A CA 1
ATOM 2875 C C . LEU A 1 362 ? -20.668 -17.170 17.258 1.00 90.50 362 LEU A C 1
ATOM 2877 O O . LEU A 1 362 ? -20.281 -18.102 16.558 1.00 90.50 362 LEU A O 1
ATOM 2881 N N . ASP A 1 363 ? -20.075 -16.855 18.413 1.00 91.06 363 ASP A N 1
ATOM 2882 C CA . ASP A 1 363 ? -18.912 -17.557 18.970 1.00 91.06 363 ASP A CA 1
ATOM 2883 C C . ASP A 1 363 ? -19.179 -19.056 19.143 1.00 91.06 363 ASP A C 1
ATOM 2885 O O . ASP A 1 363 ? -18.334 -19.884 18.807 1.00 91.06 363 ASP A O 1
ATOM 2889 N N . ALA A 1 364 ? -20.361 -19.424 19.651 1.00 93.00 364 ALA A N 1
ATOM 2890 C CA . ALA A 1 364 ? -20.733 -20.822 19.849 1.00 93.00 364 ALA A CA 1
ATOM 2891 C C . ALA A 1 364 ? -20.899 -21.569 18.516 1.00 93.00 364 ALA A C 1
ATOM 2893 O O . ALA A 1 364 ? -20.459 -22.712 18.403 1.00 93.00 364 ALA A O 1
ATOM 2894 N N . ILE A 1 365 ? -21.490 -20.918 17.506 1.00 94.06 365 ILE A N 1
ATOM 2895 C CA . ILE A 1 365 ? -21.632 -21.475 16.152 1.00 94.06 365 ILE A CA 1
ATOM 2896 C C . ILE A 1 365 ? -20.256 -21.693 15.515 1.00 94.06 365 ILE A C 1
ATOM 2898 O O . ILE A 1 365 ? -20.007 -22.748 14.929 1.00 94.06 365 ILE A O 1
ATOM 2902 N N . VAL A 1 366 ? -19.353 -20.715 15.640 1.00 95.31 366 VAL A N 1
ATOM 2903 C CA . VAL A 1 366 ? -17.984 -20.840 15.132 1.00 95.31 366 VAL A CA 1
ATOM 2904 C C . VAL A 1 366 ? -17.253 -21.958 15.860 1.00 95.31 366 VAL A C 1
ATOM 2906 O O . VAL A 1 366 ? -16.712 -22.824 15.192 1.00 95.31 366 VAL A O 1
ATOM 2909 N N . ALA A 1 367 ? -17.301 -22.021 17.192 1.00 94.81 367 ALA A N 1
ATOM 2910 C CA . ALA A 1 367 ? -16.614 -23.060 17.960 1.00 94.81 367 ALA A CA 1
ATOM 2911 C C . ALA A 1 367 ? -17.112 -24.487 17.653 1.00 94.81 367 ALA A C 1
ATOM 2913 O O . ALA A 1 367 ? -16.340 -25.438 17.758 1.00 94.81 367 ALA A O 1
ATOM 2914 N N . GLU A 1 368 ? -18.383 -24.657 17.269 1.00 96.00 368 GLU A N 1
ATOM 2915 C CA . GLU A 1 368 ? -18.919 -25.955 16.836 1.00 96.00 368 GLU A CA 1
ATOM 2916 C C . GLU A 1 368 ? -18.328 -26.406 15.490 1.00 96.00 368 GLU A C 1
ATOM 2918 O O . GLU A 1 368 ? -18.101 -27.599 15.283 1.00 96.00 368 GLU A O 1
ATOM 2923 N N . ARG A 1 369 ? -18.067 -25.463 14.576 1.00 94.81 369 ARG A N 1
ATOM 2924 C CA . ARG A 1 369 ? -17.589 -25.756 13.216 1.00 94.81 369 ARG A CA 1
ATOM 2925 C C . ARG A 1 369 ? -16.064 -25.718 13.091 1.00 94.81 369 ARG A C 1
ATOM 2927 O O . ARG A 1 369 ? -15.491 -26.571 12.420 1.00 94.81 369 ARG A O 1
ATOM 2934 N N . PHE A 1 370 ? -15.440 -24.744 13.742 1.00 96.31 370 PHE A N 1
ATOM 2935 C CA . PHE A 1 370 ? -14.011 -24.438 13.754 1.00 96.31 370 PHE A CA 1
ATOM 2936 C C . PHE A 1 370 ? -13.578 -24.151 15.206 1.00 96.31 370 PHE A C 1
ATOM 2938 O O . PHE A 1 370 ? -13.566 -22.996 15.642 1.00 96.31 370 PHE A O 1
ATOM 2945 N N . PRO A 1 371 ? -13.275 -25.198 15.996 1.00 93.44 371 PRO A N 1
ATOM 2946 C CA . PRO A 1 371 ? -12.880 -25.036 17.397 1.00 93.44 371 PRO A CA 1
ATOM 2947 C C . PRO A 1 371 ? -11.649 -24.135 17.588 1.00 93.44 371 PRO A C 1
ATOM 2949 O O . PRO A 1 371 ? -11.592 -23.353 18.541 1.00 93.44 371 PRO A O 1
ATOM 2952 N N . ASP A 1 372 ? -10.690 -24.229 16.669 1.00 94.75 372 ASP A N 1
ATOM 2953 C CA . ASP A 1 372 ? -9.425 -23.499 16.644 1.00 94.75 372 ASP A CA 1
ATOM 2954 C C . ASP A 1 372 ? -8.990 -23.180 15.199 1.00 94.75 372 ASP A C 1
ATOM 2956 O O . ASP A 1 372 ? -9.669 -23.521 14.224 1.00 94.75 372 ASP A O 1
ATOM 2960 N N . GLU A 1 373 ? -7.875 -22.465 15.071 1.00 94.94 373 GLU A N 1
ATOM 2961 C CA . GLU A 1 373 ? -7.264 -22.073 13.803 1.00 94.94 373 GLU A CA 1
ATOM 2962 C C . GLU A 1 373 ? -6.820 -23.263 12.950 1.00 94.94 373 GLU A C 1
ATOM 2964 O O . GLU A 1 373 ? -7.013 -23.218 11.741 1.00 94.94 373 GLU A O 1
ATOM 2969 N N . ASP A 1 374 ? -6.317 -24.341 13.559 1.00 96.19 374 ASP A N 1
ATOM 2970 C CA . ASP A 1 374 ? -5.881 -25.545 12.841 1.00 96.19 374 ASP A CA 1
ATOM 2971 C C . ASP A 1 374 ? -7.085 -26.260 12.200 1.00 96.19 374 ASP A C 1
ATOM 2973 O O . ASP A 1 374 ? -7.016 -26.763 11.076 1.00 96.19 374 ASP A O 1
ATOM 2977 N N . ALA A 1 375 ? -8.227 -26.294 12.896 1.00 97.25 375 ALA A N 1
ATOM 2978 C CA . ALA A 1 375 ? -9.469 -26.821 12.347 1.00 97.25 375 ALA A CA 1
ATOM 2979 C C . ALA A 1 375 ? -10.031 -25.938 11.224 1.00 97.25 375 ALA A C 1
ATOM 2981 O O . ALA A 1 375 ? -10.620 -26.466 10.278 1.00 97.25 375 ALA A O 1
ATOM 2982 N N . PHE A 1 376 ? -9.869 -24.614 11.317 1.00 97.69 376 PHE A N 1
ATOM 2983 C CA . PHE A 1 376 ? -10.251 -23.699 10.240 1.00 97.69 376 PHE A CA 1
ATOM 2984 C C . PHE A 1 376 ? -9.351 -23.873 9.009 1.00 97.69 376 PHE A C 1
ATOM 2986 O O . PHE A 1 376 ? -9.873 -24.017 7.904 1.00 97.69 376 PHE A O 1
ATOM 2993 N N . ASP A 1 377 ? -8.035 -23.959 9.215 1.00 98.00 377 ASP A N 1
ATOM 2994 C CA . ASP A 1 377 ? -7.011 -24.222 8.197 1.00 98.00 377 ASP A CA 1
ATOM 2995 C C . ASP A 1 377 ? -7.320 -25.490 7.393 1.00 98.00 377 ASP A C 1
ATOM 2997 O O . ASP A 1 377 ? -7.540 -25.456 6.180 1.00 98.00 377 ASP A O 1
ATOM 3001 N N . ALA A 1 378 ? -7.490 -26.616 8.092 1.00 98.12 378 ALA A N 1
ATOM 3002 C CA . ALA A 1 378 ? -7.804 -27.899 7.469 1.00 98.12 378 ALA A CA 1
ATOM 3003 C C . ALA A 1 378 ? -9.154 -27.904 6.728 1.00 98.12 378 ALA A C 1
ATOM 3005 O O . ALA A 1 378 ? -9.375 -28.727 5.834 1.00 98.12 378 ALA A O 1
ATOM 3006 N N . ALA A 1 379 ? -10.073 -27.012 7.103 1.00 97.88 379 ALA A N 1
ATOM 3007 C CA . ALA A 1 379 ? -11.398 -26.918 6.512 1.00 97.88 379 ALA A CA 1
ATOM 3008 C C . ALA A 1 379 ? -11.485 -25.943 5.330 1.00 97.88 379 ALA A C 1
ATOM 3010 O O . ALA A 1 379 ? -12.542 -25.898 4.695 1.00 97.88 379 ALA A O 1
ATOM 3011 N N . LEU A 1 380 ? -10.424 -25.196 4.993 1.00 98.44 380 LEU A N 1
ATOM 3012 C CA . LEU A 1 380 ? -10.460 -24.205 3.912 1.00 98.44 380 LEU A CA 1
ATOM 3013 C C . LEU A 1 380 ? -10.996 -24.765 2.579 1.00 98.44 380 LEU A C 1
ATOM 3015 O O . LEU A 1 380 ? -11.878 -24.123 2.002 1.00 98.44 380 LEU A O 1
ATOM 3019 N N . PRO A 1 381 ? -10.607 -25.967 2.097 1.00 98.50 381 PRO A N 1
ATOM 3020 C CA . PRO A 1 381 ? -11.212 -26.537 0.891 1.00 98.50 381 PRO A CA 1
ATOM 3021 C C . PRO A 1 381 ? -12.738 -26.713 0.993 1.00 98.50 381 PRO A C 1
ATOM 3023 O O . PRO A 1 381 ? -13.467 -26.380 0.061 1.00 98.50 381 PRO A O 1
ATOM 3026 N N . GLU A 1 382 ? -13.255 -27.177 2.134 1.00 98.19 382 GLU A N 1
ATOM 3027 C CA . GLU A 1 382 ? -14.702 -27.335 2.357 1.00 98.19 382 GLU A CA 1
ATOM 3028 C C . GLU A 1 382 ? -15.424 -25.990 2.510 1.00 98.19 382 GLU A C 1
ATOM 3030 O O . GLU A 1 382 ? -16.553 -25.829 2.040 1.00 98.19 382 GLU A O 1
ATOM 3035 N N . VAL A 1 383 ? -14.778 -24.998 3.131 1.00 97.75 383 VAL A N 1
ATOM 3036 C CA . VAL A 1 383 ? -15.289 -23.622 3.196 1.00 97.75 383 VAL A CA 1
ATOM 3037 C C . VAL A 1 383 ? -15.465 -23.068 1.784 1.00 97.75 383 VAL A C 1
ATOM 3039 O O . VAL A 1 383 ? -16.545 -22.578 1.456 1.00 97.75 383 VAL A O 1
ATOM 3042 N N . LEU A 1 384 ? -14.457 -23.221 0.923 1.00 98.38 384 LEU A N 1
ATOM 3043 C CA . LEU A 1 384 ? -14.503 -22.758 -0.465 1.00 98.38 384 LEU A CA 1
ATOM 3044 C C . LEU A 1 384 ? -15.566 -23.494 -1.292 1.00 98.38 384 LEU A C 1
ATOM 3046 O O . LEU A 1 384 ? -16.317 -22.849 -2.025 1.00 98.38 384 LEU A O 1
ATOM 3050 N N . ARG A 1 385 ? -15.715 -24.816 -1.133 1.00 98.31 385 ARG A N 1
ATOM 3051 C CA . ARG A 1 385 ? -16.839 -25.560 -1.740 1.00 98.31 385 ARG A CA 1
ATOM 3052 C C . ARG A 1 385 ? -18.185 -24.986 -1.296 1.00 98.31 385 ARG A C 1
ATOM 3054 O O . ARG A 1 385 ? -19.076 -24.784 -2.119 1.00 98.31 385 ARG A O 1
ATOM 3061 N N . GLY A 1 386 ? -18.319 -24.658 -0.010 1.00 97.00 386 GLY A N 1
ATOM 3062 C CA . GLY A 1 386 ? -19.505 -24.007 0.549 1.00 97.00 386 GLY A CA 1
ATOM 3063 C C . GLY A 1 386 ? -19.800 -22.622 -0.040 1.00 97.00 386 GLY A C 1
ATOM 3064 O O . GLY A 1 386 ? -20.968 -22.257 -0.159 1.00 97.00 386 GLY A O 1
ATOM 3065 N N . LEU A 1 387 ? -18.767 -21.881 -0.454 1.00 95.75 387 LEU A N 1
ATOM 3066 C CA . LEU A 1 387 ? -18.887 -20.600 -1.165 1.00 95.75 387 LEU A CA 1
ATOM 3067 C C . LEU A 1 387 ? -19.192 -20.761 -2.667 1.00 95.75 387 LEU A C 1
ATOM 3069 O O . LEU A 1 387 ? -19.452 -19.772 -3.350 1.00 95.75 387 LEU A O 1
ATOM 3073 N N . GLY A 1 388 ? -19.203 -21.993 -3.184 1.00 97.31 388 GLY A N 1
ATOM 3074 C CA . GLY A 1 388 ? -19.565 -22.306 -4.566 1.00 97.31 388 GLY A CA 1
ATOM 3075 C C . GLY A 1 388 ? -18.386 -22.534 -5.515 1.00 97.31 388 GLY A C 1
ATOM 3076 O O . GLY A 1 388 ? -18.611 -22.633 -6.723 1.00 97.31 388 GLY A O 1
ATOM 3077 N N . PHE A 1 389 ? -17.152 -22.643 -5.010 1.00 97.62 389 PHE A N 1
ATOM 3078 C CA . PHE A 1 389 ? -16.011 -23.066 -5.827 1.00 97.62 389 PHE A CA 1
ATOM 3079 C C . PHE A 1 389 ? -16.148 -24.541 -6.227 1.00 97.62 389 PHE A C 1
ATOM 3081 O O . PHE A 1 389 ? -16.620 -25.372 -5.449 1.00 97.62 389 PHE A O 1
ATOM 3088 N N . VAL A 1 390 ? -15.718 -24.877 -7.445 1.00 98.12 390 VAL A N 1
ATOM 3089 C CA . VAL A 1 390 ? -15.677 -26.273 -7.909 1.00 98.12 390 VAL A CA 1
ATOM 3090 C C . VAL A 1 390 ? -14.579 -27.054 -7.187 1.00 98.12 390 VAL A C 1
ATOM 3092 O O . VAL A 1 390 ? -13.579 -26.469 -6.774 1.00 98.12 390 VAL A O 1
ATOM 3095 N N . ASP A 1 391 ? -14.737 -28.376 -7.079 1.00 98.12 391 ASP A N 1
ATOM 3096 C CA . ASP A 1 391 ? -13.874 -29.233 -6.249 1.00 98.12 391 ASP A CA 1
ATOM 3097 C C . ASP A 1 391 ? -12.372 -29.042 -6.497 1.00 98.12 391 ASP A C 1
ATOM 3099 O O . ASP A 1 391 ? -11.621 -28.865 -5.539 1.00 98.12 391 ASP A O 1
ATOM 3103 N N . ASP A 1 392 ? -11.944 -29.029 -7.763 1.00 98.00 392 ASP A N 1
ATOM 3104 C CA . ASP A 1 392 ? -10.530 -28.879 -8.128 1.00 98.00 392 ASP A CA 1
ATOM 3105 C C . ASP A 1 392 ? -9.978 -27.489 -7.768 1.00 98.00 392 ASP A C 1
ATOM 3107 O O . ASP A 1 392 ? -8.820 -27.367 -7.369 1.00 98.00 392 ASP A O 1
ATOM 3111 N N . GLU A 1 393 ? -10.789 -26.430 -7.889 1.00 97.69 393 GLU A N 1
ATOM 3112 C CA . GLU A 1 393 ? -10.371 -25.069 -7.527 1.00 97.69 393 GLU A CA 1
ATOM 3113 C C . GLU A 1 393 ? -10.342 -24.876 -6.014 1.00 97.69 393 GLU A C 1
ATOM 3115 O O . GLU A 1 393 ? -9.382 -24.312 -5.496 1.00 97.69 393 GLU A O 1
ATOM 3120 N N . ALA A 1 394 ? -11.352 -25.379 -5.303 1.00 98.44 394 ALA A N 1
ATOM 3121 C CA . ALA A 1 394 ? -11.402 -25.340 -3.848 1.00 98.44 394 ALA A CA 1
ATOM 3122 C C . ALA A 1 394 ? -10.212 -26.089 -3.230 1.00 98.44 394 ALA A C 1
ATOM 3124 O O . ALA A 1 394 ? -9.574 -25.582 -2.310 1.00 98.44 394 ALA A O 1
ATOM 3125 N N . GLU A 1 395 ? -9.864 -27.255 -3.782 1.00 98.38 395 GLU A N 1
ATOM 3126 C CA . GLU A 1 395 ? -8.689 -28.015 -3.357 1.00 98.38 395 GLU A CA 1
ATOM 3127 C C . GLU A 1 395 ? -7.394 -27.267 -3.686 1.00 98.38 395 GLU A C 1
ATOM 3129 O O . GLU A 1 395 ? -6.520 -27.120 -2.834 1.00 98.38 395 GLU A O 1
ATOM 3134 N N . PHE A 1 396 ? -7.261 -26.749 -4.911 1.00 98.12 396 PHE A N 1
ATOM 3135 C CA . PHE A 1 396 ? -6.066 -26.020 -5.330 1.00 98.12 396 PHE A CA 1
ATOM 3136 C C . PHE A 1 396 ? -5.794 -24.789 -4.456 1.00 98.12 396 PHE A C 1
ATOM 3138 O O . PHE A 1 396 ? -4.644 -24.566 -4.072 1.00 98.12 396 PHE A O 1
ATOM 3145 N N . LEU A 1 397 ? -6.832 -24.002 -4.168 1.00 97.88 397 LEU A N 1
ATOM 3146 C CA . LEU A 1 397 ? -6.738 -22.762 -3.402 1.00 97.88 397 LEU A CA 1
ATOM 3147 C C . LEU A 1 397 ? -6.586 -23.045 -1.906 1.00 97.88 397 LEU A C 1
ATOM 3149 O O . LEU A 1 397 ? -5.638 -22.562 -1.295 1.00 97.88 397 LEU A O 1
ATOM 3153 N N . GLY A 1 398 ? -7.472 -23.865 -1.333 1.00 97.69 398 GLY A N 1
ATOM 3154 C CA . GLY A 1 398 ? -7.503 -24.131 0.105 1.00 97.69 398 GLY A CA 1
ATOM 3155 C C . GLY A 1 398 ? -6.254 -24.840 0.631 1.00 97.69 398 GLY A C 1
ATOM 3156 O O . GLY A 1 398 ? -5.881 -24.619 1.769 1.00 97.69 398 GLY A O 1
ATOM 3157 N N . THR A 1 399 ? -5.560 -25.635 -0.195 1.00 97.69 399 THR A N 1
ATOM 3158 C CA . THR A 1 399 ? -4.315 -26.332 0.204 1.00 97.69 399 THR A CA 1
ATOM 3159 C C . THR A 1 399 ? -3.041 -25.487 0.076 1.00 97.69 399 THR A C 1
ATOM 3161 O O . THR A 1 399 ? -1.947 -25.992 0.320 1.00 97.69 399 THR A O 1
ATOM 3164 N N . ARG A 1 400 ? -3.157 -24.224 -0.355 1.00 98.19 400 ARG A N 1
ATOM 3165 C CA . ARG A 1 400 ? -2.037 -23.273 -0.533 1.00 98.19 400 ARG A CA 1
ATOM 3166 C C . ARG A 1 400 ? -2.156 -22.049 0.367 1.00 98.19 400 ARG A C 1
ATOM 3168 O O . ARG A 1 400 ? -1.469 -21.049 0.142 1.00 98.19 400 ARG A O 1
ATOM 3175 N N . ILE A 1 401 ? -3.063 -22.112 1.329 1.00 98.38 401 ILE A N 1
ATOM 3176 C CA . ILE A 1 401 ? -3.307 -21.069 2.308 1.00 98.38 401 ILE A CA 1
ATOM 3177 C C . ILE A 1 401 ? -3.101 -21.718 3.666 1.00 98.38 401 ILE A C 1
ATOM 3179 O O . ILE A 1 401 ? -3.706 -22.750 3.925 1.00 98.38 401 ILE A O 1
ATOM 3183 N N . ASP A 1 402 ? -2.254 -21.105 4.483 1.00 97.75 402 ASP A N 1
ATOM 3184 C CA . ASP A 1 402 ? -2.023 -21.505 5.865 1.00 97.75 402 ASP A CA 1
ATOM 3185 C C . ASP A 1 402 ? -2.640 -20.448 6.798 1.00 97.75 402 ASP A C 1
ATOM 3187 O O . ASP A 1 402 ? -2.464 -19.241 6.582 1.00 97.75 402 ASP A O 1
ATOM 3191 N N . VAL A 1 403 ? -3.340 -20.874 7.849 1.00 97.50 403 VAL A N 1
ATOM 3192 C CA . VAL A 1 403 ? -3.905 -19.977 8.872 1.00 97.50 403 VAL A CA 1
ATOM 3193 C C . VAL A 1 403 ? -2.915 -19.754 10.021 1.00 97.50 403 VAL A C 1
ATOM 3195 O O . VAL A 1 403 ? -2.373 -20.690 10.602 1.00 97.50 403 VAL A O 1
ATOM 3198 N N . GLU A 1 404 ? -2.703 -18.492 10.399 1.00 95.31 404 GLU A N 1
ATOM 3199 C CA . GLU A 1 404 ? -1.895 -18.091 11.558 1.00 95.31 404 GLU A CA 1
ATOM 3200 C C . GLU A 1 404 ? -2.649 -17.079 12.434 1.00 95.31 404 GLU A C 1
ATOM 3202 O O . GLU A 1 404 ? -3.517 -16.335 11.977 1.00 95.31 404 GLU A O 1
ATOM 3207 N N . ILE A 1 405 ? -2.274 -16.996 13.712 1.00 95.69 405 ILE A N 1
ATOM 3208 C CA . ILE A 1 405 ? -2.815 -15.984 14.622 1.00 95.69 405 ILE A CA 1
ATOM 3209 C C . ILE A 1 405 ? -1.915 -14.750 14.636 1.00 95.69 405 ILE A C 1
ATOM 3211 O O . ILE A 1 405 ? -0.735 -14.830 14.986 1.00 95.69 405 ILE A O 1
ATOM 3215 N N . ALA A 1 406 ? -2.477 -13.594 14.294 1.00 93.94 406 ALA A N 1
ATOM 3216 C CA . ALA A 1 406 ? -1.803 -12.306 14.339 1.00 93.94 406 ALA A CA 1
ATOM 3217 C C . ALA A 1 406 ? -1.573 -11.830 15.785 1.00 93.94 406 ALA A C 1
ATOM 3219 O O . ALA A 1 406 ? -2.345 -12.119 16.700 1.00 93.94 406 ALA A O 1
ATOM 3220 N N . ARG A 1 407 ? -0.509 -11.046 15.996 1.00 87.38 407 ARG A N 1
ATOM 3221 C CA . ARG A 1 407 ? -0.332 -10.236 17.216 1.00 87.38 407 ARG A CA 1
ATOM 3222 C C . ARG A 1 407 ? -1.155 -8.938 17.153 1.00 87.38 407 ARG A C 1
ATOM 3224 O O . ARG A 1 407 ? -1.527 -8.398 18.192 1.00 87.38 407 ARG A O 1
ATOM 3231 N N . GLY A 1 408 ? -1.383 -8.424 15.942 1.00 80.88 408 GLY A N 1
ATOM 3232 C CA . GLY A 1 408 ? -2.098 -7.177 15.659 1.00 80.88 408 GLY A CA 1
ATOM 3233 C C . GLY A 1 408 ? -3.435 -7.402 14.950 1.00 80.88 408 GLY A C 1
ATOM 3234 O O . GLY A 1 408 ? -4.158 -8.343 15.243 1.00 80.88 408 GLY A O 1
ATOM 3235 N N . ALA A 1 409 ? -3.778 -6.523 14.009 1.00 80.62 409 ALA A N 1
ATOM 3236 C CA . ALA A 1 409 ? -4.927 -6.754 13.137 1.00 80.62 409 ALA A CA 1
ATOM 3237 C C . ALA A 1 409 ? -4.690 -7.966 12.215 1.00 80.62 409 ALA A C 1
ATOM 3239 O O . ALA A 1 409 ? -3.537 -8.300 11.898 1.00 80.62 409 ALA A O 1
ATOM 3240 N N . GLY A 1 410 ? -5.786 -8.594 11.779 1.00 86.75 410 GLY A N 1
ATOM 3241 C CA . GLY A 1 410 ? -5.736 -9.578 10.700 1.00 86.75 410 GLY A CA 1
ATOM 3242 C C . GLY A 1 410 ? -5.111 -8.982 9.436 1.00 86.75 410 GLY A C 1
ATOM 3243 O O . GLY A 1 410 ? -5.118 -7.762 9.259 1.00 86.75 410 GLY A O 1
ATOM 3244 N N . HIS A 1 411 ? -4.446 -9.832 8.657 1.00 92.38 411 HIS A N 1
ATOM 3245 C CA . HIS A 1 411 ? -3.864 -9.475 7.364 1.00 92.38 411 HIS A CA 1
ATOM 3246 C C . HIS A 1 411 ? -3.454 -10.722 6.567 1.00 92.38 411 HIS A C 1
ATOM 3248 O O . HIS A 1 411 ? -2.964 -11.708 7.118 1.00 92.38 411 HIS A O 1
ATOM 3254 N N . ALA A 1 412 ? -3.545 -10.643 5.246 1.00 93.94 412 ALA A N 1
ATOM 3255 C CA . ALA A 1 412 ? -3.035 -11.659 4.339 1.00 93.94 412 ALA A CA 1
ATOM 3256 C C . ALA A 1 412 ? -1.564 -11.415 3.963 1.00 93.94 412 ALA A C 1
ATOM 3258 O O . ALA A 1 412 ? -1.142 -10.287 3.683 1.00 93.94 412 ALA A O 1
ATOM 3259 N N . VAL A 1 413 ? -0.777 -12.489 3.884 1.00 93.69 413 VAL A N 1
ATOM 3260 C CA . VAL A 1 413 ? 0.610 -12.460 3.402 1.00 93.69 413 VAL A CA 1
ATOM 3261 C C . VAL A 1 413 ? 0.734 -13.291 2.135 1.00 93.69 413 VAL A C 1
ATOM 3263 O O . VAL A 1 413 ? 0.618 -14.513 2.162 1.00 93.69 413 VAL A O 1
ATOM 3266 N N . ARG A 1 414 ? 1.041 -12.609 1.034 1.00 92.62 414 ARG A N 1
ATOM 3267 C CA . ARG A 1 414 ? 1.187 -13.200 -0.297 1.00 92.62 414 ARG A CA 1
ATOM 3268 C C . ARG A 1 414 ? 2.348 -14.202 -0.358 1.00 92.62 414 ARG A C 1
ATOM 3270 O O . ARG A 1 414 ? 3.427 -13.875 0.131 1.00 92.62 414 ARG A O 1
ATOM 3277 N N . PRO A 1 415 ? 2.211 -15.321 -1.092 1.00 93.75 415 PRO A N 1
ATOM 3278 C CA . PRO A 1 415 ? 3.356 -16.113 -1.515 1.00 93.75 415 PRO A CA 1
ATOM 3279 C C . PRO A 1 415 ? 4.060 -15.420 -2.681 1.00 93.75 415 PRO A C 1
ATOM 3281 O O . PRO A 1 415 ? 3.452 -15.167 -3.729 1.00 93.75 415 PRO A O 1
ATOM 3284 N N . ALA A 1 416 ? 5.343 -15.095 -2.522 1.00 91.06 416 ALA A N 1
ATOM 3285 C CA . ALA A 1 416 ? 6.072 -14.391 -3.577 1.00 91.06 416 ALA A CA 1
ATOM 3286 C C . ALA A 1 416 ? 6.508 -15.310 -4.740 1.00 91.06 416 ALA A C 1
ATOM 3288 O O . ALA A 1 416 ? 6.725 -14.823 -5.854 1.00 91.06 416 ALA A O 1
ATOM 3289 N N . LEU A 1 417 ? 6.576 -16.627 -4.500 1.00 94.75 417 LEU A N 1
ATOM 3290 C CA . LEU A 1 417 ? 6.794 -17.675 -5.504 1.00 94.75 417 LEU A CA 1
ATOM 3291 C C . LEU A 1 417 ? 5.741 -18.796 -5.374 1.00 94.75 417 LEU A C 1
ATOM 3293 O O . LEU A 1 417 ? 5.211 -18.987 -4.279 1.00 94.75 417 LEU A O 1
ATOM 3297 N N . PRO A 1 418 ? 5.463 -19.562 -6.450 1.00 94.25 418 PRO A N 1
ATOM 3298 C CA . PRO A 1 418 ? 4.487 -20.661 -6.445 1.00 94.25 418 PRO A CA 1
ATOM 3299 C C . PRO A 1 418 ? 4.757 -21.806 -5.452 1.00 94.25 418 PRO A C 1
ATOM 3301 O O . PRO A 1 418 ? 3.860 -22.596 -5.172 1.00 94.25 418 PRO A O 1
ATOM 3304 N N . GLU A 1 419 ? 5.987 -21.961 -4.971 1.00 94.44 419 GLU A N 1
ATOM 3305 C CA . GLU A 1 419 ? 6.359 -22.959 -3.963 1.00 94.44 419 GLU A CA 1
ATOM 3306 C C . GLU A 1 419 ? 6.006 -22.557 -2.524 1.00 94.44 419 GLU A C 1
ATOM 3308 O O . GLU A 1 419 ? 6.069 -23.404 -1.633 1.00 94.44 419 GLU A O 1
ATOM 3313 N N . PHE A 1 420 ? 5.654 -21.291 -2.285 1.00 95.19 420 PHE A N 1
ATOM 3314 C CA . PHE A 1 420 ? 5.254 -20.799 -0.970 1.00 95.19 420 PHE A CA 1
ATOM 3315 C C . PHE A 1 420 ? 3.735 -20.728 -0.839 1.00 95.19 420 PHE A C 1
ATOM 3317 O O . PHE A 1 420 ? 3.012 -20.575 -1.822 1.00 95.19 420 PHE A O 1
ATOM 3324 N N . HIS A 1 421 ? 3.261 -20.826 0.400 1.00 96.12 421 HIS A N 1
ATOM 3325 C CA . HIS A 1 421 ? 1.852 -20.671 0.742 1.00 96.12 421 HIS A CA 1
ATOM 3326 C C . HIS A 1 421 ? 1.522 -19.211 1.052 1.00 96.12 421 HIS A C 1
ATOM 3328 O O . HIS A 1 421 ? 2.375 -18.444 1.516 1.00 96.12 421 HIS A O 1
ATOM 3334 N N . SER A 1 422 ? 0.270 -18.842 0.790 1.00 97.00 422 SER A N 1
ATOM 3335 C CA . SER A 1 422 ? -0.321 -17.612 1.309 1.00 97.00 422 SER A CA 1
ATOM 3336 C C . SER A 1 422 ? -0.616 -17.786 2.792 1.00 97.00 422 SER A C 1
ATOM 3338 O O . SER A 1 422 ? -1.038 -18.862 3.196 1.00 97.00 422 SER A O 1
ATOM 3340 N N . TRP A 1 423 ? -0.441 -16.744 3.600 1.00 96.75 423 TRP A N 1
ATOM 3341 C CA . TRP A 1 423 ? -0.767 -16.809 5.027 1.00 96.75 423 TRP A CA 1
ATOM 3342 C C . TRP A 1 423 ? -1.973 -15.941 5.332 1.00 96.75 423 TRP A C 1
ATOM 3344 O O . TRP A 1 423 ? -1.911 -14.721 5.186 1.00 96.75 423 TRP A O 1
ATOM 3354 N N . LEU A 1 424 ? -3.044 -16.575 5.787 1.00 97.62 424 LEU A N 1
ATOM 3355 C CA . LEU A 1 424 ? -4.226 -15.920 6.320 1.00 97.62 424 LEU A CA 1
ATOM 3356 C C . LEU A 1 424 ? -3.970 -15.671 7.805 1.00 97.62 424 LEU A C 1
ATOM 3358 O O . LEU A 1 424 ? -3.999 -16.604 8.607 1.00 97.62 424 LEU A O 1
ATOM 3362 N N . ARG A 1 425 ? -3.691 -14.422 8.190 1.00 96.50 425 ARG A N 1
ATOM 3363 C CA . ARG A 1 425 ? -3.514 -14.088 9.606 1.00 96.50 425 ARG A CA 1
ATOM 3364 C C . ARG A 1 425 ? -4.780 -13.481 10.161 1.00 96.50 425 ARG A C 1
ATOM 3366 O O . ARG A 1 425 ? -5.216 -12.436 9.694 1.00 96.50 425 ARG A O 1
ATOM 3373 N N . THR A 1 426 ? -5.325 -14.107 11.192 1.00 95.88 426 THR A N 1
ATOM 3374 C CA . THR A 1 426 ? -6.523 -13.629 11.883 1.00 95.88 426 THR A CA 1
ATOM 3375 C C . THR A 1 426 ? -6.305 -13.531 13.392 1.00 95.88 426 THR A C 1
ATOM 3377 O O . THR A 1 426 ? -5.242 -13.869 13.907 1.00 95.88 426 THR A O 1
ATOM 3380 N N . ASN A 1 427 ? -7.294 -13.023 14.116 1.00 91.50 427 ASN A N 1
ATOM 3381 C CA . ASN A 1 427 ? -7.297 -12.970 15.570 1.00 91.50 427 ASN A CA 1
ATOM 3382 C C . ASN A 1 427 ? -8.039 -14.161 16.172 1.00 91.50 427 ASN A C 1
ATOM 3384 O O . ASN A 1 427 ? -8.737 -14.897 15.482 1.00 91.50 427 ASN A O 1
ATOM 3388 N N . ARG A 1 428 ? -7.884 -14.350 17.483 1.00 92.19 428 ARG A N 1
ATOM 3389 C CA . ARG A 1 428 ? -8.642 -15.356 18.228 1.00 92.19 428 ARG A CA 1
ATOM 3390 C C . ARG A 1 428 ? -8.943 -14.922 19.652 1.00 92.19 428 ARG A C 1
ATOM 3392 O O . ARG A 1 428 ? -8.197 -14.139 20.248 1.00 92.19 428 ARG A O 1
ATOM 3399 N N . LEU A 1 429 ? -9.980 -15.522 20.226 1.00 89.50 429 LEU A N 1
ATOM 3400 C CA . LEU A 1 429 ? -10.221 -15.511 21.666 1.00 89.50 429 LEU A CA 1
ATOM 3401 C C . LEU A 1 429 ? -9.176 -16.386 22.397 1.00 89.50 429 LEU A C 1
ATOM 3403 O O . LEU A 1 429 ? -8.416 -17.124 21.759 1.00 89.50 429 LEU A O 1
ATOM 3407 N N . PRO A 1 430 ? -9.084 -16.322 23.743 1.00 87.62 430 PRO A N 1
ATOM 3408 C CA . PRO A 1 430 ? -8.108 -17.110 24.497 1.00 87.62 430 PRO A CA 1
ATOM 3409 C C . PRO A 1 430 ? -8.148 -18.613 24.197 1.00 87.62 430 PRO A C 1
ATOM 3411 O O . PRO A 1 430 ? -7.089 -19.203 24.009 1.00 87.62 430 PRO A O 1
ATOM 3414 N N . ASP A 1 431 ? -9.349 -19.191 24.082 1.00 88.00 431 ASP A N 1
ATOM 3415 C CA . ASP A 1 431 ? -9.540 -20.646 23.993 1.00 88.00 431 ASP A CA 1
ATOM 3416 C C . ASP A 1 431 ? -10.158 -21.119 22.668 1.00 88.00 431 ASP A C 1
ATOM 3418 O O . ASP A 1 431 ? -10.147 -22.311 22.386 1.00 88.00 431 ASP A O 1
ATOM 3422 N N . THR A 1 432 ? -10.673 -20.214 21.833 1.00 92.12 432 THR A N 1
ATOM 3423 C CA . THR A 1 432 ? -11.357 -20.538 20.564 1.00 92.12 432 THR A CA 1
ATOM 3424 C C . THR A 1 432 ? -11.009 -19.512 19.489 1.00 92.12 432 THR A C 1
ATOM 3426 O O . THR A 1 432 ? -10.499 -18.440 19.822 1.00 92.12 432 THR A O 1
ATOM 3429 N N . LEU A 1 433 ? -11.298 -19.809 18.218 1.00 92.69 433 LEU A N 1
ATOM 3430 C CA . LEU A 1 433 ? -11.197 -18.817 17.140 1.00 92.69 433 LEU A CA 1
ATOM 3431 C C . LEU A 1 433 ? -12.129 -17.614 17.403 1.00 92.69 433 LEU A C 1
ATOM 3433 O O . LEU A 1 433 ? -11.693 -16.467 17.336 1.00 92.69 433 LEU A O 1
ATOM 3437 N N . GLY A 1 434 ? -13.375 -17.882 17.809 1.00 93.00 434 GLY A N 1
ATOM 3438 C CA . GLY A 1 434 ? -14.398 -16.860 18.064 1.00 93.00 434 GLY A CA 1
ATOM 3439 C C . GLY A 1 434 ? -14.958 -16.232 16.784 1.00 93.00 434 GLY A C 1
ATOM 3440 O O . GLY A 1 434 ? -14.379 -16.370 15.707 1.00 93.00 434 GLY A O 1
ATOM 3441 N N . TRP A 1 435 ? -16.098 -15.549 16.893 1.00 91.62 435 TRP A N 1
ATOM 3442 C CA . TRP A 1 435 ? -16.760 -14.898 15.762 1.00 91.62 435 TRP A CA 1
ATOM 3443 C C . TRP A 1 435 ? -15.874 -13.837 15.118 1.00 91.62 435 TRP A C 1
ATOM 3445 O O . TRP A 1 435 ? -15.637 -13.918 13.921 1.00 91.62 435 TRP A O 1
ATOM 3455 N N . ASP A 1 436 ? -15.313 -12.915 15.899 1.00 87.56 436 ASP A N 1
ATOM 3456 C CA . ASP A 1 436 ? -14.476 -11.833 15.361 1.00 87.56 436 ASP A CA 1
ATOM 3457 C C . ASP A 1 436 ? -13.234 -12.372 14.632 1.00 87.56 436 ASP A C 1
ATOM 3459 O O . ASP A 1 436 ? -12.815 -11.836 13.604 1.00 87.56 436 ASP A O 1
ATOM 3463 N N . GLY A 1 437 ? -12.651 -13.459 15.152 1.00 91.88 437 GLY A N 1
ATOM 3464 C CA . GLY A 1 437 ? -11.531 -14.158 14.524 1.00 91.88 437 GLY A CA 1
ATOM 3465 C C . GLY A 1 437 ? -11.929 -14.869 13.233 1.00 91.88 437 GLY A C 1
ATOM 3466 O O . GLY A 1 437 ? -11.201 -14.829 12.243 1.00 91.88 437 GLY A O 1
ATOM 3467 N N . PHE A 1 438 ? -13.106 -15.486 13.200 1.00 95.06 438 PHE A N 1
ATOM 3468 C CA . PHE A 1 438 ? -13.627 -16.105 11.987 1.00 95.06 438 PHE A CA 1
ATOM 3469 C C . PHE A 1 438 ? -14.013 -15.067 10.924 1.00 95.06 438 PHE A C 1
ATOM 3471 O O . PHE A 1 438 ? -13.613 -15.215 9.776 1.00 95.06 438 PHE A O 1
ATOM 3478 N N . ASP A 1 439 ? -14.731 -14.008 11.297 1.00 92.38 439 ASP A N 1
ATOM 3479 C CA . ASP A 1 439 ? -15.179 -12.935 10.401 1.00 92.38 439 ASP A CA 1
ATOM 3480 C C . ASP A 1 439 ? -13.988 -12.212 9.758 1.00 92.38 439 ASP A C 1
ATOM 3482 O O . ASP A 1 439 ? -13.883 -12.136 8.533 1.00 92.38 439 ASP A O 1
ATOM 3486 N N . THR A 1 440 ? -13.000 -11.827 10.578 1.00 92.88 440 THR A N 1
ATOM 3487 C CA . THR A 1 440 ? -11.712 -11.316 10.083 1.00 92.88 440 THR A CA 1
ATOM 3488 C C . THR A 1 440 ? -11.043 -12.343 9.168 1.00 92.88 440 THR A C 1
ATOM 3490 O O . THR A 1 440 ? -10.571 -12.004 8.089 1.00 92.88 440 THR A O 1
ATOM 3493 N N . GLY A 1 441 ? -11.031 -13.620 9.557 1.00 96.12 441 GLY A N 1
ATOM 3494 C CA . GLY A 1 441 ? -10.416 -14.676 8.761 1.00 96.12 441 GLY A CA 1
ATOM 3495 C C . GLY A 1 441 ? -11.063 -14.851 7.385 1.00 96.12 441 GLY A C 1
ATOM 3496 O O . GLY A 1 441 ? -10.355 -15.062 6.408 1.00 96.12 441 GLY A O 1
ATOM 3497 N N . MET A 1 442 ? -12.384 -14.713 7.276 1.00 96.56 442 MET A N 1
ATOM 3498 C CA . MET A 1 442 ? -13.101 -14.789 6.000 1.00 96.56 442 MET A CA 1
ATOM 3499 C C . MET A 1 442 ? -12.775 -13.611 5.076 1.00 96.56 442 MET A C 1
ATOM 3501 O O . MET A 1 442 ? -12.620 -13.820 3.873 1.00 96.56 442 MET A O 1
ATOM 3505 N N . HIS A 1 443 ? -12.609 -12.407 5.625 1.00 95.75 443 HIS A N 1
ATOM 3506 C CA . HIS A 1 443 ? -12.116 -11.254 4.867 1.00 95.75 443 HIS A CA 1
ATOM 3507 C C . HIS A 1 443 ? -10.696 -11.517 4.330 1.00 95.75 443 HIS A C 1
ATOM 3509 O O . HIS A 1 443 ? -10.442 -11.443 3.126 1.00 95.75 443 HIS A O 1
ATOM 3515 N N . GLU A 1 444 ? -9.778 -11.945 5.203 1.00 97.31 444 GLU A N 1
ATOM 3516 C CA . GLU A 1 444 ? -8.394 -12.253 4.818 1.00 97.31 444 GLU A CA 1
ATOM 3517 C C . GLU A 1 444 ? -8.280 -13.449 3.860 1.00 97.31 444 GLU A C 1
ATOM 3519 O O . GLU A 1 444 ? -7.348 -13.519 3.051 1.00 97.31 444 GLU A O 1
ATOM 3524 N N . LEU A 1 445 ? -9.238 -14.381 3.904 1.00 97.69 445 LEU A N 1
ATOM 3525 C CA . LEU A 1 445 ? -9.345 -15.465 2.935 1.00 97.69 445 LEU A CA 1
ATOM 3526 C C . LEU A 1 445 ? -9.525 -14.900 1.524 1.00 97.69 445 LEU A C 1
ATOM 3528 O O . LEU A 1 445 ? -8.816 -15.337 0.624 1.00 97.69 445 LEU A O 1
ATOM 3532 N N . GLY A 1 446 ? -10.389 -13.902 1.320 1.00 96.38 446 GLY A N 1
ATOM 3533 C CA . GLY A 1 446 ? -10.580 -13.277 0.007 1.00 96.38 446 GLY A CA 1
ATOM 3534 C C . GLY A 1 446 ? -9.287 -12.684 -0.566 1.00 96.38 446 GLY A C 1
ATOM 3535 O O . GLY A 1 446 ? -8.949 -12.925 -1.730 1.00 96.38 446 GLY A O 1
ATOM 3536 N N . HIS A 1 447 ? -8.488 -12.015 0.271 1.00 96.81 447 HIS A N 1
ATOM 3537 C CA . HIS A 1 447 ? -7.144 -11.579 -0.113 1.00 96.81 447 HIS A CA 1
ATOM 3538 C C . HIS A 1 447 ? -6.215 -12.752 -0.445 1.00 96.81 447 HIS A C 1
ATOM 3540 O O . HIS A 1 447 ? -5.535 -12.723 -1.471 1.00 96.81 447 HIS A O 1
ATOM 3546 N N . CYS A 1 448 ? -6.181 -13.800 0.380 1.00 97.56 448 CYS A N 1
ATOM 3547 C CA . CYS A 1 448 ? -5.340 -14.972 0.128 1.00 97.56 448 CYS A CA 1
ATOM 3548 C C . CYS A 1 448 ? -5.713 -15.681 -1.184 1.00 97.56 448 CYS A C 1
ATOM 3550 O O . CYS A 1 448 ? -4.828 -16.117 -1.920 1.00 97.56 448 CYS A O 1
ATOM 3552 N N . LEU A 1 449 ? -7.003 -15.752 -1.528 1.00 96.62 449 LEU A N 1
ATOM 3553 C CA . LEU A 1 449 ? -7.459 -16.321 -2.798 1.00 96.62 449 LEU A CA 1
ATOM 3554 C C . LEU A 1 449 ? -6.933 -15.519 -3.990 1.00 96.62 449 LEU A C 1
ATOM 3556 O O . LEU A 1 449 ? -6.380 -16.112 -4.919 1.00 96.62 449 LEU A O 1
ATOM 3560 N N . GLU A 1 450 ? -7.043 -14.185 -3.956 1.00 95.75 450 GLU A N 1
ATOM 3561 C CA . GLU A 1 450 ? -6.429 -13.319 -4.973 1.00 95.75 450 GLU A CA 1
ATOM 3562 C C . GLU A 1 450 ? -4.929 -13.598 -5.080 1.00 95.75 450 GLU A C 1
ATOM 3564 O O . GLU A 1 450 ? -4.420 -13.807 -6.181 1.00 95.75 450 GLU A O 1
ATOM 3569 N N . GLN A 1 451 ? -4.232 -13.653 -3.945 1.00 95.56 451 GLN A N 1
ATOM 3570 C CA . GLN A 1 451 ? -2.786 -13.829 -3.890 1.00 95.56 451 GLN A CA 1
ATOM 3571 C C . GLN A 1 451 ? -2.341 -15.170 -4.486 1.00 95.56 451 GLN A C 1
ATOM 3573 O O . GLN A 1 451 ? -1.414 -15.193 -5.297 1.00 95.56 451 GLN A O 1
ATOM 3578 N N . VAL A 1 452 ? -3.016 -16.276 -4.158 1.00 96.75 452 VAL A N 1
ATOM 3579 C CA . VAL A 1 452 ? -2.725 -17.597 -4.740 1.00 96.75 452 VAL A CA 1
ATOM 3580 C C . VAL A 1 452 ? -3.017 -17.595 -6.242 1.00 96.75 452 VAL A C 1
ATOM 3582 O O . VAL A 1 452 ? -2.177 -18.017 -7.042 1.00 96.75 452 VAL A O 1
ATOM 3585 N N . ILE A 1 453 ? -4.171 -17.076 -6.668 1.00 95.12 453 ILE A N 1
ATOM 3586 C CA . ILE A 1 453 ? -4.538 -17.004 -8.090 1.00 95.12 453 ILE A CA 1
ATOM 3587 C C . ILE A 1 453 ? -3.489 -16.215 -8.875 1.00 95.12 453 ILE A C 1
ATOM 3589 O O . ILE A 1 453 ? -3.000 -16.682 -9.909 1.00 95.12 453 ILE A O 1
ATOM 3593 N N . SER A 1 454 ? -3.127 -15.032 -8.386 1.00 94.12 454 SER A N 1
ATOM 3594 C CA . SER A 1 454 ? -2.232 -14.129 -9.092 1.00 94.12 454 SER A CA 1
ATOM 3595 C C . SER A 1 454 ? -0.761 -14.504 -8.953 1.00 94.12 454 SER A C 1
ATOM 3597 O O . SER A 1 454 ? 0.030 -14.048 -9.765 1.00 94.12 454 SER A O 1
ATOM 3599 N N . THR A 1 455 ? -0.374 -15.380 -8.021 1.00 95.31 455 THR A N 1
ATOM 3600 C CA . THR A 1 455 ? 0.973 -15.973 -8.004 1.00 95.31 455 THR A CA 1
ATOM 3601 C C . THR A 1 455 ? 1.101 -17.141 -8.992 1.00 95.31 455 THR A C 1
ATOM 3603 O O . THR A 1 455 ? 2.149 -17.288 -9.627 1.00 95.31 455 THR A O 1
ATOM 3606 N N . HIS A 1 456 ? 0.047 -17.944 -9.175 1.00 94.75 456 HIS A N 1
ATOM 3607 C CA . HIS A 1 456 ? 0.118 -19.188 -9.952 1.00 94.75 456 HIS A CA 1
ATOM 3608 C C . HIS A 1 456 ? -0.329 -19.095 -11.415 1.00 94.75 456 HIS A C 1
ATOM 3610 O O . HIS A 1 456 ? 0.131 -19.894 -12.230 1.00 94.75 456 HIS A O 1
ATOM 3616 N N . ARG A 1 457 ? -1.266 -18.203 -11.754 1.00 92.94 457 ARG A N 1
ATOM 3617 C CA . ARG A 1 457 ? -1.872 -18.166 -13.097 1.00 92.94 457 ARG A CA 1
ATOM 3618 C C . ARG A 1 457 ? -1.150 -17.229 -14.077 1.00 92.94 457 ARG A C 1
ATOM 3620 O O . ARG A 1 457 ? -0.851 -17.681 -15.183 1.00 92.94 457 ARG A O 1
ATOM 3627 N N . PRO A 1 458 ? -0.887 -15.950 -13.750 1.00 93.12 458 PRO A N 1
ATOM 3628 C CA . PRO A 1 458 ? -0.189 -15.058 -14.667 1.00 93.12 458 PRO A CA 1
ATOM 3629 C C . PRO A 1 458 ? 1.328 -15.295 -14.643 1.00 93.12 458 PRO A C 1
ATOM 3631 O O . PRO A 1 458 ? 1.880 -15.915 -13.734 1.00 93.12 458 PRO A O 1
ATOM 3634 N N . ARG A 1 459 ? 2.021 -14.755 -15.651 1.00 93.19 459 ARG A N 1
ATOM 3635 C CA . ARG A 1 459 ? 3.490 -14.689 -15.663 1.00 93.19 459 ARG A CA 1
ATOM 3636 C C . ARG A 1 459 ? 4.020 -13.785 -14.531 1.00 93.19 459 ARG A C 1
ATOM 3638 O O . ARG A 1 459 ? 3.289 -12.883 -14.112 1.00 93.19 459 ARG A O 1
ATOM 3645 N N . PRO A 1 460 ? 5.273 -13.960 -14.072 1.00 93.88 460 PRO A N 1
ATOM 3646 C CA . PRO A 1 460 ? 5.801 -13.248 -12.906 1.00 93.88 460 PRO A CA 1
ATOM 3647 C C . PRO A 1 460 ? 5.676 -11.715 -12.942 1.00 93.88 460 PRO A C 1
ATOM 3649 O O . PRO A 1 460 ? 5.322 -11.111 -11.933 1.00 93.88 460 PRO A O 1
ATOM 3652 N N . ALA A 1 461 ? 5.897 -11.072 -14.092 1.00 93.88 461 ALA A N 1
ATOM 3653 C CA . ALA A 1 461 ? 5.793 -9.618 -14.232 1.00 93.88 461 ALA A CA 1
ATOM 3654 C C . ALA A 1 461 ? 4.352 -9.090 -14.105 1.00 93.88 461 ALA A C 1
ATOM 3656 O O . ALA A 1 461 ? 4.161 -7.893 -13.913 1.00 93.88 461 ALA A O 1
ATOM 3657 N N . LEU A 1 462 ? 3.345 -9.963 -14.226 1.00 93.50 462 LEU A N 1
ATOM 3658 C CA . LEU A 1 462 ? 1.918 -9.625 -14.177 1.00 93.50 462 LEU A CA 1
ATOM 3659 C C . LEU A 1 462 ? 1.230 -10.136 -12.903 1.00 93.50 462 LEU A C 1
ATOM 3661 O O . LEU A 1 462 ? 0.004 -10.233 -12.870 1.00 93.50 462 LEU A O 1
ATOM 3665 N N . ARG A 1 463 ? 1.997 -10.514 -11.873 1.00 91.50 463 ARG A N 1
ATOM 3666 C CA . ARG A 1 463 ? 1.432 -10.965 -10.597 1.00 91.50 463 ARG A CA 1
ATOM 3667 C C . ARG A 1 463 ? 0.799 -9.816 -9.819 1.00 91.50 463 ARG A C 1
ATOM 3669 O O . ARG A 1 463 ? 1.293 -8.690 -9.829 1.00 91.50 463 ARG A O 1
ATOM 3676 N N . GLY A 1 464 ? -0.236 -10.162 -9.061 1.00 88.56 464 GLY A N 1
ATOM 3677 C CA . GLY A 1 464 ? -1.047 -9.228 -8.292 1.00 88.56 464 GLY A CA 1
ATOM 3678 C C . GLY A 1 464 ? -2.153 -8.568 -9.108 1.00 88.56 464 GLY A C 1
ATOM 3679 O O . GLY A 1 464 ? -2.390 -8.883 -10.273 1.00 88.56 464 GLY A O 1
ATOM 3680 N N . VAL A 1 465 ? -2.839 -7.641 -8.455 1.00 86.75 465 VAL A N 1
ATOM 3681 C CA . VAL A 1 465 ? -3.863 -6.783 -9.052 1.00 86.75 465 VAL A CA 1
ATOM 3682 C C . VAL A 1 465 ? -3.357 -5.337 -9.104 1.00 86.75 465 VAL A C 1
ATOM 3684 O O . VAL A 1 465 ? -2.434 -4.998 -8.359 1.00 86.75 465 VAL A O 1
ATOM 3687 N N . PRO A 1 466 ? -3.939 -4.467 -9.952 1.00 81.38 466 PRO A N 1
ATOM 3688 C CA . PRO A 1 466 ? -3.413 -3.119 -10.178 1.00 81.38 466 PRO A CA 1
ATOM 3689 C C . PRO A 1 466 ? -3.325 -2.249 -8.920 1.00 81.38 466 PRO A C 1
ATOM 3691 O O . PRO A 1 466 ? -2.453 -1.391 -8.829 1.00 81.38 466 PRO A O 1
ATOM 3694 N N . ASN A 1 467 ? -4.220 -2.448 -7.946 1.00 86.31 467 ASN A N 1
ATOM 3695 C CA . ASN A 1 467 ? -4.242 -1.659 -6.719 1.00 86.31 467 ASN A CA 1
ATOM 3696 C C . ASN A 1 467 ? -5.014 -2.335 -5.579 1.00 86.31 467 ASN A C 1
ATOM 3698 O O . ASN A 1 467 ? -5.719 -3.326 -5.766 1.00 86.31 467 ASN A O 1
ATOM 3702 N N . THR A 1 468 ? -4.919 -1.729 -4.394 1.00 84.19 468 THR A N 1
ATOM 3703 C CA . THR A 1 468 ? -5.596 -2.186 -3.176 1.00 84.19 468 THR A CA 1
ATOM 3704 C C . THR A 1 468 ? -7.121 -2.200 -3.298 1.00 84.19 468 THR A C 1
ATOM 3706 O O . THR A 1 468 ? -7.752 -3.063 -2.714 1.00 84.19 468 THR A O 1
ATOM 3709 N N . ALA A 1 469 ? -7.751 -1.318 -4.082 1.00 86.25 469 ALA A N 1
ATOM 3710 C CA . ALA A 1 469 ? -9.211 -1.351 -4.228 1.00 86.25 469 ALA A CA 1
ATOM 3711 C C . ALA A 1 469 ? -9.687 -2.664 -4.872 1.00 86.25 469 ALA A C 1
ATOM 3713 O O . ALA A 1 469 ? -10.727 -3.193 -4.489 1.00 86.25 469 ALA A O 1
ATOM 3714 N N . CYS A 1 470 ? -8.901 -3.228 -5.796 1.00 88.94 470 CYS A N 1
ATOM 3715 C CA . CYS A 1 470 ? -9.170 -4.559 -6.329 1.00 88.94 470 CYS A CA 1
ATOM 3716 C C . CYS A 1 470 ? -9.015 -5.641 -5.254 1.00 88.94 470 CYS A C 1
ATOM 3718 O O . CYS A 1 470 ? -9.888 -6.492 -5.165 1.00 88.94 470 CYS A O 1
ATOM 3720 N N . THR A 1 471 ? -7.948 -5.618 -4.440 1.00 87.88 471 THR A N 1
ATOM 3721 C CA . THR A 1 471 ? -7.767 -6.636 -3.385 1.00 87.88 471 THR A CA 1
ATOM 3722 C C . THR A 1 471 ? -8.871 -6.575 -2.338 1.00 87.88 471 THR A C 1
ATOM 3724 O O . THR A 1 471 ? -9.357 -7.628 -1.941 1.00 87.88 471 THR A O 1
ATOM 3727 N N . GLU A 1 472 ? -9.297 -5.376 -1.929 1.00 91.94 472 GLU A N 1
ATOM 3728 C CA . GLU A 1 472 ? -10.437 -5.191 -1.019 1.00 91.94 472 GLU A CA 1
ATOM 3729 C C . GLU A 1 472 ? -11.729 -5.733 -1.635 1.00 91.94 472 GLU A C 1
ATOM 3731 O O . GLU A 1 472 ? -12.481 -6.423 -0.964 1.00 91.94 472 GLU A O 1
ATOM 3736 N N . ALA A 1 473 ? -11.968 -5.511 -2.931 1.00 91.12 473 ALA A N 1
ATOM 3737 C CA . ALA A 1 473 ? -13.156 -6.036 -3.607 1.00 91.12 473 ALA A CA 1
ATOM 3738 C C . ALA A 1 473 ? -13.205 -7.576 -3.698 1.00 91.12 473 ALA A C 1
ATOM 3740 O O . ALA A 1 473 ? -14.271 -8.116 -3.962 1.00 91.12 473 ALA A O 1
ATOM 3741 N N . PHE A 1 474 ? -12.078 -8.279 -3.530 1.00 88.31 474 PHE A N 1
ATOM 3742 C CA . PHE A 1 474 ? -12.068 -9.741 -3.371 1.00 88.31 474 PHE A CA 1
ATOM 3743 C C . PHE A 1 474 ? -12.331 -10.182 -1.925 1.00 88.31 474 PHE A C 1
ATOM 3745 O O . PHE A 1 474 ? -12.745 -11.320 -1.714 1.00 88.31 474 PHE A O 1
ATOM 3752 N N . ALA A 1 475 ? -12.025 -9.325 -0.948 1.00 90.25 475 ALA A N 1
ATOM 3753 C CA . ALA A 1 475 ? -12.156 -9.606 0.480 1.00 90.25 475 ALA A CA 1
ATOM 3754 C C . ALA A 1 475 ? -13.543 -9.262 1.047 1.00 90.25 475 ALA A C 1
ATOM 3756 O O . ALA A 1 475 ? -13.985 -9.911 1.995 1.00 90.25 475 ALA A O 1
ATOM 3757 N N . PHE A 1 476 ? -14.215 -8.259 0.474 1.00 83.38 476 PHE A N 1
ATOM 3758 C CA . PHE A 1 476 ? -15.629 -7.935 0.704 1.00 83.38 476 PHE A CA 1
ATOM 3759 C C . PHE A 1 476 ? -16.547 -8.785 -0.175 1.00 83.38 476 PHE A C 1
ATOM 3761 O O . PHE A 1 476 ? -17.622 -9.186 0.332 1.00 83.38 476 PHE A O 1
#

Sequence (476 aa):
MSAIENAVAAVLAEHSQADTEEVRAGVTRVAERWTDTDGDEPAMAAFCKDHWVPAEDRQGLRDRLETALEQIHAHLYEARRVLRKWTDTRGDDLPQSDDLLAQFDPAADLSEQLWKQKLGFLCRLHFDDPDLATMLAEGGSWSSDQWADARLSQAFGARIPADLSERSRHIGHAASKWVSEQHIPVGGVVTADGQAPFEPDRKLLWHWLVREELRGRYGDGAEGLPVQRALASVMGRAIEGRIPATVWEGDAQKKWNPAANTIDGVANEAEDLARYEHWLAQFRVQQELDLYYPKHPTVLGRRFDLQREIPETEVVALIETLLDSTARNDLLDVVEAKLGRPLEAHDVYFEELGDDRPSRELDAIVAERFPDEDAFDAALPEVLRGLGFVDDEAEFLGTRIDVEIARGAGHAVRPALPEFHSWLRTNRLPDTLGWDGFDTGMHELGHCLEQVISTHRPRPALRGVPNTACTEAFAF

Foldseek 3Di:
DPLLVLLLVLQCVVVVPADSVLQSQLLVLLVVADDVLQHDSVSSSVVSNVLDDDPVCLVVVLVVLLVVLLVVVQVQQVQLCVLQVQVWFDDDDDPVSSVVSNPDRPCLCVLVVCVNVCVLSSLSSHADQDWLVCCVVCVVPDDLSNLSSNLSNCVSPFPDDPVLVVLLVVLVVVLVVVQQVPWFLLLQEAFPVGDRPD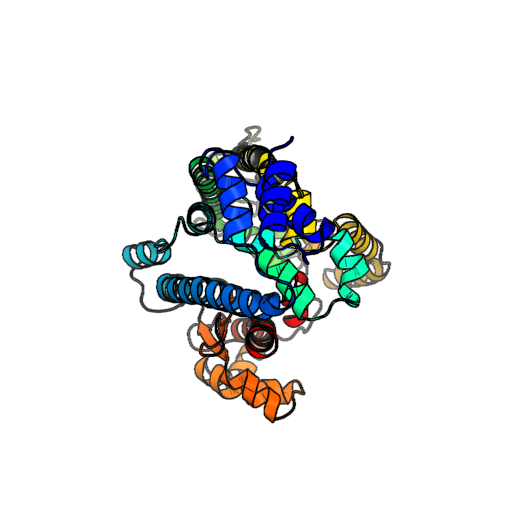NLRDTARLPPRLLVQLQVLLVVAPVSVSVNVQSVLSNVCVVQQQQDPVRVVSGSVFHARSVQRDTVNHHGPDGDCVNVVSVVSNQVSQQVCLVRCVVQSHPQSCVATPQQSHDPVVVVVVVVCVVPDPVVVVVLVVLCVSSVHHDDPSSVSHDPPDDPDDQVVLQVVCCVQFVAQVSVLVCQLVVVVVVPDDNVLSCQQSVQEHEGETPDAWAWDANSALVHGIYGYFHDDPRGCGNRRVLSSLLRSLLRSLRNCQRPPRRSSRRGDSHPVVSNVSSD

Secondary structure (DSSP, 8-state):
--HHHHHHHHHHHH-TTS-HHHHHHHHHHHHTT--TTT--HHHHHHHHHHT---GGGHHHHHHHHHHHHHHHHHHHHHHHHHHTHHHHBSS---HHHHHHHHT--TTTTHHHHHHHTTHHHHHHHHS----HHHHHHHGGG--HHHHHHHHHHHTT-----HHHHHHHHHHHHHHHHHHHH-EEEGGGB--TT----S-TT-EEETTTHHHHHHHHTGGGHHHHHHHHHHHHHHHHHHHHT-S-HHHHTT-TTS-EETTTTEETTEEP-----HHHHHHHHHHHHHHHHHTT-TT--SHHHIIIIIII-S-HHHHHHHHHHHHH-THHHHHHHHHHHHHTS---GGGGG--TTS----HHHHHHHHHHH-SSHHHHHHHHHHHHHHTT--HHHHHHHHTTEEEEEBSSS-EEE--SSTTSPEEEEE---SSS-HHHHHHHHHHHHHHHHHHHHHHHSS-GGG-S-SSHHHHHHHH-